Protein AF-A0A7C3S956-F1 (afdb_monomer)

Solvent-accessible surface area (backbone atoms only — not comparable to full-atom values): 26863 Å² total; per-residue (Å²): 130,86,83,71,54,34,35,36,40,33,33,48,24,66,72,68,80,73,60,88,68,78,32,61,52,69,52,68,60,13,32,37,42,29,52,35,43,76,71,66,38,47,67,49,81,43,53,26,40,78,68,68,37,52,43,69,55,43,34,55,60,56,66,75,54,87,47,56,34,39,37,36,51,36,44,76,66,18,46,71,37,38,53,52,24,48,53,46,35,50,75,73,67,56,79,44,47,28,35,35,22,34,60,40,38,41,52,42,43,67,59,50,53,76,74,35,85,76,51,59,33,35,35,34,39,85,44,52,64,46,51,42,53,45,51,50,20,63,75,71,73,47,87,54,87,84,42,48,15,34,29,36,69,59,87,95,42,76,48,73,45,58,57,40,82,76,73,66,68,74,77,52,57,74,51,47,61,86,60,47,66,61,22,47,74,61,72,23,53,50,63,42,74,53,31,46,46,41,76,71,71,39,24,48,44,43,58,57,36,35,27,60,69,18,61,35,73,52,58,46,70,45,56,55,64,66,46,49,54,49,52,49,46,37,36,74,76,66,69,46,46,48,41,34,43,70,16,74,34,60,45,58,61,79,79,60,9,60,54,52,45,47,49,42,30,49,52,35,51,74,72,61,57,83,42,39,33,32,40,25,41,52,33,88,71,60,46,66,70,59,54,57,49,34,41,75,37,21,47,47,38,33,39,32,59,54,38,53,68,43,58,68,56,27,56,72,35,40,63,85,65,52,47,65,38,41,51,54,25,51,53,44,32,51,75,67,70,31,31,30,31,61,40,55,42,67,40,56,52,79,53,48,66,68,55,44,52,55,37,48,55,50,50,53,54,45,71,68,41,92,29,56,44,71,62,71,79,84,39,53,62,65,44,37,74,64,9,66,38,38,59,53,30,46,80,67,73,32,50,41,76,59,87,96,42,53,50,66,52,64,71,37,69,68,44,49,49,50,52,51,61,55,52,74,51,44,64,68,54,41,65,56,53,63,57,43,80,83,45,54,75,69,53,39,52,52,49,40,46,52,51,42,55,49,51,50,53,51,50,54,52,52,52,54,49,62,72,65,75,58,94,47,67,66,60,57,51,51,50,52,52,54,50,52,56,49,50,55,48,51,52,50,52,54,54,64,71,75,108

Radius of gyration: 23.77 Å; Cα contacts (8 Å, |Δi|>4): 857; chains: 1; bounding box: 62×56×62 Å

pLDDT: mean 90.07, std 11.37, range [36.84, 98.88]

Nearest PDB structures (foldseek):
  5ul4-assembly1_A  TM=8.145E-01  e=1.987E-28  Priestia megaterium
  7kdx-assembly2_B  TM=6.623E-01  e=2.908E-17  Streptomyces tokunonensis
  7kdy-assembly1_A  TM=6.266E-01  e=7.928E-18  Streptomyces tokunonensis
  7kdy-assembly2_B  TM=6.305E-01  e=1.562E-17  Streptomyces tokunonensis
  8pty-assembly1_C  TM=5.996E-01  e=1.957E-05  Homo sapiens

Secondary structure (DSSP, 8-state):
---PPEEEEEEPPP--TT--------HHHHHHHHHHHTTT-EEEEEETTTTT--HHHHHHHHTTS--SEEEEE--GGGHHHHHHHHHHHHHTT--SEEEEEHHHHHHSHHHHHHH-TT--EEE-S--HHHHHHHHHHHHHT---TT-TTEEEEETTEEEEPPPPPP--GGGSPPPP-TTHHHHHHTT--EEE-SEES-S---TT-SHHHHHHHTT--S-EEPPHHHHHHHHHHHHHHH---EEEE--S-SS-STTHHHHHHHHHHHHHHHHT---EEEEEE-GGG--HHHHHHHHHHTEEEEEEEEE-S-HHHHHHTT----HHHHHHHHHHHHHTT-EEEEEE--B-TT--HHHHHHHHHHHHHHHHSSSB----TT-BPP--TT-HHHHHHHTTT-EEEETTEEEE--S-HHHHHHHHHHHTTHHHHHHHHGGGGGS-HHHHHHHHHHHHHHHHHHHHHHHHHHHTT---HHHHHHHHHHHHHHHHHHHHHHHHH--

Mean predicted aligned error: 5.83 Å

Sequence (499 aa):
MFRIMRILLVVPPFLEEGLEMEAKESIGIGYLASVLRGRGFEVDLLDADLLQLKAEEAVQRICTKKYELIGFSLLEGTIESAVEILKGLRRRGVTSHIVLGGYFSTLVTEELLAELPEVDSVIRGEGEYTLLELAQCLLEGKDWKDLEGIAYREGDRVTINPNRSPFDLDEIPLPSRDLLPEVLKRGGVAGLVGSRGCFANCSFCCINSFHKASGTPGWRGRSVEAIVDEIETLLDGWAVKTISFYDSNFIGPGKEGPLRAYAIGEEILRRKLQIDFALSTRPDQVEEELFRFLKKAGLKEVFLGIESMSQKSLDFYRKGITVEQNRKAVETLERLEIYYRPGFILYEPYVTLDQIRENLGFIKELVSGRYCNKFHFFKGLRVYRGSPLEKRLEGRGLLRRNGWHNTYMWQDPAVARFIYLTGLLAPKMLSVKEKEAALNVRERRNLDRLLGQWSIHLYEEVLALMETDSDQPDRWMNLSLKADERLARIERTVHLMNL

Fo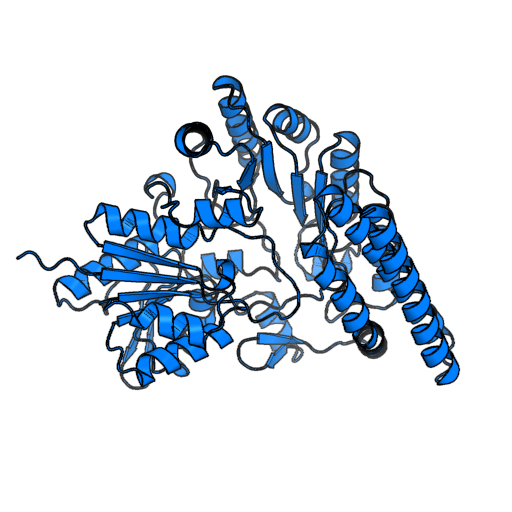ldseek 3Di:
DQDAAEEEEEEAAFPPPQDPDQQDDPQLVQLLVQLQVVVPHHYHYYYCNLVVHQLLRVLVVVVVDAHQEYEYADDLRRVVSVLSNLVSCVVVVRPHAYEYEHLLCQQCVQVCQQPRVSHFKYAAARCNVLVNLVVVCSSVVHDSPAGARMWGDDPNDIDGHHADDDDAPLVGDRGHCPCVVSSVVSVHAAEDEQKAAAPAQFQQDSRVLRCVSRVHDHIDGDALVSRVVVLVCCCPVVVGQEYEHPYPAQQGDDPVSLVRLLSNLVVLVVVVPRHAYEYEHELLPQDLVSVLSVVVSHYAEYAYALAALDVVVCVVRSRVDHSVSSVVSLVSCLVSVHAYEYDYALADQADDPVRNVVRLVVLVVLLVGPRYFFDDNLHHRFRRRSGSVQVVQVVVVFWDDDPSGIDGHHPDVLVVVLNVLLVVCVVLLSVVSSVLSVDDPVLNRVLSSLSSVLSSVLSVLSSVVVVVVDPPVVSSVVSSVVSVVSSVVSVVVSVVVVD

Structure (mmCIF, N/CA/C/O backbone):
data_AF-A0A7C3S956-F1
#
_entry.id   AF-A0A7C3S956-F1
#
loop_
_atom_site.group_PDB
_atom_site.id
_atom_site.type_symbol
_atom_site.label_atom_id
_atom_site.label_alt_id
_atom_site.label_comp_id
_atom_site.label_asym_id
_atom_site.label_entity_id
_atom_site.label_seq_id
_atom_site.pdbx_PDB_ins_code
_atom_site.Cartn_x
_atom_site.Cartn_y
_atom_site.Cartn_z
_atom_site.occupancy
_atom_site.B_iso_or_equiv
_atom_site.auth_seq_id
_atom_site.auth_comp_id
_atom_site.auth_asym_id
_atom_site.auth_atom_id
_atom_site.pdbx_PDB_model_num
ATOM 1 N N . MET A 1 1 ? -20.470 9.403 35.697 1.00 50.25 1 MET A N 1
ATOM 2 C CA . MET A 1 1 ? -19.260 9.621 34.877 1.00 50.25 1 MET A CA 1
ATOM 3 C C . MET A 1 1 ? -19.476 8.840 33.593 1.00 50.25 1 MET A C 1
ATOM 5 O O . MET A 1 1 ? -19.611 7.626 33.685 1.00 50.25 1 MET A O 1
ATOM 9 N N . PHE A 1 2 ? -19.659 9.501 32.447 1.00 58.28 2 PHE A N 1
ATOM 10 C CA . PHE A 1 2 ? -19.788 8.783 31.175 1.00 58.28 2 PHE A CA 1
ATOM 11 C C . PHE A 1 2 ? -18.472 8.041 30.925 1.00 58.28 2 PHE A C 1
ATOM 13 O O . PHE A 1 2 ? -17.405 8.652 30.963 1.00 58.28 2 PHE A O 1
ATOM 20 N N . ARG A 1 3 ? -18.531 6.715 30.780 1.00 72.69 3 ARG A N 1
ATOM 21 C CA . ARG A 1 3 ? -17.355 5.903 30.469 1.00 72.69 3 ARG A CA 1
ATOM 22 C C . ARG A 1 3 ? -16.999 6.161 29.007 1.00 72.69 3 ARG A C 1
ATOM 24 O O . ARG A 1 3 ? -17.725 5.725 28.124 1.00 72.69 3 ARG A O 1
ATOM 31 N N . ILE A 1 4 ? -15.914 6.889 28.772 1.00 84.69 4 ILE A N 1
ATOM 32 C CA . ILE A 1 4 ? -15.354 7.079 27.432 1.00 84.69 4 ILE A CA 1
ATOM 33 C C . ILE A 1 4 ? -14.457 5.874 27.151 1.00 84.69 4 ILE A C 1
ATOM 35 O O . ILE A 1 4 ? -13.530 5.605 27.917 1.00 84.69 4 ILE A O 1
ATOM 39 N N . MET A 1 5 ? -14.778 5.125 26.099 1.00 93.75 5 MET A N 1
ATOM 40 C CA . MET A 1 5 ? -13.997 3.971 25.656 1.00 93.75 5 MET A CA 1
ATOM 41 C C . MET A 1 5 ? -12.769 4.438 24.875 1.00 93.75 5 MET A C 1
ATOM 43 O O . MET A 1 5 ? -12.899 5.263 23.966 1.00 93.75 5 MET A O 1
ATOM 47 N N . ARG A 1 6 ? -11.598 3.886 25.218 1.00 97.31 6 ARG A N 1
ATOM 48 C CA . ARG A 1 6 ? -10.341 4.159 24.518 1.00 97.31 6 ARG A CA 1
ATOM 49 C C . ARG A 1 6 ? -10.022 3.055 23.529 1.00 97.31 6 ARG A C 1
ATOM 51 O O . ARG A 1 6 ? -10.026 1.868 23.867 1.00 97.31 6 ARG A O 1
ATOM 58 N N . ILE A 1 7 ? -9.694 3.472 22.318 1.00 98.69 7 ILE A N 1
ATOM 59 C CA . ILE A 1 7 ? -9.376 2.604 21.193 1.00 98.69 7 ILE A CA 1
ATOM 60 C C . ILE A 1 7 ? -7.958 2.924 20.734 1.00 98.69 7 ILE A C 1
ATOM 62 O O . ILE A 1 7 ? -7.595 4.090 20.607 1.00 98.69 7 ILE A O 1
ATOM 66 N N . LEU A 1 8 ? -7.160 1.897 20.466 1.00 98.81 8 LEU A N 1
ATOM 67 C CA . LEU A 1 8 ? -5.859 2.053 19.825 1.00 98.81 8 LEU A CA 1
ATOM 68 C C . LEU A 1 8 ? -5.900 1.449 18.425 1.00 98.81 8 LEU A C 1
ATOM 70 O O . LEU A 1 8 ? -6.305 0.299 18.278 1.00 98.81 8 LEU A O 1
ATOM 74 N N . LEU A 1 9 ? -5.432 2.184 17.417 1.00 98.88 9 LEU A N 1
ATOM 75 C CA . LEU A 1 9 ? -5.197 1.647 16.075 1.00 98.88 9 LEU A CA 1
ATOM 76 C C . LEU A 1 9 ? -3.696 1.553 15.806 1.00 98.88 9 LEU A C 1
ATOM 78 O O . LEU A 1 9 ? -2.970 2.532 15.972 1.00 98.88 9 LEU A O 1
ATOM 82 N N . VAL A 1 10 ? -3.241 0.370 15.401 1.00 98.62 10 VAL A N 1
ATOM 83 C CA . VAL A 1 10 ? -1.826 0.015 15.286 1.00 98.62 10 VAL A CA 1
ATOM 84 C C . VAL A 1 10 ? -1.483 -0.379 13.854 1.00 98.62 10 VAL A C 1
ATOM 86 O O . VAL A 1 10 ? -2.154 -1.224 13.256 1.00 98.62 10 VAL A O 1
ATOM 89 N N . VAL A 1 11 ? -0.396 0.182 13.330 1.00 97.56 11 VAL A N 1
ATOM 90 C CA . VAL A 1 11 ? 0.327 -0.351 12.168 1.00 97.56 11 VAL A CA 1
ATOM 91 C C . VAL A 1 11 ? 1.594 -1.029 12.698 1.00 97.56 11 VAL A C 1
ATOM 93 O O . VAL A 1 11 ? 2.430 -0.339 13.286 1.00 97.56 11 VAL A O 1
ATOM 96 N N . PRO A 1 12 ? 1.724 -2.365 12.586 1.00 96.31 12 PRO A N 1
ATOM 97 C CA . PRO A 1 12 ? 2.931 -3.070 13.014 1.00 96.31 12 PRO A CA 1
ATOM 98 C C . PRO A 1 12 ? 4.132 -2.738 12.111 1.00 96.31 12 PRO A C 1
ATOM 100 O O . PRO A 1 12 ? 3.923 -2.398 10.945 1.00 96.31 12 PRO A O 1
ATOM 103 N N . PRO A 1 13 ? 5.375 -2.880 12.608 1.00 92.19 13 PRO A N 1
ATOM 104 C CA . PRO A 1 13 ? 6.572 -2.604 11.815 1.00 92.19 13 PRO A CA 1
ATOM 105 C C . PRO A 1 13 ? 6.765 -3.644 10.703 1.00 92.19 13 PRO A C 1
ATOM 107 O O . PRO A 1 13 ? 6.474 -4.828 10.901 1.00 92.19 13 PRO A O 1
ATOM 110 N N . PHE A 1 14 ? 7.276 -3.235 9.543 1.00 85.62 14 PHE A N 1
ATOM 111 C CA . PHE A 1 14 ? 7.693 -4.169 8.497 1.00 85.62 14 PHE A CA 1
ATOM 112 C C . PHE A 1 14 ? 8.952 -4.940 8.909 1.00 85.62 14 PHE A C 1
ATOM 114 O O . PHE A 1 14 ? 9.866 -4.389 9.516 1.00 85.62 14 PHE A O 1
ATOM 121 N N . LEU A 1 15 ? 9.016 -6.221 8.539 1.00 68.44 15 LEU A N 1
ATOM 122 C CA . LEU A 1 15 ? 10.159 -7.097 8.837 1.00 68.44 15 LEU A CA 1
ATOM 123 C C . LEU A 1 15 ? 11.192 -7.211 7.703 1.00 68.44 15 LEU A C 1
ATOM 125 O O . LEU A 1 15 ? 12.104 -8.030 7.782 1.00 68.44 15 LEU A O 1
ATOM 129 N N . GLU A 1 16 ? 11.096 -6.388 6.655 1.00 58.81 16 GLU A N 1
ATOM 130 C CA . GLU A 1 16 ? 12.146 -6.317 5.629 1.00 58.81 16 GLU A CA 1
ATOM 131 C C . GLU A 1 16 ? 13.333 -5.483 6.152 1.00 58.81 16 GLU A C 1
ATOM 133 O O . GLU A 1 16 ? 13.365 -4.261 6.020 1.00 58.81 16 GLU A O 1
ATOM 138 N N . GLU A 1 17 ? 14.312 -6.155 6.769 1.00 38.47 17 GLU A N 1
ATOM 139 C CA . GLU A 1 17 ? 15.581 -5.555 7.205 1.00 38.47 17 GLU A CA 1
ATOM 140 C C . GLU A 1 17 ? 16.324 -4.876 6.031 1.00 38.47 17 GLU A C 1
ATOM 142 O O . GLU A 1 17 ? 16.456 -5.440 4.943 1.00 38.47 17 GLU A O 1
ATOM 147 N N . GLY A 1 18 ? 16.850 -3.665 6.258 1.00 36.84 18 GLY A N 1
ATOM 148 C CA . GLY A 1 18 ? 17.842 -3.023 5.376 1.00 36.84 18 GLY A CA 1
ATOM 149 C C . GLY A 1 18 ? 17.304 -2.161 4.225 1.00 36.84 18 GLY A C 1
ATOM 150 O O . GLY A 1 18 ? 18.092 -1.612 3.455 1.00 36.84 18 GLY A O 1
ATOM 151 N N . LEU A 1 19 ? 15.985 -1.990 4.093 1.00 41.53 19 LEU A N 1
ATOM 152 C CA . LEU A 1 19 ? 15.398 -1.000 3.186 1.00 41.53 19 LEU A CA 1
ATOM 153 C C . LEU A 1 19 ? 14.597 0.008 4.004 1.00 41.53 19 LEU A C 1
ATOM 155 O O . LEU A 1 19 ? 13.437 -0.239 4.324 1.00 41.53 19 LEU A O 1
ATOM 159 N N . GLU A 1 20 ? 15.198 1.159 4.320 1.00 44.41 20 GLU A N 1
ATOM 160 C CA . GLU A 1 20 ? 14.421 2.305 4.794 1.00 44.41 20 GLU A CA 1
ATOM 161 C C . GLU A 1 20 ? 13.382 2.652 3.722 1.00 44.41 20 GLU A C 1
ATOM 163 O O . GLU A 1 20 ? 13.688 3.186 2.651 1.00 44.41 20 GLU A O 1
ATOM 168 N N . MET A 1 21 ? 12.128 2.285 3.980 1.00 53.75 21 MET A N 1
ATOM 169 C CA . MET A 1 21 ? 11.019 2.750 3.170 1.00 53.75 21 MET A CA 1
ATOM 170 C C . MET A 1 21 ? 10.840 4.241 3.442 1.00 53.75 21 MET A C 1
ATOM 172 O O . MET A 1 21 ? 10.945 4.693 4.580 1.00 53.75 21 MET A O 1
ATOM 176 N N . GLU A 1 22 ? 10.567 5.020 2.393 1.00 66.31 22 GLU A N 1
ATOM 177 C CA . GLU A 1 22 ? 10.146 6.409 2.583 1.00 66.31 22 GLU A CA 1
ATOM 178 C C . GLU A 1 22 ? 9.012 6.457 3.601 1.00 66.31 22 GLU A C 1
ATOM 180 O O . GLU A 1 22 ? 8.066 5.672 3.486 1.00 66.31 22 GLU A O 1
ATOM 185 N N . ALA A 1 23 ? 9.104 7.383 4.556 1.00 80.81 23 ALA A N 1
ATOM 186 C CA . ALA A 1 23 ? 8.040 7.614 5.516 1.00 80.81 23 ALA A CA 1
ATOM 187 C C . ALA A 1 23 ? 6.734 7.873 4.754 1.00 80.81 23 ALA A C 1
ATOM 189 O O . ALA A 1 23 ? 6.601 8.852 4.015 1.00 80.81 23 ALA A O 1
ATOM 190 N N . LYS A 1 24 ? 5.785 6.952 4.900 1.00 86.06 24 LYS A N 1
ATOM 191 C CA . LYS A 1 24 ? 4.459 7.036 4.295 1.00 86.06 24 LYS A CA 1
ATOM 192 C C . LYS A 1 24 ? 3.438 7.225 5.386 1.00 86.06 24 LYS A C 1
ATOM 194 O O . LYS A 1 24 ? 3.564 6.696 6.483 1.00 86.06 24 LYS A O 1
ATOM 199 N N . GLU A 1 25 ? 2.412 7.983 5.059 1.00 92.38 25 GLU A N 1
ATOM 200 C CA . GLU A 1 25 ? 1.327 8.215 5.984 1.00 92.38 25 GLU A CA 1
ATOM 201 C C . GLU A 1 25 ? 0.367 7.030 5.974 1.00 92.38 25 GLU A C 1
ATOM 203 O O . GLU A 1 25 ? -0.211 6.692 4.943 1.00 92.38 25 GLU A O 1
ATOM 208 N N . SER A 1 26 ? 0.126 6.419 7.129 1.00 93.69 26 SER A N 1
ATOM 209 C CA . SER A 1 26 ? -0.882 5.367 7.271 1.00 93.69 26 SER A CA 1
ATOM 210 C C . SER A 1 26 ? -2.308 5.938 7.282 1.00 93.69 26 SER A C 1
ATOM 212 O O . SER A 1 26 ? -3.039 5.848 8.266 1.00 93.69 26 SER A O 1
ATOM 214 N N . ILE A 1 27 ? -2.737 6.521 6.158 1.00 94.75 27 ILE A N 1
ATOM 215 C CA . ILE A 1 27 ? -4.012 7.250 6.032 1.00 94.75 27 ILE A CA 1
ATOM 216 C C . ILE A 1 27 ? -5.245 6.378 6.322 1.00 94.75 27 ILE A C 1
ATOM 218 O O . ILE A 1 27 ? -6.265 6.881 6.785 1.00 94.75 27 ILE A O 1
ATOM 222 N N . GLY A 1 28 ? -5.149 5.060 6.106 1.00 96.12 28 GLY A N 1
ATOM 223 C CA . GLY A 1 28 ? -6.229 4.112 6.386 1.00 96.12 28 GLY A CA 1
ATOM 224 C C . GLY A 1 28 ? -6.665 4.131 7.853 1.00 96.12 28 GLY A C 1
ATOM 225 O O . GLY A 1 28 ? -7.851 4.282 8.132 1.00 96.12 28 GLY A O 1
ATOM 226 N N . ILE A 1 29 ? -5.718 4.072 8.798 1.00 97.81 29 ILE A N 1
ATOM 227 C CA . ILE A 1 29 ? -6.049 4.193 10.229 1.00 97.81 29 ILE A CA 1
ATOM 228 C C . ILE A 1 29 ? -6.496 5.613 10.595 1.00 97.81 29 ILE A C 1
ATOM 230 O O . ILE A 1 29 ? -7.271 5.770 11.532 1.00 97.81 29 ILE A O 1
ATOM 234 N N . GLY A 1 30 ? -6.091 6.630 9.825 1.00 98.25 30 GLY A N 1
ATOM 235 C CA . GLY A 1 30 ? -6.591 8.000 9.949 1.00 98.25 30 GLY A CA 1
ATOM 236 C C . GLY A 1 30 ? -8.090 8.113 9.653 1.00 98.25 30 GLY A C 1
ATOM 237 O O . GLY A 1 30 ? -8.818 8.727 10.434 1.00 98.25 30 GLY A O 1
ATOM 238 N N . TYR A 1 31 ? -8.574 7.472 8.582 1.00 98.31 31 TYR A N 1
ATOM 239 C CA . TYR A 1 31 ? -10.009 7.391 8.269 1.00 98.31 31 TYR A CA 1
ATOM 240 C C . TYR A 1 31 ? -10.795 6.676 9.374 1.00 98.31 31 TYR A C 1
ATOM 242 O O . TYR A 1 31 ? -11.809 7.194 9.848 1.00 98.31 31 TYR A O 1
ATOM 250 N N . LEU A 1 32 ? -10.293 5.527 9.844 1.00 98.62 32 LEU A N 1
ATOM 251 C CA . LEU A 1 32 ? -10.894 4.792 10.962 1.00 98.62 32 LEU A CA 1
ATOM 252 C C . LEU A 1 32 ? -10.987 5.667 12.225 1.00 98.62 32 LEU A C 1
ATOM 254 O O . LEU A 1 32 ? -12.026 5.697 12.886 1.00 98.62 32 LEU A O 1
ATOM 258 N N . ALA A 1 33 ? -9.925 6.419 12.540 1.00 98.75 33 ALA A N 1
ATOM 259 C CA . ALA A 1 33 ? -9.904 7.317 13.691 1.00 98.75 33 ALA A CA 1
ATOM 260 C C . ALA A 1 33 ? -10.962 8.418 13.579 1.00 98.75 33 ALA A C 1
ATOM 262 O O . ALA A 1 33 ? -11.658 8.681 14.556 1.00 98.75 33 ALA A O 1
ATOM 263 N N . SER A 1 34 ? -11.100 9.051 12.411 1.00 98.38 34 SER A N 1
ATOM 264 C CA . SER A 1 34 ? -12.087 10.115 12.199 1.00 98.38 34 SER A CA 1
ATOM 265 C C . SER A 1 34 ? -13.521 9.621 12.365 1.00 98.38 34 SER A C 1
ATOM 267 O O . SER A 1 34 ? -14.319 10.283 13.027 1.00 98.38 34 SER A O 1
ATOM 269 N N . VAL A 1 35 ? -13.842 8.437 11.835 1.00 98.50 35 VAL A N 1
ATOM 270 C CA . VAL A 1 35 ? -15.175 7.827 11.979 1.00 98.50 35 VAL A CA 1
ATOM 271 C C . VAL A 1 35 ? -15.497 7.545 13.448 1.00 98.50 35 VAL A C 1
ATOM 273 O O . VAL A 1 35 ? -16.572 7.904 13.930 1.00 98.50 35 VAL A O 1
ATOM 276 N N . LEU A 1 36 ? -14.551 6.959 14.186 1.00 98.56 36 LEU A N 1
ATOM 277 C CA . LEU A 1 36 ? -14.705 6.668 15.612 1.00 98.56 36 LEU A CA 1
ATOM 278 C C . LEU A 1 36 ? -14.803 7.952 16.459 1.00 98.56 36 LEU A C 1
ATOM 280 O O . LEU A 1 36 ? -15.714 8.096 17.277 1.00 98.56 36 LEU A O 1
ATOM 284 N N . ARG A 1 37 ? -13.915 8.928 16.243 1.00 98.19 37 ARG A N 1
ATOM 285 C CA . ARG A 1 37 ? -13.918 10.210 16.972 1.00 98.19 37 ARG A CA 1
ATOM 286 C C . ARG A 1 37 ? -15.186 11.017 16.714 1.00 98.19 37 ARG A C 1
ATOM 288 O O . ARG A 1 37 ? -15.727 11.602 17.648 1.00 98.19 37 ARG A O 1
ATOM 295 N N . GLY A 1 38 ? -15.718 10.972 15.490 1.00 96.94 38 GLY A N 1
ATOM 296 C CA . GLY A 1 38 ? -17.009 11.573 15.142 1.00 96.94 38 GLY A CA 1
ATOM 297 C C . GLY A 1 38 ? -18.193 11.015 15.944 1.00 96.94 38 GLY A C 1
ATOM 298 O O . GLY A 1 38 ? -19.254 11.632 15.984 1.00 96.94 38 GLY A O 1
ATOM 299 N N . ARG A 1 39 ? -18.020 9.871 16.620 1.00 96.69 39 ARG A N 1
ATOM 300 C CA . ARG A 1 39 ? -19.009 9.252 17.516 1.00 96.69 39 ARG A CA 1
ATOM 301 C C . ARG A 1 39 ? -18.608 9.288 18.995 1.00 96.69 39 ARG A C 1
ATOM 303 O O . ARG A 1 39 ? -19.235 8.615 19.806 1.00 96.69 39 ARG A O 1
ATOM 310 N N . GLY A 1 40 ? -17.611 10.098 19.356 1.00 95.75 40 GLY A N 1
ATOM 311 C CA . GLY A 1 40 ? -17.241 10.371 20.747 1.00 95.75 40 GLY A CA 1
ATOM 312 C C . GLY A 1 40 ? -16.271 9.371 21.384 1.00 95.75 40 GLY A C 1
ATOM 313 O O . GLY A 1 40 ? -16.069 9.430 22.597 1.00 95.75 40 GLY A O 1
ATOM 314 N N . PHE A 1 41 ? -15.662 8.471 20.606 1.00 97.69 41 PHE A N 1
ATOM 315 C CA . PHE A 1 41 ? -14.602 7.588 21.102 1.00 97.69 41 PHE A CA 1
ATOM 316 C C . PHE A 1 41 ? -13.263 8.330 21.235 1.00 97.69 41 PHE A C 1
ATOM 318 O O . PHE A 1 41 ? -12.916 9.164 20.395 1.00 97.69 41 PHE A O 1
ATOM 325 N N . GLU A 1 42 ? -12.477 7.987 22.260 1.00 98.00 42 GLU A N 1
ATOM 326 C CA . GLU A 1 42 ? -11.077 8.416 22.369 1.00 98.00 42 GLU A CA 1
ATOM 327 C C . GLU A 1 42 ? -10.218 7.427 21.576 1.00 98.00 42 GLU A C 1
ATOM 329 O O . GLU A 1 42 ? -10.200 6.233 21.876 1.00 98.00 42 GLU A O 1
ATOM 334 N N . VAL A 1 43 ? -9.530 7.909 20.542 1.00 98.62 43 VAL A N 1
ATOM 335 C CA . VAL A 1 43 ? -8.744 7.056 19.642 1.00 98.62 43 VAL A CA 1
ATOM 336 C C . VAL A 1 43 ? -7.298 7.513 19.646 1.00 98.62 43 VAL A C 1
ATOM 338 O O . VAL A 1 43 ? -7.039 8.671 19.330 1.00 98.62 43 VAL A O 1
ATOM 341 N N . ASP A 1 44 ? -6.376 6.606 19.949 1.00 98.56 44 ASP A N 1
ATOM 342 C CA . ASP A 1 44 ? -4.937 6.792 19.774 1.00 98.56 44 ASP A CA 1
ATOM 343 C C . ASP A 1 44 ? -4.471 6.064 18.501 1.00 98.56 44 ASP A C 1
ATOM 345 O O . ASP A 1 44 ? -4.997 5.006 18.143 1.00 98.56 44 ASP A O 1
ATOM 349 N N . LEU A 1 45 ? -3.463 6.619 17.823 1.00 98.62 45 LEU A N 1
ATOM 350 C CA . LEU A 1 45 ? -2.809 6.006 16.664 1.00 98.62 45 LEU A CA 1
ATOM 351 C C . LEU A 1 45 ? -1.363 5.641 17.014 1.00 98.62 45 LEU A C 1
ATOM 353 O O . LEU A 1 45 ? -0.629 6.458 17.572 1.00 98.62 45 LEU A O 1
ATOM 357 N N . LEU A 1 46 ? -0.948 4.425 16.663 1.00 98.06 46 LEU A N 1
ATOM 358 C CA . LEU A 1 46 ? 0.432 3.962 16.773 1.00 98.06 46 LEU A CA 1
ATOM 359 C C . LEU A 1 46 ? 0.884 3.375 15.439 1.00 98.06 46 LEU A C 1
ATOM 361 O O . LEU A 1 46 ? 0.561 2.238 15.108 1.00 98.06 46 LEU A O 1
ATOM 365 N N . ASP A 1 47 ? 1.677 4.136 14.699 1.00 97.06 47 ASP A N 1
ATOM 366 C CA . ASP A 1 47 ? 2.388 3.616 13.539 1.00 97.06 47 ASP A CA 1
ATOM 367 C C . ASP A 1 47 ? 3.798 3.200 13.963 1.00 97.06 47 ASP A C 1
ATOM 369 O O . ASP A 1 47 ? 4.706 4.025 14.075 1.00 97.06 47 ASP A O 1
ATOM 373 N N . ALA A 1 48 ? 3.948 1.922 14.318 1.00 95.56 48 ALA A N 1
ATOM 374 C CA . ALA A 1 48 ? 5.211 1.383 14.805 1.00 95.56 48 ALA A CA 1
ATOM 375 C C . ALA A 1 48 ? 6.264 1.308 13.691 1.00 95.56 48 ALA A C 1
ATOM 377 O O . ALA A 1 48 ? 7.449 1.423 13.990 1.00 95.56 48 ALA A O 1
ATOM 378 N N . ASP A 1 49 ? 5.838 1.182 12.431 1.00 91.94 49 ASP A N 1
ATOM 379 C CA . ASP A 1 49 ? 6.723 1.212 11.266 1.00 91.94 49 ASP A CA 1
ATOM 380 C C . ASP A 1 49 ? 7.301 2.614 11.045 1.00 91.94 49 ASP A C 1
ATOM 382 O O . ASP A 1 49 ? 8.519 2.796 11.033 1.00 91.94 49 ASP A O 1
ATOM 386 N N . LEU A 1 50 ? 6.434 3.634 10.997 1.00 91.94 50 LEU A N 1
ATOM 387 C CA . LEU A 1 50 ? 6.837 5.037 10.864 1.00 91.94 50 LEU A CA 1
ATOM 388 C C . LEU A 1 50 ? 7.793 5.468 11.984 1.00 91.94 50 LEU A C 1
ATOM 390 O O . LEU A 1 50 ? 8.740 6.223 11.757 1.00 91.94 50 LEU A O 1
ATOM 394 N N . LEU A 1 51 ? 7.536 4.993 13.203 1.00 92.38 51 LEU A N 1
ATOM 395 C CA . LEU A 1 51 ? 8.363 5.272 14.372 1.00 92.38 51 LEU A CA 1
ATOM 396 C C . LEU A 1 51 ? 9.616 4.388 14.460 1.00 92.38 51 LEU A C 1
ATOM 398 O O . LEU A 1 51 ? 10.420 4.609 15.366 1.00 92.38 51 LEU A O 1
ATOM 402 N N . GLN A 1 52 ? 9.801 3.445 13.529 1.00 89.56 52 GLN A N 1
ATOM 403 C CA . GLN A 1 52 ? 10.912 2.488 13.486 1.00 89.56 52 GLN A CA 1
ATOM 404 C C . GLN A 1 52 ? 11.057 1.688 14.791 1.00 89.56 52 GLN A C 1
ATOM 406 O O . GLN A 1 52 ? 12.164 1.416 15.255 1.00 89.56 52 GLN A O 1
ATOM 411 N N . LEU A 1 53 ? 9.928 1.334 15.406 1.00 93.00 53 LEU A N 1
ATOM 412 C CA . LEU A 1 53 ? 9.894 0.536 16.624 1.00 93.00 53 LEU A CA 1
ATOM 413 C C . LEU A 1 53 ? 10.047 -0.943 16.289 1.00 93.00 53 LEU A C 1
ATOM 415 O O . LEU A 1 53 ? 9.410 -1.466 15.376 1.00 93.00 53 LEU A O 1
ATOM 419 N N . LYS A 1 54 ? 10.802 -1.657 17.116 1.00 93.88 54 LYS A N 1
ATOM 420 C CA . LYS A 1 54 ? 10.766 -3.119 17.152 1.00 93.88 54 LYS A CA 1
ATOM 421 C C . LYS A 1 54 ? 9.464 -3.596 17.792 1.00 93.88 54 LYS A C 1
ATOM 423 O O . LYS A 1 54 ? 8.839 -2.882 18.580 1.00 93.88 54 LYS A O 1
ATOM 428 N N . ALA A 1 55 ? 9.085 -4.845 17.521 1.00 95.56 55 ALA A N 1
ATOM 429 C CA . ALA A 1 55 ? 7.872 -5.449 18.073 1.00 95.56 55 ALA A CA 1
ATOM 430 C C . ALA A 1 55 ? 7.785 -5.304 19.605 1.00 95.56 55 ALA A C 1
ATOM 432 O O . ALA A 1 55 ? 6.773 -4.847 20.130 1.00 95.56 55 ALA A O 1
ATOM 433 N N . GLU A 1 56 ? 8.864 -5.599 20.335 1.00 96.06 56 GLU A N 1
ATOM 434 C CA . GLU A 1 56 ? 8.889 -5.480 21.800 1.00 96.06 56 GLU A CA 1
ATOM 435 C C . GLU A 1 56 ? 8.699 -4.031 22.293 1.00 96.06 56 GLU A C 1
ATOM 437 O O . GLU A 1 56 ? 7.987 -3.798 23.273 1.00 96.06 56 GLU A O 1
ATOM 442 N N . GLU A 1 57 ? 9.274 -3.046 21.598 1.00 97.44 57 GLU A N 1
ATOM 443 C CA . GLU A 1 57 ? 9.110 -1.619 21.912 1.00 97.44 57 GLU A CA 1
ATOM 444 C C . GLU A 1 57 ? 7.668 -1.165 21.657 1.00 97.44 57 GLU A C 1
ATOM 446 O O . GLU A 1 57 ? 7.094 -0.424 22.461 1.00 97.44 57 GLU A O 1
ATOM 451 N N . ALA A 1 58 ? 7.041 -1.671 20.591 1.00 97.75 58 ALA A N 1
ATOM 452 C CA . ALA A 1 58 ? 5.625 -1.451 20.331 1.00 97.75 58 ALA A CA 1
ATOM 453 C C . ALA A 1 58 ? 4.757 -2.029 21.462 1.00 97.75 58 ALA A C 1
ATOM 455 O O . ALA A 1 58 ? 3.880 -1.327 21.963 1.00 97.75 58 ALA A O 1
ATOM 456 N N . VAL A 1 59 ? 5.029 -3.247 21.952 1.00 98.44 59 VAL A N 1
ATOM 457 C CA . VAL A 1 59 ? 4.293 -3.811 23.103 1.00 98.44 59 VAL A CA 1
ATOM 458 C C . VAL A 1 59 ? 4.444 -2.914 24.336 1.00 98.44 59 VAL A C 1
ATOM 460 O O . VAL A 1 59 ? 3.447 -2.601 24.988 1.00 98.44 59 VAL A O 1
ATOM 463 N N . GLN A 1 60 ? 5.663 -2.466 24.656 1.00 97.94 60 GLN A N 1
ATOM 464 C CA . GLN A 1 60 ? 5.897 -1.559 25.788 1.00 97.94 60 GLN A CA 1
ATOM 465 C C . GLN A 1 60 ? 5.095 -0.266 25.640 1.00 97.94 60 GLN A C 1
ATOM 467 O O . GLN A 1 60 ? 4.428 0.155 26.587 1.00 97.94 60 GLN A O 1
ATOM 472 N N . ARG A 1 61 ? 5.102 0.328 24.441 1.00 97.50 61 ARG A N 1
ATOM 473 C CA . ARG A 1 61 ? 4.354 1.548 24.131 1.00 97.50 61 ARG A CA 1
ATOM 474 C C . ARG A 1 61 ? 2.851 1.357 24.308 1.00 97.50 61 ARG A C 1
ATOM 476 O O . ARG A 1 61 ? 2.209 2.215 24.916 1.00 97.50 61 ARG A O 1
ATOM 483 N N . ILE A 1 62 ? 2.300 0.243 23.829 1.00 98.12 62 ILE A N 1
ATOM 484 C CA . ILE A 1 62 ? 0.873 -0.083 23.958 1.00 98.12 62 ILE A CA 1
ATOM 485 C C . ILE A 1 62 ? 0.493 -0.226 25.435 1.00 98.12 62 ILE A C 1
ATOM 487 O O . ILE A 1 62 ? -0.503 0.346 25.869 1.00 98.12 62 ILE A O 1
ATOM 491 N N . CYS A 1 63 ? 1.319 -0.904 26.234 1.00 97.50 63 CYS A N 1
ATOM 492 C CA . CYS A 1 63 ? 1.052 -1.136 27.655 1.00 97.50 63 CYS A CA 1
ATOM 493 C C . CYS A 1 63 ? 1.145 0.121 28.544 1.00 97.50 63 CYS A C 1
ATOM 495 O O . CYS A 1 63 ? 0.809 0.044 29.724 1.00 97.50 63 CYS A O 1
ATOM 497 N N . THR A 1 64 ? 1.565 1.280 28.017 1.00 96.62 64 THR A N 1
ATOM 498 C CA . THR A 1 64 ? 1.596 2.541 28.789 1.00 96.62 64 THR A CA 1
ATOM 499 C C . THR A 1 64 ? 0.211 3.096 29.125 1.00 96.62 64 THR A C 1
ATOM 501 O O . THR A 1 64 ? 0.078 3.908 30.042 1.00 96.62 64 THR A O 1
ATOM 504 N N . LYS A 1 65 ? -0.827 2.672 28.398 1.00 95.25 65 LYS A N 1
ATOM 505 C CA . LYS A 1 65 ? -2.221 3.050 28.633 1.00 95.25 65 LYS A CA 1
ATOM 506 C C . LYS A 1 65 ? -3.102 1.805 28.600 1.00 95.25 65 LYS A C 1
ATOM 508 O O . LYS A 1 65 ? -2.737 0.773 28.045 1.00 95.25 65 LYS A O 1
ATOM 513 N N . LYS A 1 66 ? -4.292 1.915 29.187 1.00 95.62 66 LYS A N 1
ATOM 514 C CA . LYS A 1 66 ? -5.331 0.892 29.060 1.00 95.62 66 LYS A CA 1
ATOM 515 C C . LYS A 1 66 ? -6.249 1.254 27.894 1.00 95.62 66 LYS A C 1
ATOM 517 O O . LYS A 1 66 ? -6.792 2.356 27.883 1.00 95.62 66 LYS A O 1
ATOM 522 N N . TYR A 1 67 ? -6.442 0.306 26.985 1.00 97.94 67 TYR A N 1
ATOM 523 C CA . TYR A 1 67 ? -7.410 0.380 25.893 1.00 97.94 67 TYR A CA 1
ATOM 524 C C . TYR A 1 67 ? -8.451 -0.722 26.061 1.00 97.94 67 TYR A C 1
ATOM 526 O O . TYR A 1 67 ? -8.140 -1.798 26.577 1.00 97.94 67 TYR A O 1
ATOM 534 N N . GLU A 1 68 ? -9.679 -0.486 25.628 1.00 97.81 68 GLU A N 1
ATOM 535 C CA . GLU A 1 68 ? -10.722 -1.512 25.602 1.00 97.81 68 GLU A CA 1
ATOM 536 C C . GLU A 1 68 ? -10.764 -2.260 24.268 1.00 97.81 68 GLU A C 1
ATOM 538 O O . GLU A 1 68 ? -11.109 -3.440 24.246 1.00 97.81 68 GLU A O 1
ATOM 543 N N . LEU A 1 69 ? -10.347 -1.600 23.186 1.00 98.75 69 LEU A N 1
ATOM 544 C CA . LEU A 1 69 ? -10.239 -2.162 21.843 1.00 98.75 69 LEU A CA 1
ATOM 545 C C . LEU A 1 69 ? -8.890 -1.785 21.228 1.00 98.75 69 LEU A C 1
ATOM 547 O O . LEU A 1 69 ? -8.485 -0.623 21.274 1.00 98.75 69 LEU A O 1
ATOM 551 N N . ILE A 1 70 ? -8.206 -2.763 20.641 1.00 98.88 70 ILE A N 1
ATOM 552 C CA . ILE A 1 70 ? -6.958 -2.566 19.901 1.00 98.88 70 ILE A CA 1
ATOM 553 C C . ILE A 1 70 ? -7.146 -3.135 18.494 1.00 98.88 70 ILE A C 1
ATOM 555 O O . ILE A 1 70 ? -7.330 -4.339 18.322 1.00 98.88 70 ILE A O 1
ATOM 559 N N . GLY A 1 71 ? -7.121 -2.261 17.492 1.00 98.81 71 GLY A N 1
ATOM 560 C CA . GLY A 1 71 ? -7.213 -2.621 16.082 1.00 98.81 71 GLY A CA 1
ATOM 561 C C . GLY A 1 71 ? -5.842 -2.657 15.421 1.00 98.81 71 GLY A C 1
ATOM 562 O O . GLY A 1 71 ? -5.101 -1.685 15.507 1.00 98.81 71 GLY A O 1
ATOM 563 N N . PHE A 1 72 ? -5.512 -3.740 14.723 1.00 98.75 72 PHE A N 1
ATOM 564 C CA . PHE A 1 72 ? -4.282 -3.855 13.938 1.00 98.75 72 PHE A CA 1
ATOM 565 C C . PHE A 1 72 ? -4.590 -3.800 12.443 1.00 98.75 72 PHE A C 1
ATOM 567 O O . PHE A 1 72 ? -5.340 -4.628 11.929 1.00 98.75 72 PHE A O 1
ATOM 574 N N . SER A 1 73 ? -3.986 -2.853 11.729 1.00 97.75 73 SER A N 1
ATOM 575 C CA . SER A 1 73 ? -4.064 -2.768 10.269 1.00 97.75 73 SER A CA 1
ATOM 576 C C . SER A 1 73 ? -2.914 -3.559 9.648 1.00 97.75 73 SER A C 1
ATOM 578 O O . SER A 1 73 ? -1.773 -3.097 9.649 1.00 97.75 73 SER A O 1
ATOM 580 N N . LEU A 1 74 ? -3.200 -4.756 9.129 1.00 95.56 74 LEU A N 1
ATOM 581 C CA . LEU A 1 74 ? -2.172 -5.678 8.646 1.00 95.56 74 LEU A CA 1
ATOM 582 C C . LEU A 1 74 ? -1.943 -5.601 7.136 1.00 95.56 74 LEU A C 1
ATOM 584 O O . LEU A 1 74 ? -2.873 -5.545 6.322 1.00 95.56 74 LEU A O 1
ATOM 588 N N . LEU A 1 75 ? -0.665 -5.698 6.785 1.00 92.06 75 LEU A N 1
ATOM 589 C CA . LEU A 1 75 ? -0.151 -5.937 5.445 1.00 92.06 75 LEU A CA 1
ATOM 590 C C . LEU A 1 75 ? 0.619 -7.267 5.492 1.00 92.06 75 LEU A C 1
ATOM 592 O O . LEU A 1 75 ? 1.087 -7.667 6.552 1.00 92.06 75 LEU A O 1
ATOM 596 N N . GLU A 1 76 ? 0.785 -7.949 4.356 1.00 89.69 76 GLU A N 1
ATOM 597 C CA . GLU A 1 76 ? 1.512 -9.233 4.320 1.00 89.69 76 GLU A CA 1
ATOM 598 C C . GLU A 1 76 ? 2.913 -9.128 4.947 1.00 89.69 76 GLU A C 1
ATOM 600 O O . GLU A 1 76 ? 3.298 -9.994 5.713 1.00 89.69 76 GLU A O 1
ATOM 605 N N . GLY A 1 77 ? 3.646 -8.032 4.717 1.00 89.12 77 GLY A N 1
ATOM 606 C CA . GLY A 1 77 ? 4.992 -7.832 5.279 1.00 89.12 77 GLY A CA 1
ATOM 607 C C . GLY A 1 77 ? 5.056 -7.430 6.761 1.00 89.12 77 GLY A C 1
ATOM 608 O O . GLY A 1 77 ? 6.155 -7.196 7.259 1.00 89.12 77 GLY A O 1
ATOM 609 N N . THR A 1 78 ? 3.916 -7.306 7.449 1.00 92.81 78 THR A N 1
ATOM 610 C CA . THR A 1 78 ? 3.845 -6.927 8.874 1.00 92.81 78 THR A CA 1
ATOM 611 C C . THR A 1 78 ? 3.291 -8.044 9.761 1.00 92.81 78 THR A C 1
ATOM 613 O O . THR A 1 78 ? 3.123 -7.849 10.964 1.00 92.81 78 THR A O 1
ATOM 616 N N . ILE A 1 79 ? 2.986 -9.222 9.200 1.00 94.44 79 ILE A N 1
ATOM 617 C CA . ILE A 1 79 ? 2.325 -10.297 9.948 1.00 94.44 79 ILE A CA 1
ATOM 618 C C . ILE A 1 79 ? 3.211 -10.873 11.051 1.00 94.44 79 ILE A C 1
ATOM 620 O O . ILE A 1 79 ? 2.745 -11.015 12.177 1.00 94.44 79 ILE A O 1
ATOM 624 N N . GLU A 1 80 ? 4.486 -11.155 10.792 1.00 94.44 80 GLU A N 1
ATOM 625 C CA . GLU A 1 80 ? 5.373 -11.724 11.812 1.00 94.44 80 GLU A CA 1
ATOM 626 C C . GLU A 1 80 ? 5.530 -10.791 13.025 1.00 94.44 80 GLU A C 1
ATOM 628 O O . GLU A 1 80 ? 5.399 -11.233 14.168 1.00 94.44 80 GLU A O 1
ATOM 633 N N . SER A 1 81 ? 5.718 -9.488 12.794 1.00 95.75 81 SER A N 1
ATOM 634 C CA . SER A 1 81 ? 5.843 -8.502 13.872 1.00 95.75 81 SER A CA 1
ATOM 635 C C . SER A 1 81 ? 4.518 -8.305 14.606 1.00 95.75 81 SER A C 1
ATOM 637 O O . SER A 1 81 ? 4.504 -8.174 15.831 1.00 95.75 81 SER A O 1
ATOM 639 N N . ALA A 1 82 ? 3.386 -8.359 13.895 1.00 97.38 82 ALA A N 1
ATOM 640 C CA . ALA A 1 82 ? 2.069 -8.371 14.515 1.00 97.38 82 ALA A CA 1
ATOM 641 C C . ALA A 1 82 ? 1.904 -9.581 15.443 1.00 97.38 82 ALA A C 1
ATOM 643 O O . ALA A 1 82 ? 1.485 -9.407 16.584 1.00 97.38 82 ALA A O 1
ATOM 644 N N . VAL A 1 83 ? 2.287 -10.788 15.012 1.00 97.88 83 VAL A N 1
ATOM 645 C CA . VAL A 1 83 ? 2.226 -12.004 15.843 1.00 97.88 83 VAL A CA 1
ATOM 646 C C . VAL A 1 83 ? 3.066 -11.857 17.114 1.00 97.88 83 VAL A C 1
ATOM 648 O O . VAL A 1 83 ? 2.599 -12.208 18.202 1.00 97.88 83 VAL A O 1
ATOM 651 N N . GLU A 1 84 ? 4.276 -11.305 17.012 1.00 97.81 84 GLU A N 1
ATOM 652 C CA . GLU A 1 84 ? 5.117 -11.021 18.181 1.00 97.81 84 GLU A CA 1
ATOM 653 C C . GLU A 1 84 ? 4.456 -10.030 19.146 1.00 97.81 84 GLU A C 1
ATOM 655 O O . GLU A 1 84 ? 4.430 -10.272 20.360 1.00 97.81 84 GLU A O 1
ATOM 660 N N . ILE A 1 85 ? 3.869 -8.950 18.617 1.00 98.56 85 ILE A N 1
ATOM 661 C CA . ILE A 1 85 ? 3.169 -7.941 19.416 1.00 98.56 85 ILE A CA 1
ATOM 662 C C . ILE A 1 85 ? 1.955 -8.559 20.116 1.00 98.56 85 ILE A C 1
ATOM 664 O O . ILE A 1 85 ? 1.817 -8.421 21.330 1.00 98.56 85 ILE A O 1
ATOM 668 N N . LEU A 1 86 ? 1.104 -9.285 19.388 1.00 98.69 86 LEU A N 1
ATOM 669 C CA . LEU A 1 86 ? -0.101 -9.938 19.912 1.00 98.69 86 LEU A CA 1
ATOM 670 C C . LEU A 1 86 ? 0.228 -10.869 21.089 1.00 98.69 86 LEU A C 1
ATOM 672 O O . LEU A 1 86 ? -0.347 -10.743 22.176 1.00 98.69 86 LEU A O 1
ATOM 676 N N . LYS A 1 87 ? 1.232 -11.737 20.912 1.00 98.56 87 LYS A N 1
ATOM 677 C CA . LYS A 1 87 ? 1.741 -12.626 21.968 1.00 98.56 87 LYS A CA 1
ATOM 678 C C . LYS A 1 87 ? 2.334 -11.848 23.139 1.00 98.56 87 LYS A C 1
ATOM 680 O O . LYS A 1 87 ? 2.143 -12.217 24.298 1.00 98.56 87 LYS A O 1
ATOM 685 N N . GLY A 1 88 ? 3.075 -10.775 22.867 1.00 98.50 88 GLY A N 1
ATOM 686 C CA . GLY A 1 88 ? 3.628 -9.883 23.888 1.00 98.50 88 GLY A CA 1
ATOM 687 C C . GLY A 1 88 ? 2.548 -9.217 24.745 1.00 98.50 88 GLY A C 1
ATOM 688 O O . GLY A 1 88 ? 2.664 -9.201 25.972 1.00 98.50 88 GLY A O 1
ATOM 689 N N . LEU A 1 89 ? 1.469 -8.737 24.122 1.00 98.62 89 LEU A N 1
ATOM 690 C CA . LEU A 1 89 ? 0.342 -8.102 24.807 1.00 98.62 89 LEU A CA 1
ATOM 691 C C . LEU A 1 89 ? -0.378 -9.081 25.737 1.00 98.62 89 LEU A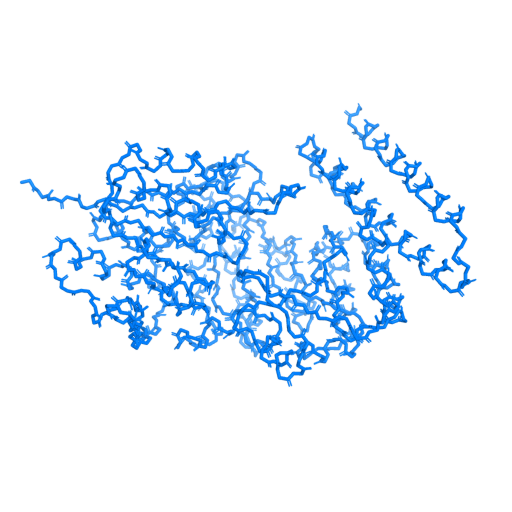 C 1
ATOM 693 O O . LEU A 1 89 ? -0.571 -8.772 26.916 1.00 98.62 89 LEU A O 1
ATOM 697 N N . ARG A 1 90 ? -0.718 -10.285 25.255 1.00 98.25 90 ARG A N 1
ATOM 698 C CA . ARG A 1 90 ? -1.371 -11.299 26.100 1.00 98.25 90 ARG A CA 1
ATOM 699 C C . ARG A 1 90 ? -0.468 -11.759 27.248 1.00 98.25 90 ARG A C 1
ATOM 701 O O . ARG A 1 90 ? -0.944 -11.844 28.378 1.00 98.25 90 ARG A O 1
ATOM 708 N N . ARG A 1 91 ? 0.843 -11.939 27.022 1.00 98.06 91 ARG A N 1
ATOM 709 C CA . ARG A 1 91 ? 1.819 -12.234 28.099 1.00 98.06 91 ARG A CA 1
ATOM 710 C C . ARG A 1 91 ? 1.885 -11.142 29.173 1.00 98.06 91 ARG A C 1
ATOM 712 O O . ARG A 1 91 ? 2.131 -11.457 30.333 1.00 98.06 91 ARG A O 1
ATOM 719 N N . ARG A 1 92 ? 1.647 -9.877 28.811 1.00 97.69 92 ARG A N 1
ATOM 720 C CA . ARG A 1 92 ? 1.560 -8.742 29.750 1.00 97.69 92 ARG A CA 1
ATOM 721 C C . ARG A 1 92 ? 0.181 -8.578 30.405 1.00 97.69 92 ARG A C 1
ATOM 723 O O . ARG A 1 92 ? -0.032 -7.605 31.123 1.00 97.69 92 ARG A O 1
ATOM 730 N N . GLY A 1 93 ? -0.747 -9.510 30.187 1.00 97.25 93 GLY A N 1
ATOM 731 C CA . GLY A 1 93 ? -2.077 -9.484 30.795 1.00 97.25 93 GLY A CA 1
ATOM 732 C C . GLY A 1 93 ? -3.039 -8.483 30.152 1.00 97.25 93 GLY A C 1
ATOM 733 O O . GLY A 1 93 ? -4.007 -8.076 30.791 1.00 97.25 93 GLY A O 1
ATOM 734 N N . VAL A 1 94 ? -2.796 -8.065 28.904 1.00 97.94 94 VAL A N 1
ATOM 735 C CA . VAL A 1 94 ? -3.737 -7.214 28.163 1.00 97.94 94 VAL A CA 1
ATOM 736 C C . VAL A 1 94 ? -4.987 -8.022 27.815 1.00 97.94 94 VAL A C 1
ATOM 738 O O . VAL A 1 94 ? -4.918 -9.004 27.076 1.00 97.94 94 VAL A O 1
ATOM 741 N N . THR A 1 95 ? -6.139 -7.585 28.323 1.00 97.19 95 THR A N 1
ATOM 742 C CA . THR A 1 95 ? -7.454 -8.224 28.122 1.00 97.19 95 THR A CA 1
ATOM 743 C C . THR A 1 95 ? -8.371 -7.457 27.170 1.00 97.19 95 THR A C 1
ATOM 745 O O . THR A 1 95 ? -9.544 -7.794 27.051 1.00 97.19 95 THR A O 1
ATOM 748 N N . SER A 1 96 ? -7.858 -6.418 26.505 1.00 98.00 96 SER A N 1
ATOM 749 C CA . SER A 1 96 ? -8.583 -5.670 25.473 1.00 98.00 96 SER A CA 1
ATOM 750 C C . SER A 1 96 ? -9.111 -6.602 24.384 1.00 98.00 96 SER A C 1
ATOM 752 O O . SER A 1 96 ? -8.472 -7.618 24.092 1.00 98.00 96 SER A O 1
ATOM 754 N N . HIS A 1 97 ? -10.218 -6.216 23.749 1.00 98.62 97 HIS A N 1
ATOM 755 C CA . HIS A 1 97 ? -10.646 -6.842 22.502 1.00 98.62 97 HIS A CA 1
ATOM 756 C C . HIS A 1 97 ? -9.626 -6.500 21.415 1.00 98.62 97 HIS A C 1
ATOM 758 O O . HIS A 1 97 ? -9.322 -5.327 21.196 1.00 98.62 97 HIS A O 1
ATOM 764 N N . ILE A 1 98 ? -9.072 -7.505 20.753 1.00 98.88 98 ILE A N 1
ATOM 765 C CA . ILE A 1 98 ? -8.094 -7.359 19.683 1.00 98.88 98 ILE A CA 1
ATOM 766 C C . ILE A 1 98 ? -8.759 -7.719 18.360 1.00 98.88 98 ILE A C 1
ATOM 768 O O . ILE A 1 98 ? -9.224 -8.843 18.159 1.00 98.88 98 ILE A O 1
ATOM 772 N N . VAL A 1 99 ? -8.766 -6.758 17.438 1.00 98.88 99 VAL A N 1
ATOM 773 C CA . VAL A 1 99 ? -9.322 -6.920 16.094 1.00 98.88 99 VAL A CA 1
ATOM 774 C C . VAL A 1 99 ? -8.248 -6.722 15.033 1.00 98.88 99 VAL A C 1
ATOM 776 O O . VAL A 1 99 ? -7.458 -5.781 15.108 1.00 98.88 99 VAL A O 1
ATOM 779 N N . LEU A 1 100 ? -8.211 -7.597 14.031 1.00 98.81 100 LEU A N 1
ATOM 780 C CA . LEU A 1 100 ? -7.356 -7.417 12.856 1.00 98.81 100 LEU A CA 1
ATOM 781 C C . LEU A 1 100 ? -8.167 -6.851 11.690 1.00 98.81 100 LEU A C 1
ATOM 783 O O . LEU A 1 100 ? -9.313 -7.233 11.475 1.00 98.81 100 LEU A O 1
ATOM 787 N N . GLY A 1 101 ? -7.559 -5.970 10.907 1.00 98.12 101 GLY A N 1
ATOM 788 C CA . GLY A 1 101 ? -8.111 -5.414 9.677 1.00 98.12 101 GLY A CA 1
ATOM 789 C C . GLY A 1 101 ? -7.033 -5.264 8.608 1.00 98.12 101 GLY A C 1
ATOM 790 O O . GLY A 1 101 ? -5.902 -5.726 8.776 1.00 98.12 101 GLY A O 1
ATOM 791 N N . GLY A 1 102 ? -7.379 -4.626 7.495 1.00 95.62 102 GLY A N 1
ATOM 792 C CA . GLY A 1 102 ? -6.483 -4.460 6.350 1.00 95.62 102 GLY A CA 1
ATOM 793 C C . GLY A 1 102 ? -6.613 -5.575 5.310 1.00 95.62 102 GLY A C 1
ATOM 794 O O . GLY A 1 102 ? -7.332 -6.567 5.490 1.00 95.62 102 GLY A O 1
ATOM 795 N N . TYR A 1 103 ? -5.934 -5.391 4.173 1.00 94.69 103 TYR A N 1
ATOM 796 C CA . TYR A 1 103 ? -6.123 -6.278 3.024 1.00 94.69 103 TYR A CA 1
ATOM 797 C C . TYR A 1 103 ? -5.660 -7.704 3.322 1.00 94.69 103 TYR A C 1
ATOM 799 O O . TYR A 1 103 ? -6.322 -8.652 2.907 1.00 94.69 103 TYR A O 1
ATOM 807 N N . PHE A 1 104 ? -4.555 -7.858 4.060 1.00 95.94 104 PHE A N 1
ATOM 808 C CA . PHE A 1 104 ? -4.015 -9.172 4.382 1.00 95.94 104 PHE A CA 1
ATOM 809 C C . PHE A 1 104 ? -5.006 -9.944 5.252 1.00 95.94 104 PHE A C 1
ATOM 811 O O . PHE A 1 104 ? -5.438 -11.031 4.873 1.00 95.94 104 PHE A O 1
ATOM 818 N N . SER A 1 105 ? -5.500 -9.309 6.321 1.00 97.38 105 SER A N 1
ATOM 819 C CA . SER A 1 105 ? -6.506 -9.890 7.217 1.00 97.38 105 SER A CA 1
ATOM 820 C C . SER A 1 105 ? -7.781 -10.327 6.505 1.00 97.38 105 SER A C 1
ATOM 822 O O . SER A 1 105 ? -8.361 -11.356 6.840 1.00 97.38 105 SER A O 1
ATOM 824 N N . THR A 1 106 ? -8.195 -9.581 5.480 1.00 97.19 106 THR A N 1
ATOM 825 C CA . THR A 1 106 ? -9.371 -9.908 4.661 1.00 97.19 106 THR A CA 1
ATOM 826 C C . THR A 1 106 ? -9.160 -11.147 3.784 1.00 97.19 106 THR A C 1
ATOM 828 O O . THR A 1 106 ? -10.112 -11.882 3.524 1.00 97.19 106 THR A O 1
ATOM 831 N N . LEU A 1 107 ? -7.936 -11.371 3.294 1.00 96.25 107 LEU A N 1
ATOM 832 C CA . LEU A 1 107 ? -7.623 -12.448 2.346 1.00 96.25 107 LEU A CA 1
ATOM 833 C C . LEU A 1 107 ? -7.241 -13.765 3.026 1.00 96.25 107 LEU A C 1
ATOM 835 O O . LEU A 1 107 ? -7.451 -14.817 2.430 1.00 96.25 107 LEU A O 1
ATOM 839 N N . VAL A 1 108 ? -6.722 -13.713 4.256 1.00 95.94 108 VAL A N 1
ATOM 840 C CA . VAL A 1 108 ? -6.319 -14.894 5.042 1.00 95.94 108 VAL A CA 1
ATOM 841 C C . VAL A 1 108 ? -7.076 -15.000 6.372 1.00 95.94 108 VAL A C 1
ATOM 843 O O . VAL A 1 108 ? -6.542 -15.469 7.371 1.00 95.94 108 VAL A O 1
ATOM 846 N N . THR A 1 109 ? -8.334 -14.548 6.404 1.00 97.06 109 THR A N 1
ATOM 847 C CA . THR A 1 109 ? -9.142 -14.460 7.634 1.00 97.06 109 THR A CA 1
ATOM 848 C C . THR A 1 109 ? -9.221 -15.776 8.412 1.00 97.06 109 THR A C 1
ATOM 850 O O . THR A 1 109 ? -9.028 -15.778 9.626 1.00 97.06 109 THR A O 1
ATOM 853 N N . GLU A 1 110 ? -9.503 -16.886 7.726 1.00 96.25 110 GLU A N 1
ATOM 854 C CA . GLU A 1 110 ? -9.643 -18.201 8.364 1.00 96.25 110 GLU A CA 1
ATOM 855 C C . GLU A 1 110 ? -8.330 -18.676 8.983 1.00 96.25 110 GLU A C 1
ATOM 857 O O . GLU A 1 110 ? -8.341 -19.159 10.110 1.00 96.25 110 GLU A O 1
ATOM 862 N N . GLU A 1 111 ? -7.210 -18.495 8.279 1.00 95.44 111 GLU A N 1
ATOM 863 C CA . GLU A 1 111 ? -5.873 -18.891 8.738 1.00 95.44 111 GLU A CA 1
ATOM 864 C C . GLU A 1 111 ? -5.436 -18.045 9.941 1.00 95.44 111 GLU A C 1
ATOM 866 O O . GLU A 1 111 ? -4.995 -18.587 10.951 1.00 95.44 111 GLU A O 1
ATOM 871 N N . LEU A 1 112 ? -5.642 -16.724 9.886 1.00 97.06 112 LEU A N 1
ATOM 872 C CA . LEU A 1 112 ? -5.329 -15.826 11.000 1.00 97.06 112 LEU A CA 1
ATOM 873 C C . LEU A 1 112 ? -6.112 -16.179 12.252 1.00 97.06 112 LEU A C 1
ATOM 875 O O . LEU A 1 112 ? -5.532 -16.255 13.331 1.00 97.06 112 LEU A O 1
ATOM 879 N N . LEU A 1 113 ? -7.422 -16.396 12.116 1.00 97.81 113 LEU A N 1
ATOM 880 C CA . LEU A 1 113 ? -8.209 -16.848 13.246 1.00 97.81 113 LEU A CA 1
ATOM 881 C C . LEU A 1 113 ? -7.684 -18.217 13.672 1.00 97.81 113 LEU A C 1
ATOM 883 O O . LEU A 1 113 ? -7.244 -18.331 14.801 1.00 97.81 113 LEU A O 1
ATOM 887 N N . ALA A 1 114 ? -7.594 -19.233 12.821 1.00 95.19 114 ALA A N 1
ATOM 888 C CA . ALA A 1 114 ? -7.121 -20.565 13.217 1.00 95.19 114 ALA A CA 1
ATOM 889 C C . ALA A 1 114 ? -5.790 -20.565 14.005 1.00 95.19 114 ALA A C 1
ATOM 891 O O . ALA A 1 114 ? -5.710 -21.238 15.032 1.00 95.19 114 ALA A O 1
ATOM 892 N N . GLU A 1 115 ? -4.791 -19.787 13.585 1.00 95.00 115 GLU A N 1
ATOM 893 C CA . GLU A 1 115 ? -3.438 -19.836 14.157 1.00 95.00 115 GLU A CA 1
ATOM 894 C C . GLU A 1 115 ? -3.166 -18.819 15.278 1.00 95.00 115 GLU A C 1
ATOM 896 O O . GLU A 1 115 ? -2.218 -19.011 16.044 1.00 95.00 115 GLU A O 1
ATOM 901 N N . LEU A 1 116 ? -3.968 -17.753 15.405 1.00 96.81 116 LEU A N 1
ATOM 902 C CA . LEU A 1 116 ? -3.755 -16.682 16.389 1.00 96.81 116 LEU A CA 1
ATOM 903 C C . LEU A 1 116 ? -4.864 -16.673 17.454 1.00 96.81 116 LEU A C 1
ATOM 905 O O . LEU A 1 116 ? -5.858 -15.951 17.316 1.00 96.81 116 LEU A O 1
ATOM 909 N N . PRO A 1 117 ? -4.728 -17.455 18.543 1.00 96.19 117 PRO A N 1
ATOM 910 C CA . PRO A 1 117 ? -5.692 -17.451 19.643 1.00 96.19 117 PRO A CA 1
ATOM 911 C C . PRO A 1 117 ? -5.736 -16.118 20.404 1.00 96.19 117 PRO A C 1
ATOM 913 O O . PRO A 1 117 ? -6.686 -15.867 21.138 1.00 96.19 117 PRO A O 1
ATOM 916 N N . GLU A 1 118 ? -4.731 -15.254 20.243 1.00 97.94 118 GLU A N 1
ATOM 917 C CA . GLU A 1 118 ? -4.688 -13.930 20.861 1.00 97.94 118 GLU A CA 1
ATOM 918 C C . GLU A 1 118 ? -5.690 -12.939 20.246 1.00 97.94 118 GLU A C 1
ATOM 920 O O . GLU A 1 118 ? -5.940 -11.896 20.854 1.00 97.94 118 GLU A O 1
ATOM 925 N N . VAL A 1 119 ? -6.236 -13.242 19.065 1.00 98.38 119 VAL A N 1
ATOM 926 C CA . VAL A 1 119 ? -7.130 -12.377 18.285 1.00 98.38 119 VAL A CA 1
ATOM 927 C C . VAL A 1 119 ? -8.590 -12.735 18.551 1.00 98.38 119 VAL A C 1
ATOM 929 O O . VAL A 1 119 ? -8.982 -13.896 18.432 1.00 98.38 119 VAL A O 1
ATOM 932 N N . ASP A 1 120 ? -9.406 -11.721 18.841 1.00 98.50 120 ASP A N 1
ATOM 933 C CA . ASP A 1 120 ? -10.828 -11.900 19.147 1.00 98.50 120 ASP A CA 1
ATOM 934 C C . ASP A 1 120 ? -11.701 -11.856 17.881 1.00 98.50 120 ASP A C 1
ATOM 936 O O . ASP A 1 120 ? -12.706 -12.560 17.780 1.00 98.50 120 ASP A O 1
ATOM 940 N N . SER A 1 121 ? -11.321 -11.043 16.888 1.00 98.75 121 SER A N 1
ATOM 941 C CA . SER A 1 121 ? -12.085 -10.886 15.640 1.00 98.75 121 SER A CA 1
ATOM 942 C C . SER A 1 121 ? -11.236 -10.371 14.474 1.00 98.75 121 SER A C 1
ATOM 944 O O . SER A 1 121 ? -10.160 -9.802 14.661 1.00 98.75 121 SER A O 1
ATOM 946 N N . VAL A 1 122 ? -11.753 -10.525 13.258 1.00 98.75 122 VAL A N 1
ATOM 947 C CA . VAL A 1 122 ? -11.215 -9.933 12.029 1.00 98.75 122 VAL A CA 1
ATOM 948 C C . VAL A 1 122 ? -12.307 -9.110 11.353 1.00 98.75 122 VAL A C 1
ATOM 950 O O . VAL A 1 122 ? -13.400 -9.618 11.111 1.00 98.75 122 VAL A O 1
ATOM 953 N N . ILE A 1 123 ? -12.005 -7.860 11.005 1.00 98.56 123 ILE A N 1
ATOM 954 C CA . ILE A 1 123 ? -12.834 -7.029 10.127 1.00 98.56 123 ILE A CA 1
ATOM 955 C C . ILE A 1 123 ? -12.349 -7.212 8.690 1.00 98.56 123 ILE A C 1
ATOM 957 O O . ILE A 1 123 ? -11.182 -6.978 8.366 1.00 98.56 123 ILE A O 1
ATOM 961 N N . ARG A 1 124 ? -13.267 -7.639 7.826 1.00 97.31 124 ARG A N 1
ATOM 962 C CA . ARG A 1 124 ? -13.039 -7.930 6.412 1.00 97.31 124 ARG A CA 1
ATOM 963 C C . ARG A 1 124 ? -13.506 -6.749 5.566 1.00 97.31 124 ARG A C 1
ATOM 965 O O . ARG A 1 124 ? -14.619 -6.262 5.737 1.00 97.31 124 ARG A O 1
ATOM 972 N N . GLY A 1 125 ? -12.683 -6.340 4.604 1.00 95.69 125 GLY A N 1
ATOM 973 C CA . GLY A 1 125 ? -13.005 -5.235 3.704 1.00 95.69 125 GLY A CA 1
ATOM 974 C C . GLY A 1 125 ? -12.710 -3.854 4.276 1.00 95.69 125 GLY A C 1
ATOM 975 O O . GLY A 1 125 ? -11.750 -3.661 5.021 1.00 95.69 125 GLY A O 1
ATOM 976 N N . GLU A 1 126 ? -13.509 -2.882 3.849 1.00 96.19 126 GLU A N 1
ATOM 977 C CA . GLU A 1 126 ? -13.423 -1.489 4.290 1.00 96.19 126 GLU A CA 1
ATOM 978 C C . GLU A 1 126 ? -14.057 -1.364 5.680 1.00 96.19 126 GLU A C 1
ATOM 980 O O . GLU A 1 126 ? -15.248 -1.616 5.864 1.00 96.19 126 GLU A O 1
ATOM 985 N N . GLY A 1 127 ? -13.217 -1.092 6.681 1.00 96.69 127 GLY A N 1
ATOM 986 C CA . GLY A 1 127 ? -13.538 -1.338 8.085 1.00 96.69 127 GLY A CA 1
ATOM 987 C C . GLY A 1 127 ? -14.175 -0.174 8.836 1.00 96.69 127 GLY A C 1
ATOM 988 O O . GLY A 1 127 ? -14.488 -0.348 10.006 1.00 96.69 127 GLY A O 1
ATOM 989 N N . GLU A 1 128 ? -14.360 0.990 8.211 1.00 98.06 128 GLU A N 1
ATOM 990 C CA . GLU A 1 128 ? -14.797 2.239 8.848 1.00 98.06 128 GLU A CA 1
ATOM 991 C C . GLU A 1 128 ? -16.032 2.056 9.734 1.00 98.06 128 GLU A C 1
ATOM 993 O O . GLU A 1 128 ? -15.980 2.295 10.943 1.00 98.06 128 GLU A O 1
ATOM 998 N N . TYR A 1 129 ? -17.135 1.594 9.145 1.00 98.00 129 TYR A N 1
ATOM 999 C CA . TYR A 1 129 ? -18.403 1.470 9.860 1.00 98.00 129 TYR A CA 1
ATOM 1000 C C . TYR A 1 129 ? -18.534 0.148 10.625 1.00 98.00 129 TYR A C 1
ATOM 1002 O O . TYR A 1 129 ? -19.123 0.142 11.702 1.00 98.00 129 TYR A O 1
ATOM 1010 N N . THR A 1 130 ? -17.916 -0.949 10.162 1.00 98.38 130 THR A N 1
ATOM 1011 C CA . THR A 1 130 ? -17.876 -2.199 10.948 1.00 98.38 130 THR A CA 1
ATOM 1012 C C . THR A 1 130 ? -17.105 -2.007 12.255 1.00 98.38 130 THR A C 1
ATOM 1014 O O . THR A 1 130 ? -17.544 -2.476 13.302 1.00 98.38 130 THR A O 1
ATOM 1017 N N . LEU A 1 131 ? -15.974 -1.295 12.228 1.00 98.69 131 LEU A N 1
ATOM 1018 C CA . LEU A 1 131 ? -15.192 -1.006 13.430 1.00 98.69 131 LEU A CA 1
ATOM 1019 C C . LEU A 1 131 ? -15.960 -0.097 14.392 1.00 98.69 131 LEU A C 1
ATOM 1021 O O . LEU A 1 131 ? -15.893 -0.298 15.604 1.00 98.69 131 LEU A O 1
ATOM 1025 N N . LEU A 1 132 ? -16.701 0.876 13.857 1.00 98.50 132 LEU A N 1
ATOM 1026 C CA . LEU A 1 132 ? -17.573 1.730 14.654 1.00 98.50 132 LEU A CA 1
ATOM 1027 C C . LEU A 1 132 ? -18.660 0.920 15.372 1.00 98.50 132 LEU A C 1
ATOM 1029 O O . LEU A 1 132 ? -18.826 1.072 16.581 1.00 98.50 132 LEU A O 1
ATOM 1033 N N . GLU A 1 133 ? -19.370 0.051 14.655 1.00 98.50 133 GLU A N 1
ATOM 1034 C CA . GLU A 1 133 ? -20.419 -0.794 15.238 1.00 98.50 133 GLU A CA 1
ATOM 1035 C C . GLU A 1 133 ? -19.852 -1.784 16.264 1.00 98.50 133 GLU A C 1
ATOM 1037 O O . GLU A 1 133 ? -20.440 -1.967 17.332 1.00 98.50 133 GLU A O 1
ATOM 1042 N N . LEU A 1 134 ? -18.670 -2.357 16.001 1.00 98.75 134 LEU A N 1
ATOM 1043 C CA . LEU A 1 134 ? -17.956 -3.196 16.965 1.00 98.75 134 LEU A CA 1
ATOM 1044 C C . LEU A 1 134 ? -17.641 -2.416 18.246 1.00 98.75 134 LEU A C 1
ATOM 1046 O O . LEU A 1 134 ? -17.943 -2.882 19.344 1.00 98.75 134 LEU A O 1
ATOM 1050 N N . ALA A 1 135 ? -17.075 -1.213 18.124 1.00 98.50 135 ALA A N 1
ATOM 1051 C CA . ALA A 1 135 ? -16.766 -0.365 19.272 1.00 98.50 135 ALA A CA 1
ATOM 1052 C C . ALA A 1 135 ? -18.024 0.002 20.080 1.00 98.50 135 ALA A C 1
ATOM 1054 O O . ALA A 1 135 ? -17.990 -0.015 21.310 1.00 98.50 135 ALA A O 1
ATOM 1055 N N . GLN A 1 136 ? -19.146 0.279 19.410 1.00 97.81 136 GLN A N 1
ATOM 1056 C CA . GLN A 1 136 ? -20.431 0.555 20.062 1.00 97.81 136 GLN A CA 1
ATOM 1057 C C . GLN A 1 136 ? -20.968 -0.663 20.818 1.00 97.81 136 GLN A C 1
ATOM 1059 O O . GLN A 1 136 ? -21.354 -0.534 21.980 1.00 97.81 136 GLN A O 1
ATOM 1064 N N . CYS A 1 137 ? -20.925 -1.853 20.214 1.00 98.00 137 CYS A N 1
ATOM 1065 C CA . CYS A 1 137 ? -21.351 -3.082 20.884 1.00 98.00 137 CYS A CA 1
ATOM 1066 C C . CYS A 1 137 ? -20.505 -3.361 22.133 1.00 98.00 137 CYS A C 1
ATOM 1068 O O . CYS A 1 137 ? -21.055 -3.632 23.201 1.00 98.00 137 CYS A O 1
ATOM 1070 N N . LEU A 1 138 ? -19.180 -3.209 22.035 1.00 97.38 138 LEU A N 1
ATOM 1071 C CA . LEU A 1 138 ? -18.260 -3.390 23.163 1.00 97.38 138 LEU A CA 1
ATOM 1072 C C . LEU A 1 138 ? -18.479 -2.357 24.280 1.00 97.38 138 LEU A C 1
ATOM 1074 O O . LEU A 1 138 ? -18.405 -2.706 25.461 1.00 97.38 138 LEU A O 1
ATOM 1078 N N . LEU A 1 139 ? -18.766 -1.099 23.930 1.00 96.25 139 LEU A N 1
ATOM 1079 C CA . LEU A 1 139 ? -19.085 -0.047 24.898 1.00 96.25 139 LEU A CA 1
ATOM 1080 C C . LEU A 1 139 ? -20.391 -0.344 25.652 1.00 96.25 139 LEU A C 1
ATOM 1082 O O . LEU A 1 139 ? -20.463 -0.136 26.864 1.00 96.25 139 LEU A O 1
ATOM 1086 N N . GLU A 1 140 ? -21.407 -0.831 24.940 1.00 95.25 140 GLU A N 1
ATOM 1087 C CA . GLU A 1 140 ? -22.748 -1.102 25.470 1.00 95.25 140 GLU A CA 1
ATOM 1088 C C . GLU A 1 140 ? -22.890 -2.499 26.099 1.00 95.25 140 GLU A C 1
ATOM 1090 O O . GLU A 1 140 ? -23.925 -2.801 26.693 1.00 95.25 140 GLU A O 1
ATOM 1095 N N . GLY A 1 141 ? -21.867 -3.353 25.987 1.00 95.19 141 GLY A N 1
ATOM 1096 C CA . GLY A 1 141 ? -21.918 -4.746 26.441 1.00 95.19 141 GLY A CA 1
ATOM 1097 C C . GLY A 1 141 ? -22.886 -5.614 25.631 1.00 95.19 141 GLY A C 1
ATOM 1098 O O . GLY A 1 141 ? -23.419 -6.589 26.159 1.00 95.19 141 GLY A O 1
ATOM 1099 N N . LYS A 1 142 ? -23.146 -5.241 24.373 1.00 96.44 142 LYS A N 1
ATOM 1100 C CA . LYS A 1 142 ? -23.976 -5.999 23.431 1.00 96.44 142 LYS A CA 1
ATOM 1101 C C . LYS A 1 142 ? -23.142 -7.033 22.686 1.00 96.44 142 LYS A C 1
ATOM 1103 O O . LYS A 1 142 ? -21.925 -6.893 22.553 1.00 96.44 142 LYS A O 1
ATOM 1108 N N . ASP A 1 143 ? -23.820 -8.055 22.178 1.00 96.56 143 ASP A N 1
ATOM 1109 C CA . ASP A 1 143 ? -23.189 -9.012 21.280 1.00 96.56 143 ASP A CA 1
ATOM 1110 C C . ASP A 1 143 ? -22.837 -8.337 19.945 1.00 96.56 143 ASP A C 1
ATOM 1112 O O . ASP A 1 143 ? -23.626 -7.576 19.388 1.00 96.56 143 ASP A O 1
ATOM 1116 N N . TRP A 1 144 ? -21.630 -8.603 19.461 1.00 97.75 144 TRP A N 1
ATOM 1117 C CA . TRP A 1 144 ? -21.066 -8.081 18.216 1.00 97.75 144 TRP A CA 1
ATOM 1118 C C . TRP A 1 144 ? -20.929 -9.177 17.150 1.00 97.75 144 TRP A C 1
ATOM 1120 O O . TRP A 1 144 ? -20.544 -8.902 16.013 1.00 97.75 144 TRP A O 1
ATOM 1130 N N . LYS A 1 145 ? -21.228 -10.430 17.507 1.00 97.19 145 LYS A N 1
ATOM 1131 C CA . LYS A 1 145 ? -21.022 -11.603 16.659 1.00 97.19 145 LYS A CA 1
ATOM 1132 C C . LYS A 1 145 ? -21.895 -11.653 15.409 1.00 97.19 145 LYS A C 1
ATOM 1134 O O . LYS A 1 145 ? -21.554 -12.410 14.512 1.00 97.19 145 LYS A O 1
ATOM 1139 N N . ASP A 1 146 ? -22.947 -10.844 15.306 1.00 96.31 146 ASP A N 1
ATOM 1140 C CA . ASP A 1 146 ? -23.822 -10.775 14.123 1.00 96.31 146 ASP A CA 1
ATOM 1141 C C . ASP A 1 146 ? -23.508 -9.586 13.194 1.00 96.31 146 ASP A C 1
ATOM 1143 O O . ASP A 1 146 ? -24.186 -9.381 12.187 1.00 96.31 146 ASP A O 1
ATOM 1147 N N . LEU A 1 147 ? -22.480 -8.784 13.502 1.00 98.12 147 LEU A N 1
ATOM 1148 C CA . LEU A 1 147 ? -22.139 -7.603 12.704 1.00 98.12 147 LEU A CA 1
ATOM 1149 C C . LEU A 1 147 ? -21.636 -7.974 11.300 1.00 98.12 147 LEU A C 1
ATOM 1151 O O . LEU A 1 147 ? -20.818 -8.883 11.125 1.00 98.12 147 LEU A O 1
ATOM 1155 N N . GLU A 1 148 ? -22.065 -7.212 10.293 1.00 97.81 148 GLU A N 1
ATOM 1156 C CA . GLU A 1 148 ? -21.599 -7.383 8.916 1.00 97.81 148 GLU A CA 1
ATOM 1157 C C . GLU A 1 148 ? -20.095 -7.097 8.779 1.00 97.81 148 GLU A C 1
ATOM 1159 O O . GLU A 1 148 ? -19.553 -6.125 9.322 1.00 97.81 148 GLU A O 1
ATOM 1164 N N . GLY A 1 149 ? -19.415 -7.925 7.989 1.00 97.00 149 GLY A N 1
ATOM 1165 C CA . GLY A 1 149 ? -17.985 -7.817 7.712 1.00 97.00 149 GLY A CA 1
ATOM 1166 C C . GLY A 1 149 ? -17.083 -8.351 8.827 1.00 97.00 149 GLY A C 1
ATOM 1167 O O . GLY A 1 149 ? -15.865 -8.257 8.690 1.00 97.00 149 GLY A O 1
ATOM 1168 N N . ILE A 1 150 ? -17.633 -8.924 9.902 1.00 98.12 150 ILE A N 1
ATOM 1169 C CA . ILE A 1 150 ? -16.847 -9.547 10.974 1.00 98.12 150 ILE A CA 1
ATOM 1170 C C . ILE A 1 150 ? -16.655 -11.047 10.733 1.00 98.12 150 ILE A C 1
ATOM 1172 O O . ILE A 1 150 ? -17.535 -11.755 10.249 1.00 98.12 150 ILE A O 1
ATOM 1176 N N . ALA A 1 151 ? -15.484 -11.543 11.110 1.00 98.44 151 ALA A N 1
ATOM 1177 C CA . ALA A 1 151 ? -15.238 -12.953 11.353 1.00 98.44 151 ALA A CA 1
ATOM 1178 C C . ALA A 1 151 ? -14.655 -13.152 12.754 1.00 98.44 151 ALA A C 1
ATOM 1180 O O . ALA A 1 151 ? -13.950 -12.284 13.274 1.00 98.44 151 ALA A O 1
ATOM 1181 N N . TYR A 1 152 ? -14.939 -14.295 13.365 1.00 98.50 152 TYR A N 1
ATOM 1182 C CA . TYR A 1 152 ? -14.489 -14.624 14.714 1.00 98.50 152 TYR A CA 1
ATOM 1183 C C . TYR A 1 152 ? -14.427 -16.131 14.928 1.00 98.50 152 TYR A C 1
ATOM 1185 O O . TYR A 1 152 ? -14.835 -16.922 14.076 1.00 98.50 152 TYR A O 1
ATOM 1193 N N . ARG A 1 153 ? -13.898 -16.530 16.083 1.00 97.12 153 ARG A N 1
ATOM 1194 C CA . ARG A 1 153 ? -13.835 -17.930 16.492 1.00 97.12 153 ARG A CA 1
ATOM 1195 C C . ARG A 1 153 ? -14.965 -18.280 17.454 1.00 97.12 153 ARG A C 1
ATOM 1197 O O . ARG A 1 153 ? -15.185 -17.585 18.444 1.00 97.12 153 ARG A O 1
ATOM 1204 N N . GLU A 1 154 ? -15.618 -19.405 17.207 1.00 92.81 154 GLU A N 1
ATOM 1205 C CA . GLU A 1 154 ? -16.567 -20.037 18.113 1.00 92.81 154 GLU A CA 1
ATOM 1206 C C . GLU A 1 154 ? -16.101 -21.460 18.445 1.00 92.81 154 GLU A C 1
ATOM 1208 O O . GLU A 1 154 ? -16.266 -22.400 17.663 1.00 92.81 154 GLU A O 1
ATOM 1213 N N . GLY A 1 155 ? -15.451 -21.611 19.603 1.00 88.75 155 GLY A N 1
ATOM 1214 C CA . GLY A 1 155 ? -14.747 -22.848 19.948 1.00 88.75 155 GLY A CA 1
ATOM 1215 C C . GLY A 1 155 ? -13.614 -23.115 18.957 1.00 88.75 155 GLY A C 1
ATOM 1216 O O . GLY A 1 155 ? -12.731 -22.279 18.805 1.00 88.75 155 GLY A O 1
ATOM 1217 N N . ASP A 1 156 ? -13.666 -24.243 18.253 1.00 88.19 156 ASP A N 1
ATOM 1218 C CA . ASP A 1 156 ? -12.672 -24.610 17.231 1.00 88.19 156 ASP A CA 1
ATOM 1219 C C . ASP A 1 156 ? -13.066 -24.169 15.811 1.00 88.19 156 ASP A C 1
ATOM 1221 O O . ASP A 1 156 ? -12.340 -24.424 14.850 1.00 88.19 156 ASP A O 1
ATOM 1225 N N . ARG A 1 157 ? -14.236 -23.540 15.642 1.00 94.31 157 ARG A N 1
ATOM 1226 C CA . ARG A 1 157 ? -14.755 -23.142 14.328 1.00 94.31 157 ARG A CA 1
ATOM 1227 C C . ARG A 1 157 ? -14.549 -21.657 14.084 1.00 94.31 157 ARG A C 1
ATOM 1229 O O . ARG A 1 157 ? -14.677 -20.845 14.995 1.00 94.31 157 ARG A O 1
ATOM 1236 N N . VAL A 1 158 ? -14.264 -21.308 12.835 1.00 97.12 158 VAL A N 1
ATOM 1237 C CA . VAL A 1 158 ? -14.274 -19.921 12.370 1.00 97.12 158 VAL A CA 1
ATOM 1238 C C . VAL A 1 158 ? -15.647 -19.619 11.781 1.00 97.12 158 VAL A C 1
ATOM 1240 O O . VAL A 1 158 ? -16.113 -20.332 10.892 1.00 97.12 158 VAL A O 1
ATOM 1243 N N . THR A 1 159 ? -16.280 -18.561 12.276 1.00 97.56 159 THR A N 1
ATOM 1244 C CA . THR A 1 159 ? -17.527 -18.011 11.744 1.00 97.56 159 THR A CA 1
ATOM 1245 C C . THR A 1 159 ? -17.199 -16.757 10.946 1.00 97.56 159 THR A C 1
ATOM 1247 O O . THR A 1 159 ? -16.506 -15.866 11.438 1.00 97.56 159 THR A O 1
ATOM 1250 N N . ILE A 1 160 ? -17.687 -16.689 9.708 1.00 97.50 160 ILE A N 1
ATOM 1251 C CA . ILE A 1 160 ? -17.531 -15.534 8.819 1.00 97.50 160 ILE A CA 1
ATOM 1252 C C . ILE A 1 160 ? -18.918 -14.993 8.503 1.00 97.50 160 ILE A C 1
ATOM 1254 O O . ILE A 1 160 ? -19.710 -15.665 7.841 1.00 97.50 160 ILE A O 1
ATOM 1258 N N . ASN A 1 161 ? -19.191 -13.769 8.941 1.00 97.50 161 ASN A N 1
ATOM 1259 C CA . ASN A 1 161 ? -20.459 -13.112 8.661 1.00 97.50 161 ASN A CA 1
ATOM 1260 C C . ASN A 1 161 ? -20.511 -12.605 7.213 1.00 97.50 161 ASN A C 1
ATOM 1262 O O . ASN A 1 161 ? -19.466 -12.447 6.562 1.00 97.50 161 ASN A O 1
ATOM 1266 N N . PRO A 1 162 ? -21.720 -12.308 6.698 1.00 97.25 162 PRO A N 1
ATOM 1267 C CA . PRO A 1 162 ? -21.881 -11.632 5.419 1.00 97.25 162 PRO A CA 1
ATOM 1268 C C . PRO A 1 162 ? -21.034 -10.361 5.326 1.00 97.25 162 PRO A C 1
ATOM 1270 O O . PRO A 1 162 ? -20.794 -9.673 6.318 1.00 97.25 162 PRO A O 1
ATOM 1273 N N . ASN A 1 163 ? -20.575 -10.049 4.117 1.00 96.62 163 ASN A N 1
ATOM 1274 C CA . ASN A 1 163 ? -19.849 -8.812 3.853 1.00 96.62 163 ASN A CA 1
ATOM 1275 C C . ASN A 1 163 ? -20.741 -7.590 4.110 1.00 96.62 163 ASN A C 1
ATOM 1277 O O . ASN A 1 163 ? -21.928 -7.628 3.792 1.00 96.62 163 ASN A O 1
ATOM 1281 N N . ARG A 1 164 ? -20.146 -6.499 4.606 1.00 94.50 164 ARG A N 1
ATOM 1282 C CA . ARG A 1 164 ? -20.835 -5.210 4.714 1.00 94.50 164 ARG A CA 1
ATOM 1283 C C . ARG A 1 164 ? -21.173 -4.657 3.333 1.00 94.50 164 ARG A C 1
ATOM 1285 O O . ARG A 1 164 ? -20.361 -4.729 2.408 1.00 94.50 164 ARG A O 1
ATOM 1292 N N . SER A 1 165 ? -22.351 -4.050 3.226 1.00 93.38 165 SER A N 1
ATOM 1293 C CA . SER A 1 165 ? -22.745 -3.311 2.025 1.00 93.38 165 SER A CA 1
ATOM 1294 C C . SER A 1 165 ? -21.802 -2.124 1.747 1.00 93.38 165 SER A C 1
ATOM 1296 O O . SER A 1 165 ? -21.459 -1.385 2.670 1.00 93.38 165 SER A O 1
ATOM 1298 N N . PRO A 1 166 ? -21.386 -1.894 0.489 1.00 91.81 166 PRO A N 1
ATOM 1299 C CA . PRO A 1 166 ? -20.567 -0.737 0.134 1.00 91.81 166 PRO A CA 1
ATOM 1300 C C . PRO A 1 166 ? -21.277 0.582 0.462 1.00 91.81 166 PRO A C 1
ATOM 1302 O O . PRO A 1 166 ? -22.480 0.705 0.245 1.00 91.81 166 PRO A O 1
ATOM 1305 N N . PHE A 1 167 ? -20.515 1.573 0.914 1.00 92.75 167 PHE A N 1
ATOM 1306 C CA . PHE A 1 167 ? -20.970 2.935 1.218 1.00 92.75 167 PHE A CA 1
ATOM 1307 C C . PHE A 1 167 ? -20.286 3.951 0.298 1.00 92.75 167 PHE A C 1
ATOM 1309 O O . PHE A 1 167 ? -19.303 3.614 -0.369 1.00 92.75 167 PHE A O 1
ATOM 1316 N N . ASP A 1 168 ? -20.797 5.177 0.225 1.00 94.62 168 ASP A N 1
ATOM 1317 C CA . ASP A 1 168 ? -20.151 6.231 -0.559 1.00 94.62 168 ASP A CA 1
ATOM 1318 C C . ASP A 1 168 ? -18.823 6.642 0.103 1.00 94.62 168 ASP A C 1
ATOM 1320 O O . ASP A 1 168 ? -18.716 6.737 1.324 1.00 94.62 168 ASP A O 1
ATOM 1324 N N . LEU A 1 169 ? -17.782 6.863 -0.701 1.00 96.06 169 LEU A N 1
ATOM 1325 C CA . LEU A 1 169 ? -16.492 7.318 -0.184 1.00 96.06 169 LEU A CA 1
ATOM 1326 C C . LEU A 1 169 ? -16.560 8.750 0.350 1.00 96.06 169 LEU A C 1
ATOM 1328 O O . LEU A 1 169 ? -15.772 9.091 1.229 1.00 96.06 169 LEU A O 1
ATOM 1332 N N . ASP A 1 170 ? -17.492 9.559 -0.154 1.00 96.75 170 ASP A N 1
ATOM 1333 C CA . ASP A 1 170 ? -17.669 10.946 0.280 1.00 96.75 170 ASP A CA 1
ATOM 1334 C C . ASP A 1 170 ? -18.434 11.059 1.614 1.00 96.75 170 ASP A C 1
ATOM 1336 O O . ASP A 1 170 ? -18.398 12.105 2.259 1.00 96.75 170 ASP A O 1
ATOM 1340 N N . GLU A 1 171 ? -19.073 9.978 2.083 1.00 95.06 171 GLU A N 1
ATOM 1341 C CA . GLU A 1 171 ? -19.678 9.900 3.426 1.00 95.06 171 GLU A CA 1
ATOM 1342 C C . GLU A 1 171 ? -18.631 9.714 4.538 1.00 95.06 171 GLU A C 1
ATOM 1344 O O . GLU A 1 171 ? -18.919 9.922 5.724 1.00 95.06 171 GLU A O 1
ATOM 1349 N N . ILE A 1 172 ? -17.410 9.312 4.171 1.00 96.06 172 ILE A N 1
ATOM 1350 C CA . ILE A 1 172 ? -16.323 9.100 5.120 1.00 96.06 172 ILE A CA 1
ATOM 1351 C C . ILE A 1 172 ? -15.726 10.468 5.486 1.00 96.06 172 ILE A C 1
ATOM 1353 O O . ILE A 1 172 ? -15.299 11.209 4.598 1.00 96.06 172 ILE A O 1
ATOM 1357 N N . PRO A 1 173 ? -15.631 10.820 6.781 1.00 96.31 173 PRO A N 1
ATOM 1358 C CA . PRO A 1 173 ? -14.986 12.060 7.191 1.00 96.31 173 PRO A CA 1
ATOM 1359 C C . PRO A 1 173 ? -13.514 12.085 6.767 1.00 96.31 173 PRO A C 1
ATOM 1361 O O . PRO A 1 173 ? -12.859 11.041 6.696 1.00 96.31 173 PRO A O 1
ATOM 1364 N N . LEU A 1 174 ? -12.974 13.293 6.563 1.00 96.56 174 LEU A N 1
ATOM 1365 C CA . LEU A 1 174 ? -11.552 13.481 6.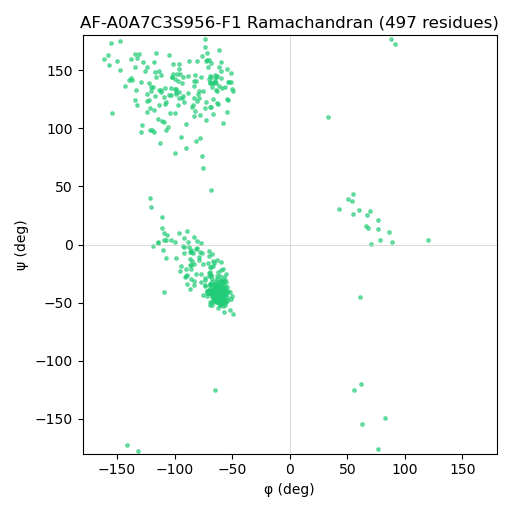272 1.00 96.56 174 LEU A CA 1
ATOM 1366 C C . LEU A 1 174 ? -10.681 12.756 7.310 1.00 96.56 174 LEU A C 1
ATOM 1368 O O . LEU A 1 174 ? -11.009 12.762 8.505 1.00 96.56 174 LEU A O 1
ATOM 1372 N N . PRO A 1 175 ? -9.577 12.122 6.884 1.00 97.12 175 PRO A N 1
ATOM 1373 C CA . PRO A 1 175 ? -8.793 11.269 7.759 1.00 97.12 175 PRO A CA 1
ATOM 1374 C C . PRO A 1 175 ? -8.091 12.092 8.836 1.00 97.12 175 PRO A C 1
ATOM 1376 O O . PRO A 1 175 ? -7.617 13.202 8.590 1.00 97.12 175 PRO A O 1
ATOM 1379 N N . SER A 1 176 ? -7.982 11.515 10.030 1.00 97.31 176 SER A N 1
ATOM 1380 C CA . SER A 1 176 ? -7.140 12.059 11.085 1.00 97.31 176 SER A CA 1
ATOM 1381 C C . SER A 1 176 ? -5.698 12.136 10.593 1.00 97.31 176 SER A C 1
ATOM 1383 O O . SER A 1 176 ? -5.179 11.182 10.013 1.00 97.31 176 SER A O 1
ATOM 1385 N N . ARG A 1 177 ? -5.051 13.269 10.862 1.00 96.38 177 ARG A N 1
ATOM 1386 C CA . ARG A 1 177 ? -3.684 13.577 10.428 1.00 96.38 177 ARG A CA 1
ATOM 1387 C C . ARG A 1 177 ? -2.697 13.611 11.598 1.00 96.38 177 ARG A C 1
ATOM 1389 O O . ARG A 1 177 ? -1.641 14.222 11.492 1.00 96.38 177 ARG A O 1
ATOM 1396 N N . ASP A 1 178 ? -3.002 12.938 12.710 1.00 96.69 178 ASP A N 1
ATOM 1397 C CA . ASP A 1 178 ? -2.141 12.935 13.909 1.00 96.69 178 ASP A CA 1
ATOM 1398 C C . ASP A 1 178 ? -0.707 12.455 13.626 1.00 96.69 178 ASP A C 1
ATOM 1400 O O . ASP A 1 178 ? 0.236 12.876 14.292 1.00 96.69 178 ASP A O 1
ATOM 1404 N N . LEU A 1 179 ? -0.544 11.566 12.640 1.00 96.19 179 LEU A N 1
ATOM 1405 C CA . LEU A 1 179 ? 0.747 11.000 12.242 1.00 96.19 179 LEU A CA 1
ATOM 1406 C C . LEU A 1 179 ? 1.488 11.863 11.210 1.00 96.19 179 LEU A C 1
ATOM 1408 O O . LEU A 1 179 ? 2.700 11.713 11.052 1.00 96.19 179 LEU A O 1
ATOM 1412 N N . LEU A 1 180 ? 0.793 12.781 10.527 1.00 96.00 180 LEU A N 1
ATOM 1413 C CA . LEU A 1 180 ? 1.355 13.584 9.441 1.00 96.00 180 LEU A CA 1
ATOM 1414 C C . LEU A 1 180 ? 2.585 14.409 9.872 1.00 96.00 180 LEU A C 1
ATOM 1416 O O . LEU A 1 180 ? 3.563 14.406 9.126 1.00 96.00 180 LEU A O 1
ATOM 1420 N N . PRO A 1 181 ? 2.633 15.053 11.059 1.00 95.31 181 PRO A N 1
ATOM 1421 C CA . PRO A 1 181 ? 3.836 15.761 11.498 1.00 95.31 181 PRO A CA 1
ATOM 1422 C C . PRO A 1 181 ? 5.094 14.884 11.537 1.00 95.31 181 PRO A C 1
ATOM 1424 O O . PRO A 1 181 ? 6.164 15.328 11.123 1.00 95.31 181 PRO A O 1
ATOM 1427 N N . GLU A 1 182 ? 4.980 13.636 11.999 1.00 94.38 182 GLU A N 1
ATOM 1428 C CA . GLU A 1 182 ? 6.122 12.715 12.053 1.00 94.38 182 GLU A CA 1
ATOM 1429 C C . GLU A 1 182 ? 6.492 12.202 10.653 1.00 94.38 182 GLU A C 1
ATOM 1431 O O . GLU A 1 182 ? 7.678 12.103 10.341 1.00 94.38 182 GLU A O 1
ATOM 1436 N N . VAL A 1 183 ? 5.503 11.972 9.777 1.00 93.25 183 VAL A N 1
ATOM 1437 C CA . VAL A 1 183 ? 5.733 11.662 8.353 1.00 93.25 183 VAL A CA 1
ATOM 1438 C C . VAL A 1 183 ? 6.554 12.768 7.689 1.00 93.25 183 VAL A C 1
ATOM 1440 O O . VAL A 1 183 ? 7.599 12.489 7.102 1.00 93.25 183 VAL A O 1
ATOM 1443 N N . LEU A 1 184 ? 6.129 14.028 7.825 1.00 91.69 184 LEU A N 1
ATOM 1444 C CA . LEU A 1 184 ? 6.810 15.183 7.229 1.00 91.69 184 LEU A CA 1
ATOM 1445 C C . LEU A 1 184 ? 8.217 15.375 7.806 1.00 91.69 184 LEU A C 1
ATOM 1447 O O . LEU A 1 184 ? 9.169 15.609 7.063 1.00 91.69 184 LEU A O 1
ATOM 1451 N N . LYS A 1 185 ? 8.377 15.218 9.126 1.00 90.38 185 LYS A N 1
ATOM 1452 C CA . LYS A 1 185 ? 9.680 15.285 9.804 1.00 90.38 185 LYS A CA 1
ATOM 1453 C C . LYS A 1 185 ? 10.667 14.237 9.281 1.00 90.38 185 LYS A C 1
ATOM 1455 O O . LYS A 1 185 ? 11.866 14.504 9.240 1.00 90.38 185 LYS A O 1
ATOM 1460 N N . ARG A 1 186 ? 10.176 13.072 8.853 1.00 86.75 186 ARG A N 1
ATOM 1461 C CA . ARG A 1 186 ? 10.973 11.989 8.254 1.00 86.75 186 ARG A CA 1
ATOM 1462 C C . ARG A 1 186 ? 11.116 12.099 6.731 1.00 86.75 186 ARG A C 1
ATOM 1464 O O . ARG A 1 186 ? 11.584 11.165 6.089 1.00 86.75 186 ARG A O 1
ATOM 1471 N N . GLY A 1 187 ? 10.739 13.237 6.145 1.00 85.00 187 GLY A N 1
ATOM 1472 C CA . GLY A 1 187 ? 10.859 13.489 4.707 1.00 85.00 187 GLY A CA 1
ATOM 1473 C C . GLY A 1 187 ? 9.792 12.803 3.854 1.00 85.00 187 GLY A C 1
ATOM 1474 O O . GLY A 1 187 ? 9.942 12.740 2.635 1.00 85.00 187 GLY A O 1
ATOM 1475 N N . GLY A 1 188 ? 8.733 12.287 4.480 1.00 88.56 188 GLY A N 1
ATOM 1476 C CA . GLY A 1 188 ? 7.538 11.815 3.796 1.00 88.56 188 GLY A CA 1
ATOM 1477 C C . GLY A 1 188 ? 6.678 12.960 3.261 1.00 88.56 188 GLY A C 1
ATOM 1478 O O . GLY A 1 188 ? 6.950 14.141 3.483 1.00 88.56 188 GLY A O 1
ATOM 1479 N N . VAL A 1 189 ? 5.605 12.600 2.563 1.00 91.75 189 VAL A N 1
ATOM 1480 C CA . VAL A 1 189 ? 4.618 13.537 2.002 1.00 91.75 189 VAL A CA 1
ATOM 1481 C C . VAL A 1 189 ? 3.215 13.140 2.443 1.00 91.75 189 VAL A C 1
ATOM 1483 O O . VAL A 1 189 ? 2.980 11.970 2.754 1.00 91.75 189 VAL A O 1
ATOM 1486 N N . ALA A 1 190 ? 2.278 14.091 2.445 1.00 96.31 190 ALA A N 1
ATOM 1487 C CA . ALA A 1 190 ? 0.896 13.786 2.796 1.00 96.31 190 ALA A CA 1
ATOM 1488 C C . ALA A 1 190 ? 0.277 12.820 1.778 1.00 96.31 190 ALA A C 1
ATOM 1490 O O . ALA A 1 190 ? 0.391 13.013 0.562 1.00 96.31 190 ALA A O 1
ATOM 1491 N N . GLY A 1 191 ? -0.389 11.788 2.283 1.00 96.50 191 GLY A N 1
ATOM 1492 C CA . GLY A 1 191 ? -1.192 10.881 1.475 1.00 96.50 191 GLY A CA 1
ATOM 1493 C C . GLY A 1 191 ? -2.581 11.460 1.215 1.00 96.50 191 GLY A C 1
ATOM 1494 O O . GLY A 1 191 ? -3.169 12.104 2.087 1.00 96.50 191 GLY A O 1
ATOM 1495 N N . LEU A 1 192 ? -3.143 11.185 0.042 1.00 97.81 192 LEU A N 1
ATOM 1496 C CA . LEU A 1 192 ? -4.551 11.437 -0.265 1.00 97.81 192 LEU A CA 1
ATOM 1497 C C . LEU A 1 192 ? -5.125 10.243 -1.028 1.00 97.81 192 LEU A C 1
ATOM 1499 O O . LEU A 1 192 ? -4.448 9.648 -1.859 1.00 97.81 192 LEU A O 1
ATOM 1503 N N . VAL A 1 193 ? -6.371 9.871 -0.745 1.00 97.88 193 VAL A N 1
ATOM 1504 C CA . VAL A 1 193 ? -7.071 8.803 -1.474 1.00 97.88 193 VAL A CA 1
ATOM 1505 C C . VAL A 1 193 ? -8.180 9.448 -2.288 1.00 97.88 193 VAL A C 1
ATOM 1507 O O . VAL A 1 193 ? -9.183 9.873 -1.724 1.00 97.88 193 VAL A O 1
ATOM 1510 N N . GLY A 1 194 ? -7.998 9.536 -3.603 1.00 97.75 194 GLY A N 1
ATOM 1511 C CA . GLY A 1 194 ? -9.010 10.022 -4.537 1.00 97.75 194 GLY A CA 1
ATOM 1512 C C . GLY A 1 194 ? -9.968 8.923 -4.998 1.00 97.75 194 GLY A C 1
ATOM 1513 O O . GLY A 1 194 ? -11.074 9.215 -5.448 1.00 97.75 194 GLY A O 1
ATOM 1514 N N . SER A 1 195 ? -9.571 7.657 -4.891 1.00 97.25 195 SER A N 1
ATOM 1515 C CA . SER A 1 195 ? -10.371 6.499 -5.285 1.00 97.25 195 SER A CA 1
ATOM 1516 C C . SER A 1 195 ? -9.928 5.228 -4.560 1.00 97.25 195 SER A C 1
ATOM 1518 O O . SER A 1 195 ? -8.773 5.099 -4.146 1.00 97.25 195 SER A O 1
ATOM 1520 N N . ARG A 1 196 ? -10.847 4.267 -4.421 1.00 96.19 196 ARG A N 1
ATOM 1521 C CA . ARG A 1 196 ? -10.574 2.909 -3.925 1.00 96.19 196 ARG A CA 1
ATOM 1522 C C . ARG A 1 196 ? -10.801 1.884 -5.029 1.00 96.19 196 ARG A C 1
ATOM 1524 O O . ARG A 1 196 ? -11.647 2.066 -5.901 1.00 96.19 196 ARG A O 1
ATOM 1531 N N . GLY A 1 197 ? -10.047 0.791 -4.975 1.00 94.88 197 GLY A N 1
ATOM 1532 C CA . GLY A 1 197 ? -10.129 -0.294 -5.946 1.00 94.88 197 GLY A CA 1
ATOM 1533 C C . GLY A 1 197 ? -9.468 -0.012 -7.289 1.00 94.88 197 GLY A C 1
ATOM 1534 O O . GLY A 1 197 ? -8.793 0.993 -7.505 1.00 94.88 197 GLY A O 1
ATOM 1535 N N . CYS A 1 198 ? -9.613 -0.969 -8.201 1.00 95.00 198 CYS A N 1
ATOM 1536 C CA . CYS A 1 198 ? -9.068 -0.902 -9.549 1.00 95.00 198 CYS A CA 1
ATOM 1537 C C . CYS A 1 198 ? -10.000 -1.639 -10.517 1.00 95.00 198 CYS A C 1
ATOM 1539 O O . CYS A 1 198 ? -10.689 -2.585 -10.143 1.00 95.00 198 CYS A O 1
ATOM 1541 N N . PHE A 1 199 ? -10.037 -1.198 -11.772 1.00 93.31 199 PHE A N 1
ATOM 1542 C CA . PHE A 1 199 ? -10.840 -1.836 -12.819 1.00 93.31 199 PHE A CA 1
ATOM 1543 C C . PHE A 1 199 ? -10.070 -2.928 -13.576 1.00 93.31 199 PHE A C 1
ATOM 1545 O O . PHE A 1 199 ? -10.670 -3.799 -14.204 1.00 93.31 199 PHE A O 1
ATOM 1552 N N . ALA A 1 200 ? -8.735 -2.883 -13.538 1.00 93.69 200 ALA A N 1
ATOM 1553 C CA . ALA A 1 200 ? -7.875 -3.861 -14.195 1.00 93.69 200 ALA A CA 1
ATOM 1554 C C . ALA A 1 200 ? -7.895 -5.201 -13.452 1.00 93.69 200 ALA A C 1
ATOM 1556 O O . ALA A 1 200 ? -8.169 -5.228 -12.265 1.00 93.69 200 ALA A O 1
ATOM 1557 N N . ASN A 1 201 ? -7.549 -6.311 -14.111 1.00 92.75 201 ASN A N 1
ATOM 1558 C CA . ASN A 1 201 ? -7.639 -7.665 -13.539 1.00 92.75 201 ASN A CA 1
ATOM 1559 C C . ASN A 1 201 ? -6.286 -8.405 -13.521 1.00 92.75 201 ASN A C 1
ATOM 1561 O O . ASN A 1 201 ? -6.220 -9.602 -13.816 1.00 92.75 201 ASN A O 1
ATOM 1565 N N . CYS A 1 202 ? -5.207 -7.680 -13.198 1.00 95.38 202 CYS A N 1
ATOM 1566 C CA . CYS A 1 202 ? -3.850 -8.224 -13.105 1.00 95.38 202 CYS A CA 1
ATOM 1567 C C . CYS A 1 202 ? -3.825 -9.424 -12.149 1.00 95.38 202 CYS A C 1
ATOM 1569 O O . CYS A 1 202 ? -4.232 -9.307 -10.993 1.00 95.38 202 CYS A O 1
ATOM 1571 N N . SER A 1 203 ? -3.331 -10.579 -12.595 1.00 94.69 203 SER A N 1
ATOM 1572 C CA . SER A 1 203 ? -3.449 -11.820 -11.825 1.00 94.69 203 SER A CA 1
ATOM 1573 C C . SER A 1 203 ? -2.611 -11.853 -10.556 1.00 94.69 203 SER A C 1
ATOM 1575 O O . SER A 1 203 ? -2.936 -12.618 -9.657 1.00 94.69 203 SER A O 1
ATOM 1577 N N . PHE A 1 204 ? -1.545 -11.059 -10.489 1.00 92.56 204 PHE A N 1
ATOM 1578 C CA . PHE A 1 204 ? -0.663 -10.980 -9.328 1.00 92.56 204 PHE A CA 1
ATOM 1579 C C . PHE A 1 204 ? -1.140 -9.979 -8.271 1.00 92.56 204 PHE A C 1
ATOM 1581 O O . PHE A 1 204 ? -0.604 -9.963 -7.176 1.00 92.56 204 PHE A O 1
ATOM 1588 N N . CYS A 1 205 ? -2.109 -9.116 -8.581 1.00 92.12 205 CYS A N 1
ATOM 1589 C CA . CYS A 1 205 ? -2.495 -8.014 -7.704 1.00 92.12 205 CYS A CA 1
ATOM 1590 C C . CYS A 1 205 ? -3.485 -8.470 -6.619 1.00 92.12 205 CYS A C 1
ATOM 1592 O O . CYS A 1 205 ? -4.410 -9.231 -6.904 1.00 92.12 205 CYS A O 1
ATOM 1594 N N . CYS A 1 206 ? -3.334 -7.959 -5.393 1.00 91.88 206 CYS A N 1
ATOM 1595 C CA . CYS A 1 206 ? -4.247 -8.234 -4.281 1.00 91.88 206 CYS A CA 1
ATOM 1596 C C . CYS A 1 206 ? -5.470 -7.303 -4.227 1.00 91.88 206 CYS A C 1
ATOM 1598 O O . CYS A 1 206 ? -6.461 -7.666 -3.602 1.00 91.88 206 CYS A O 1
ATOM 1600 N N . ILE A 1 207 ? -5.452 -6.145 -4.901 1.00 93.56 207 ILE A N 1
ATOM 1601 C CA . ILE A 1 207 ? -6.518 -5.126 -4.815 1.00 93.56 207 ILE A CA 1
ATOM 1602 C C . ILE A 1 207 ? -7.879 -5.703 -5.214 1.00 93.56 207 ILE A C 1
ATOM 1604 O O . ILE A 1 207 ? -8.834 -5.663 -4.443 1.00 93.56 207 ILE A O 1
ATOM 1608 N N . ASN A 1 208 ? -7.974 -6.329 -6.388 1.00 91.06 208 ASN A N 1
ATOM 1609 C CA . ASN A 1 208 ? -9.233 -6.939 -6.816 1.00 91.06 208 ASN A CA 1
ATOM 1610 C C . ASN A 1 208 ? -9.630 -8.145 -5.970 1.00 91.06 208 ASN A C 1
ATOM 1612 O O . ASN A 1 208 ? -10.822 -8.405 -5.827 1.00 91.06 208 ASN A O 1
ATOM 1616 N N . SER A 1 209 ? -8.663 -8.904 -5.450 1.00 92.81 209 SER A N 1
ATOM 1617 C CA . SER A 1 209 ? -8.967 -9.997 -4.527 1.00 92.81 209 SER A CA 1
ATOM 1618 C C . SER A 1 209 ? -9.594 -9.460 -3.250 1.00 92.81 209 SER A C 1
ATOM 1620 O O . SER A 1 209 ? -10.595 -10.008 -2.807 1.00 92.81 209 SER A O 1
ATOM 1622 N N . PHE A 1 210 ? -9.056 -8.367 -2.705 1.00 94.94 210 PHE A N 1
ATOM 1623 C CA . PHE A 1 210 ? -9.584 -7.694 -1.526 1.00 94.94 210 PHE A CA 1
ATOM 1624 C C . PHE A 1 210 ? -11.021 -7.212 -1.754 1.00 94.94 210 PHE A C 1
ATOM 1626 O O . PHE A 1 210 ? -11.906 -7.553 -0.970 1.00 94.94 210 PHE A O 1
ATOM 1633 N N . HIS A 1 211 ? -11.285 -6.504 -2.857 1.00 92.44 211 HIS A N 1
ATOM 1634 C CA . HIS A 1 211 ? -12.634 -6.010 -3.158 1.00 92.44 211 HIS A CA 1
ATOM 1635 C C . HIS A 1 211 ? -13.635 -7.151 -3.395 1.00 92.44 211 HIS A C 1
ATOM 1637 O O . HIS A 1 211 ? -14.723 -7.157 -2.825 1.00 92.44 211 HIS A O 1
ATOM 1643 N N . LYS A 1 212 ? -13.236 -8.201 -4.129 1.00 91.31 212 LYS A N 1
ATOM 1644 C CA . LYS A 1 212 ? -14.074 -9.398 -4.322 1.00 91.31 212 LYS A CA 1
ATOM 1645 C C . LYS A 1 212 ? -14.353 -10.134 -3.012 1.00 91.31 212 LYS A C 1
ATOM 1647 O O . LYS A 1 212 ? -15.492 -10.520 -2.773 1.00 91.31 212 LYS A O 1
ATOM 1652 N N . ALA A 1 213 ? -13.338 -10.327 -2.169 1.00 91.69 213 ALA A N 1
ATOM 1653 C CA . ALA A 1 213 ? -13.489 -11.003 -0.882 1.00 91.69 213 ALA A CA 1
ATOM 1654 C C . ALA A 1 213 ? -14.405 -10.218 0.068 1.00 91.69 213 ALA A C 1
ATOM 1656 O O . ALA A 1 213 ? -15.186 -10.824 0.798 1.00 91.69 213 ALA A O 1
ATOM 1657 N N . SER A 1 214 ? -14.347 -8.886 0.012 1.00 89.50 214 SER A N 1
ATOM 1658 C CA . SER A 1 214 ? -15.160 -7.976 0.825 1.00 89.50 214 SER A CA 1
ATOM 1659 C C . SER A 1 214 ? -16.512 -7.603 0.215 1.00 89.50 214 SER A C 1
ATOM 1661 O O . SER A 1 214 ? -17.237 -6.823 0.816 1.00 89.50 214 SER A O 1
ATOM 1663 N N . GLY A 1 215 ? -16.882 -8.142 -0.953 1.00 88.50 215 GLY A N 1
ATOM 1664 C CA . GLY A 1 215 ? -18.172 -7.839 -1.585 1.00 88.50 215 GLY A CA 1
ATOM 1665 C C . GLY A 1 215 ? -18.313 -6.385 -2.039 1.00 88.50 215 GLY A C 1
ATOM 1666 O O . GLY A 1 215 ? -19.422 -5.935 -2.316 1.00 88.50 215 GLY A O 1
ATOM 1667 N N . THR A 1 216 ? -17.203 -5.652 -2.131 1.00 88.19 216 THR A N 1
ATOM 1668 C CA . THR A 1 216 ? -17.198 -4.276 -2.618 1.00 88.19 216 THR A CA 1
ATOM 1669 C C . THR A 1 216 ? -17.044 -4.251 -4.141 1.00 88.19 216 THR A C 1
ATOM 1671 O O . THR A 1 216 ? -16.381 -5.122 -4.719 1.00 88.19 216 THR A O 1
ATOM 1674 N N . PRO A 1 217 ? -17.682 -3.287 -4.836 1.00 81.44 217 PRO A N 1
ATOM 1675 C CA . PRO A 1 217 ? -17.481 -3.103 -6.267 1.00 81.44 217 PRO A CA 1
ATOM 1676 C C . PRO A 1 217 ? -16.012 -2.756 -6.536 1.00 81.44 217 PRO A C 1
ATOM 1678 O O . PRO A 1 217 ? -15.258 -2.471 -5.609 1.00 81.44 217 PRO A O 1
ATOM 1681 N N . GLY A 1 218 ? -15.604 -2.807 -7.806 1.00 86.56 218 GLY A N 1
ATOM 1682 C CA . GLY A 1 218 ? -14.232 -2.502 -8.219 1.00 86.56 218 GLY A CA 1
ATOM 1683 C C . GLY A 1 218 ? -13.837 -1.042 -7.963 1.00 86.56 218 GLY A C 1
ATOM 1684 O O . GLY A 1 218 ? -13.894 -0.531 -6.853 1.00 86.56 218 GLY A O 1
ATOM 1685 N N . TRP A 1 219 ? -13.378 -0.347 -8.997 1.00 95.06 219 TRP A N 1
ATOM 1686 C CA . TRP A 1 219 ? -12.968 1.046 -8.835 1.00 95.06 219 TRP A CA 1
ATOM 1687 C C . TRP A 1 219 ? -14.149 1.951 -8.426 1.00 95.06 219 TRP A C 1
ATOM 1689 O O . TRP A 1 219 ? -15.204 1.908 -9.062 1.00 95.06 219 TRP A O 1
ATOM 1699 N N . ARG A 1 220 ? -13.951 2.784 -7.398 1.00 95.62 220 ARG A N 1
ATOM 1700 C CA . ARG A 1 220 ? -14.866 3.839 -6.938 1.00 95.62 220 ARG A CA 1
ATOM 1701 C C . ARG A 1 220 ? -14.083 5.119 -6.674 1.00 95.62 220 ARG A C 1
ATOM 1703 O O . ARG A 1 220 ? -13.135 5.101 -5.892 1.00 95.62 220 ARG A O 1
ATOM 1710 N N . GLY A 1 221 ? -14.473 6.216 -7.311 1.00 96.50 221 GLY A N 1
ATOM 1711 C CA . GLY A 1 221 ? -13.872 7.532 -7.097 1.00 96.50 221 GLY A CA 1
ATOM 1712 C C . GLY A 1 221 ? -14.686 8.377 -6.128 1.00 96.50 221 GLY A C 1
ATOM 1713 O O . GLY A 1 221 ? -15.909 8.296 -6.137 1.00 96.50 221 GLY A O 1
ATOM 1714 N N . ARG A 1 222 ? -14.000 9.211 -5.347 1.00 97.88 222 ARG A N 1
ATOM 1715 C CA . ARG A 1 222 ? -14.605 10.355 -4.652 1.00 97.88 222 ARG A CA 1
ATOM 1716 C C . ARG A 1 222 ? -14.993 11.447 -5.645 1.00 97.88 222 ARG A C 1
ATOM 1718 O O . ARG A 1 222 ? -14.414 11.488 -6.748 1.00 97.88 222 ARG A O 1
ATOM 1725 N N . SER A 1 223 ? -15.912 12.326 -5.250 1.00 97.94 223 SER A N 1
ATOM 1726 C CA . SER A 1 223 ? -16.218 13.542 -6.010 1.00 97.94 223 SER A CA 1
ATOM 1727 C C . SER A 1 223 ? -14.986 14.435 -6.167 1.00 97.94 223 SER A C 1
ATOM 1729 O O . SER A 1 223 ? -14.008 14.354 -5.416 1.00 97.94 223 SER A O 1
ATOM 1731 N N . VAL A 1 224 ? -15.019 15.275 -7.201 1.00 98.44 224 VAL A N 1
ATOM 1732 C CA . VAL A 1 224 ? -13.945 16.233 -7.486 1.00 98.44 224 VAL A CA 1
ATOM 1733 C C . VAL A 1 224 ? -13.848 17.244 -6.347 1.00 98.44 224 VAL A C 1
ATOM 1735 O O . VAL A 1 224 ? -12.754 17.535 -5.870 1.00 98.44 224 VAL A O 1
ATOM 1738 N N . GLU A 1 225 ? -14.997 17.712 -5.871 1.00 97.88 225 GLU A N 1
ATOM 1739 C CA . GLU A 1 225 ? -15.140 18.676 -4.790 1.00 97.88 225 GLU A CA 1
ATOM 1740 C C . GLU A 1 225 ? -14.529 18.132 -3.499 1.00 97.88 225 GLU A C 1
ATOM 1742 O O . GLU A 1 225 ? -13.628 18.764 -2.956 1.00 97.88 225 GLU A O 1
ATOM 1747 N N . ALA A 1 226 ? -14.902 16.919 -3.070 1.00 98.00 226 ALA A N 1
ATOM 1748 C CA . ALA A 1 226 ? -14.366 16.328 -1.843 1.00 98.00 226 ALA A CA 1
ATOM 1749 C C . ALA A 1 226 ? -12.840 16.138 -1.887 1.00 98.00 226 ALA A C 1
ATOM 1751 O O . ALA A 1 226 ? -12.166 16.278 -0.864 1.00 98.00 226 ALA A O 1
ATOM 1752 N N . ILE A 1 227 ? -12.279 15.816 -3.059 1.00 98.56 227 ILE A N 1
ATOM 1753 C CA . ILE A 1 227 ? -10.826 15.701 -3.236 1.00 98.56 227 ILE A CA 1
ATOM 1754 C C . ILE A 1 227 ? -10.161 17.065 -3.108 1.00 98.56 227 ILE A C 1
ATOM 1756 O O . ILE A 1 227 ? -9.171 17.193 -2.390 1.00 98.56 227 ILE A O 1
ATOM 1760 N N . VAL A 1 228 ? -10.670 18.075 -3.813 1.00 98.44 228 VAL A N 1
ATOM 1761 C CA . VAL A 1 228 ? -10.025 19.389 -3.835 1.00 98.44 228 VAL A CA 1
ATOM 1762 C C . VAL A 1 228 ? -10.221 20.143 -2.516 1.00 98.44 228 VAL A C 1
ATOM 1764 O O . VAL A 1 228 ? -9.297 20.829 -2.087 1.00 98.44 228 VAL A O 1
ATOM 1767 N N . ASP A 1 229 ? -11.333 19.932 -1.812 1.00 97.69 229 ASP A N 1
ATOM 1768 C CA . ASP A 1 229 ? -11.548 20.429 -0.447 1.00 97.69 229 ASP A CA 1
ATOM 1769 C C . ASP A 1 229 ? -10.505 19.855 0.533 1.00 97.69 229 ASP A C 1
ATOM 1771 O O . ASP A 1 229 ? -9.971 20.564 1.393 1.00 97.69 229 ASP A O 1
ATOM 1775 N N . GLU A 1 230 ? -10.151 18.573 0.392 1.00 98.00 230 GLU A N 1
ATOM 1776 C CA . GLU A 1 230 ? -9.086 17.965 1.195 1.00 98.00 230 GLU A CA 1
ATOM 1777 C C . GLU A 1 230 ? -7.698 18.498 0.815 1.00 98.00 230 GLU A C 1
ATOM 1779 O O . GLU A 1 230 ? -6.877 18.743 1.701 1.00 98.00 230 GLU A O 1
ATOM 1784 N N . ILE A 1 231 ? -7.434 18.721 -0.478 1.00 98.38 231 ILE A N 1
ATOM 1785 C CA . ILE A 1 231 ? -6.192 19.361 -0.942 1.00 98.38 231 ILE A CA 1
ATOM 1786 C C . ILE A 1 231 ? -6.045 20.755 -0.321 1.00 98.38 231 ILE A C 1
ATOM 1788 O O . ILE A 1 231 ? -4.977 21.082 0.194 1.00 98.38 231 ILE A O 1
ATOM 1792 N N . GLU A 1 232 ? -7.102 21.564 -0.349 1.00 97.25 232 GLU A N 1
ATOM 1793 C CA . GLU A 1 232 ? -7.124 22.908 0.235 1.00 97.25 232 GLU A CA 1
ATOM 1794 C C . GLU A 1 232 ? -6.905 22.853 1.755 1.00 97.25 232 GLU A C 1
ATOM 1796 O O . GLU A 1 232 ? -6.067 23.577 2.288 1.00 97.25 232 GLU A O 1
ATOM 1801 N N . THR A 1 233 ? -7.534 21.895 2.444 1.00 96.12 233 THR A N 1
ATOM 1802 C CA . THR A 1 233 ? -7.311 21.654 3.880 1.00 96.12 233 THR A CA 1
ATOM 1803 C C . THR A 1 233 ? -5.853 21.298 4.195 1.00 96.12 233 THR A C 1
ATOM 1805 O O . THR A 1 233 ? -5.301 21.765 5.194 1.00 96.12 233 THR A O 1
ATOM 1808 N N . LEU A 1 234 ? -5.202 20.477 3.365 1.00 96.69 234 LEU A N 1
ATOM 1809 C CA . LEU A 1 234 ? -3.784 20.131 3.522 1.00 96.69 234 LEU A CA 1
ATOM 1810 C C . LEU A 1 234 ? -2.870 21.335 3.258 1.00 96.69 234 LEU A C 1
ATOM 1812 O O . LEU A 1 234 ? -1.888 21.535 3.979 1.00 96.69 234 LEU A O 1
ATOM 1816 N N . LEU A 1 235 ? -3.198 22.147 2.254 1.00 95.50 235 LEU A N 1
ATOM 1817 C CA . LEU A 1 235 ? -2.422 23.329 1.901 1.00 95.50 235 LEU A CA 1
ATOM 1818 C C . LEU A 1 235 ? -2.509 24.405 2.989 1.00 95.50 235 LEU A C 1
ATOM 1820 O O . LEU A 1 235 ? -1.475 24.858 3.479 1.00 95.50 235 LEU A O 1
ATOM 1824 N N . ASP A 1 236 ? -3.720 24.771 3.401 1.00 92.38 236 ASP A N 1
ATOM 1825 C CA . ASP A 1 236 ? -3.955 25.904 4.298 1.00 92.38 236 ASP A CA 1
ATOM 1826 C C . ASP A 1 236 ? -3.843 25.513 5.776 1.00 92.38 236 ASP A C 1
ATOM 1828 O O . ASP A 1 236 ? -3.303 26.267 6.587 1.00 92.38 236 ASP A O 1
ATOM 1832 N N . GLY A 1 237 ? -4.322 24.318 6.139 1.00 89.25 237 GLY A N 1
ATOM 1833 C CA . GLY A 1 237 ? -4.334 23.834 7.521 1.00 89.25 237 GLY A CA 1
ATOM 1834 C C . GLY A 1 237 ? -3.017 23.204 7.975 1.00 89.25 237 GLY A C 1
ATOM 1835 O O . GLY A 1 237 ? -2.668 23.300 9.151 1.00 89.25 237 GLY A O 1
ATOM 1836 N N . TRP A 1 238 ? -2.273 22.577 7.056 1.00 91.56 238 TRP A N 1
ATOM 1837 C CA . TRP A 1 238 ? -1.045 21.831 7.370 1.00 91.56 238 TRP A CA 1
ATOM 1838 C C . TRP A 1 238 ? 0.210 22.384 6.690 1.00 91.56 238 TRP A C 1
ATOM 1840 O O . TRP A 1 238 ? 1.301 21.856 6.911 1.00 91.56 238 TRP A O 1
ATOM 1850 N N . ALA A 1 239 ? 0.080 23.439 5.875 1.00 91.38 239 ALA A N 1
ATOM 1851 C CA . ALA A 1 239 ? 1.166 24.003 5.069 1.00 91.38 239 ALA A CA 1
ATOM 1852 C C . ALA A 1 239 ? 1.847 22.972 4.143 1.00 91.38 239 ALA A C 1
ATOM 1854 O O . ALA A 1 239 ? 3.021 23.119 3.782 1.00 91.38 239 ALA A O 1
ATOM 1855 N N . VAL A 1 240 ? 1.120 21.922 3.744 1.00 93.38 240 VAL A N 1
ATOM 1856 C CA . VAL A 1 240 ? 1.627 20.872 2.859 1.00 93.38 240 VAL A CA 1
ATOM 1857 C C . VAL A 1 240 ? 1.515 21.322 1.410 1.00 93.38 240 VAL A C 1
ATOM 1859 O O . VAL A 1 240 ? 0.441 21.653 0.925 1.00 93.38 240 VAL A O 1
ATOM 1862 N N . LYS A 1 241 ? 2.636 21.270 0.687 1.00 92.88 241 LYS A N 1
ATOM 1863 C CA . LYS A 1 241 ? 2.691 21.609 -0.746 1.00 92.88 241 LYS A CA 1
ATOM 1864 C C . LYS A 1 241 ? 2.867 20.403 -1.657 1.00 92.88 241 LYS A C 1
ATOM 1866 O O . LYS A 1 241 ? 2.734 20.546 -2.865 1.00 92.88 241 LYS A O 1
ATOM 1871 N N . THR A 1 242 ? 3.182 19.236 -1.101 1.00 95.25 242 THR A N 1
ATOM 1872 C CA . THR A 1 242 ? 3.406 18.012 -1.871 1.00 95.25 242 THR A CA 1
ATOM 1873 C C . THR A 1 242 ? 2.484 16.909 -1.382 1.00 95.25 242 THR A C 1
ATOM 1875 O O . THR A 1 242 ? 2.505 16.561 -0.201 1.00 95.25 242 THR A O 1
ATOM 1878 N N . ILE A 1 243 ? 1.692 16.361 -2.301 1.00 97.25 243 ILE A N 1
ATOM 1879 C CA . ILE A 1 243 ? 0.678 15.341 -2.023 1.00 97.25 243 ILE A CA 1
ATOM 1880 C C . ILE A 1 243 ? 0.955 14.095 -2.867 1.00 97.25 243 ILE A C 1
ATOM 1882 O O . ILE A 1 243 ? 1.285 14.176 -4.048 1.00 97.25 243 ILE A O 1
ATOM 1886 N N . SER A 1 244 ? 0.790 12.913 -2.284 1.00 97.06 244 SER A N 1
ATOM 1887 C CA . SER A 1 244 ? 0.828 11.652 -3.023 1.00 97.06 244 SER A CA 1
ATOM 1888 C C . SER A 1 244 ? -0.545 10.992 -3.007 1.00 97.06 244 SER A C 1
ATOM 1890 O O . SER A 1 244 ? -1.069 10.652 -1.947 1.00 97.06 244 SER A O 1
ATOM 1892 N N . PHE A 1 245 ? -1.122 10.788 -4.193 1.00 98.31 245 PHE A N 1
ATOM 1893 C CA . PHE A 1 245 ? -2.344 10.009 -4.347 1.00 98.31 245 PHE A CA 1
ATOM 1894 C C . PHE A 1 245 ? -2.044 8.519 -4.160 1.00 98.31 245 PHE A C 1
ATOM 1896 O O . PHE A 1 245 ? -1.212 7.944 -4.867 1.00 98.31 245 PHE A O 1
ATOM 1903 N N . TYR A 1 246 ? -2.730 7.894 -3.206 1.00 96.62 246 TYR A N 1
ATOM 1904 C CA . TYR A 1 246 ? -2.581 6.480 -2.840 1.00 96.62 246 TYR A CA 1
ATOM 1905 C C . TYR A 1 246 ? -3.547 5.561 -3.600 1.00 96.62 246 TYR A C 1
ATOM 1907 O O . TYR A 1 246 ? -3.607 4.356 -3.353 1.00 96.62 246 TYR A O 1
ATOM 1915 N N . ASP A 1 247 ? -4.286 6.126 -4.550 1.00 97.19 247 ASP A N 1
ATOM 1916 C CA . ASP A 1 247 ? -5.136 5.433 -5.504 1.00 97.19 247 ASP A CA 1
ATOM 1917 C C . ASP A 1 247 ? -4.378 4.277 -6.174 1.00 97.19 247 ASP A C 1
ATOM 1919 O O . ASP A 1 247 ? -3.286 4.454 -6.721 1.00 97.19 247 ASP A O 1
ATOM 1923 N N . SER A 1 248 ? -4.992 3.091 -6.224 1.00 94.44 248 SER A N 1
ATOM 1924 C CA . SER A 1 248 ? -4.454 1.979 -7.030 1.00 94.44 248 SER A CA 1
ATOM 1925 C C . SER A 1 248 ? -4.444 2.314 -8.527 1.00 94.44 248 SER A C 1
ATOM 1927 O O . SER A 1 248 ? -3.644 1.773 -9.292 1.00 94.44 248 SER A O 1
ATOM 1929 N N . ASN A 1 249 ? -5.350 3.198 -8.949 1.00 96.44 249 ASN A N 1
ATOM 1930 C CA . ASN A 1 249 ? -5.369 3.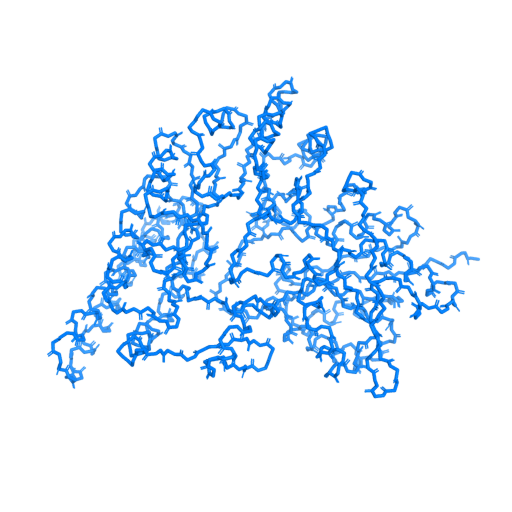818 -10.261 1.00 96.44 249 ASN A CA 1
ATOM 1931 C C . ASN A 1 249 ? -6.102 5.164 -10.176 1.00 96.44 249 ASN A C 1
ATOM 1933 O O . ASN A 1 249 ? -7.308 5.186 -9.944 1.00 96.44 249 ASN A O 1
ATOM 1937 N N . PHE A 1 250 ? -5.379 6.265 -10.378 1.00 98.19 250 PHE A N 1
ATOM 1938 C CA . PHE A 1 250 ? -5.929 7.617 -10.240 1.00 98.19 250 PHE A CA 1
ATOM 1939 C C . PHE A 1 250 ? -6.923 7.982 -11.355 1.00 98.19 250 PHE A C 1
ATOM 1941 O O . PHE A 1 250 ? -7.934 8.633 -11.100 1.00 98.19 250 PHE A O 1
ATOM 1948 N N . ILE A 1 251 ? -6.634 7.561 -12.593 1.00 97.88 251 ILE A N 1
ATOM 1949 C CA . ILE A 1 251 ? -7.420 7.947 -13.774 1.00 97.88 251 ILE A CA 1
ATOM 1950 C C . ILE A 1 251 ? -8.826 7.344 -13.708 1.00 97.88 251 ILE A C 1
ATOM 1952 O O . ILE A 1 251 ? -9.800 8.039 -13.950 1.00 97.88 251 ILE A O 1
ATOM 1956 N N . GLY A 1 252 ? -8.952 6.073 -13.337 1.00 95.81 252 GLY A N 1
ATOM 1957 C CA . GLY A 1 252 ? -10.228 5.363 -13.314 1.00 95.81 252 GLY A CA 1
ATOM 1958 C C . GLY A 1 252 ? -10.591 4.704 -14.655 1.00 95.81 252 GLY A C 1
ATOM 1959 O O . GLY A 1 252 ? -9.833 4.782 -15.624 1.00 95.81 252 GLY A O 1
ATOM 1960 N N . PRO A 1 253 ? -11.713 3.968 -14.704 1.00 95.00 253 PRO A N 1
ATOM 1961 C CA . PRO A 1 253 ? -12.097 3.141 -15.845 1.00 95.00 253 PRO A CA 1
ATOM 1962 C C . PRO A 1 253 ? -12.755 3.913 -16.993 1.00 95.00 253 PRO A C 1
ATOM 1964 O O . PRO A 1 253 ? -13.423 4.927 -16.799 1.00 95.00 253 PRO A O 1
ATOM 1967 N N . GLY A 1 254 ? -12.689 3.319 -18.188 1.00 94.12 254 GLY A N 1
ATOM 1968 C CA . GLY A 1 254 ? -13.510 3.713 -19.334 1.00 94.12 254 GLY A CA 1
ATOM 1969 C C . GLY A 1 254 ? -13.255 5.143 -19.815 1.00 94.12 254 GLY A C 1
ATOM 1970 O O . GLY A 1 254 ? -12.171 5.688 -19.633 1.00 94.12 254 GLY A O 1
ATOM 1971 N N . LYS A 1 255 ? -14.266 5.737 -20.459 1.00 93.62 255 LYS A N 1
ATOM 1972 C CA . LYS A 1 255 ? -14.195 7.112 -20.984 1.00 93.62 255 LYS A CA 1
ATOM 1973 C C . LYS A 1 255 ? -14.348 8.175 -19.892 1.00 93.62 255 LYS A C 1
ATOM 1975 O O . LYS A 1 255 ? -13.824 9.270 -20.046 1.00 93.62 255 LYS A O 1
ATOM 1980 N N . GLU A 1 256 ? -15.017 7.834 -18.793 1.00 95.19 256 GLU A N 1
ATOM 1981 C CA . GLU A 1 256 ? -15.261 8.749 -17.672 1.00 95.19 256 GLU A CA 1
ATOM 1982 C C . GLU A 1 256 ? -14.000 9.009 -16.838 1.00 95.19 256 GLU A C 1
ATOM 1984 O O . GLU A 1 256 ? -13.845 10.089 -16.274 1.00 95.19 256 GLU A O 1
ATOM 1989 N N . GLY A 1 257 ? -13.069 8.049 -16.780 1.00 96.44 257 GLY A N 1
ATOM 1990 C CA . GLY A 1 257 ? -11.834 8.184 -16.007 1.00 96.44 257 GLY A CA 1
ATOM 1991 C C . GLY A 1 257 ? -10.993 9.413 -16.396 1.00 96.44 257 GLY A C 1
ATOM 1992 O O . GLY A 1 257 ? -10.764 10.291 -15.560 1.00 96.44 257 GLY A O 1
ATOM 1993 N N . PRO A 1 258 ? -10.575 9.546 -17.670 1.00 97.81 258 PRO A N 1
ATOM 1994 C CA . PRO A 1 258 ? -9.874 10.738 -18.146 1.00 97.81 258 PRO A CA 1
ATOM 1995 C C . PRO A 1 258 ? -10.629 12.049 -17.880 1.00 97.81 258 PRO A C 1
ATOM 1997 O O . PRO A 1 258 ? -10.007 13.024 -17.463 1.00 97.81 258 PRO A O 1
ATOM 2000 N N . LEU A 1 259 ? -11.958 12.075 -18.057 1.00 98.19 259 LEU A N 1
ATOM 2001 C CA . LEU A 1 259 ? -12.785 13.262 -17.791 1.00 98.19 259 LEU A CA 1
ATOM 2002 C C . LEU A 1 259 ? -12.734 13.668 -16.317 1.00 98.19 259 LEU A C 1
ATOM 2004 O O . LEU A 1 259 ? -12.571 14.844 -15.999 1.00 98.19 259 LEU A O 1
ATOM 2008 N N . ARG A 1 260 ? -12.794 12.691 -15.411 1.00 97.94 260 ARG A N 1
ATOM 2009 C CA . ARG A 1 260 ? -12.644 12.929 -13.977 1.00 97.94 260 ARG A CA 1
ATOM 2010 C C . ARG A 1 260 ? -11.259 13.469 -13.628 1.00 97.94 260 ARG A C 1
ATOM 2012 O O . ARG A 1 260 ? -11.152 14.407 -12.844 1.00 97.94 260 ARG A O 1
ATOM 2019 N N . ALA A 1 261 ? -10.198 12.901 -14.202 1.00 98.50 261 ALA A N 1
ATOM 2020 C CA . ALA A 1 261 ? -8.840 13.397 -13.988 1.00 98.50 261 ALA A CA 1
ATOM 2021 C C . ALA A 1 261 ? -8.685 14.852 -14.476 1.00 98.50 261 ALA A C 1
ATOM 2023 O O . ALA A 1 261 ? -8.087 15.670 -13.774 1.00 98.50 261 ALA A O 1
ATOM 2024 N N . TYR A 1 262 ? -9.274 15.190 -15.629 1.00 98.56 262 TYR A N 1
ATOM 2025 C CA . TYR A 1 262 ? -9.369 16.571 -16.109 1.00 98.56 262 TYR A CA 1
ATOM 2026 C C . TYR A 1 262 ? -10.104 17.474 -15.118 1.00 98.56 262 TYR A C 1
ATOM 2028 O O . TYR A 1 262 ? -9.568 18.521 -14.769 1.00 98.56 262 TYR A O 1
ATOM 2036 N N . ALA A 1 263 ? -11.274 17.063 -14.627 1.00 98.75 263 ALA A N 1
ATOM 2037 C CA . ALA A 1 263 ? -12.070 17.856 -13.692 1.00 98.75 263 ALA A CA 1
ATOM 2038 C C . ALA A 1 263 ? -11.321 18.140 -12.376 1.00 98.75 263 ALA A C 1
ATOM 2040 O O . ALA A 1 263 ? -11.350 19.265 -11.886 1.00 98.75 263 ALA A O 1
ATOM 2041 N N . ILE A 1 264 ? -10.563 17.169 -11.849 1.00 98.81 264 ILE A N 1
ATOM 2042 C CA . ILE A 1 264 ? -9.686 17.390 -10.683 1.00 98.81 264 ILE A CA 1
ATOM 2043 C C . ILE A 1 264 ? -8.634 18.464 -10.988 1.00 98.81 264 ILE A C 1
ATOM 2045 O O . ILE A 1 264 ? -8.457 19.398 -10.208 1.00 98.81 264 ILE A O 1
ATOM 2049 N N . GLY A 1 265 ? -7.941 18.358 -12.126 1.00 98.69 265 GLY A N 1
ATOM 2050 C CA . GLY A 1 265 ? -6.931 19.345 -12.517 1.00 98.69 265 GLY A CA 1
ATOM 2051 C C . GLY A 1 265 ? -7.517 20.735 -12.787 1.00 98.69 265 GLY A C 1
ATOM 2052 O O . GLY A 1 265 ? -6.905 21.741 -12.431 1.00 98.69 265 GLY A O 1
ATOM 2053 N N . GLU A 1 266 ? -8.708 20.801 -13.383 1.00 98.81 266 GLU A N 1
ATOM 2054 C CA . GLU A 1 266 ? -9.441 22.045 -13.616 1.00 98.81 266 GLU A CA 1
ATOM 2055 C C . GLU A 1 266 ? -9.808 22.718 -12.297 1.00 98.81 266 GLU A C 1
ATOM 2057 O O . GLU A 1 266 ? -9.545 23.907 -12.128 1.00 98.81 266 GLU A O 1
ATOM 2062 N N . GLU A 1 267 ? -10.335 21.958 -11.342 1.00 98.81 267 GLU A N 1
ATOM 2063 C CA . GLU A 1 267 ? -10.755 22.481 -10.049 1.00 98.81 267 GLU A CA 1
ATOM 2064 C C . GLU A 1 267 ? -9.559 22.983 -9.215 1.00 98.81 267 GLU A C 1
ATOM 2066 O O . GLU A 1 267 ? -9.624 24.073 -8.639 1.00 98.81 267 GLU A O 1
ATOM 2071 N N . ILE A 1 268 ? -8.420 22.276 -9.247 1.00 98.69 268 ILE A N 1
ATOM 2072 C CA . ILE A 1 268 ? -7.149 22.735 -8.652 1.00 98.69 268 ILE A CA 1
ATOM 2073 C C . ILE A 1 268 ? -6.720 24.087 -9.245 1.00 98.69 268 ILE A C 1
ATOM 2075 O O . ILE A 1 268 ? -6.403 25.029 -8.510 1.00 98.69 268 ILE A O 1
ATOM 2079 N N . LEU A 1 269 ? -6.734 24.209 -10.577 1.00 98.56 269 LEU A N 1
ATOM 2080 C CA . LEU A 1 269 ? -6.349 25.438 -11.277 1.00 98.56 269 LEU A CA 1
ATOM 2081 C C . LEU A 1 269 ? -7.337 26.581 -11.023 1.00 98.56 269 LEU A C 1
ATOM 2083 O O . LEU A 1 269 ? -6.916 27.723 -10.820 1.00 98.56 269 LEU A O 1
ATOM 2087 N N . ARG A 1 270 ? -8.639 26.283 -10.994 1.00 98.56 270 ARG A N 1
ATOM 2088 C CA . ARG A 1 270 ? -9.714 27.247 -10.734 1.00 98.56 270 ARG A CA 1
ATOM 2089 C C . ARG A 1 270 ? -9.577 27.865 -9.345 1.00 98.56 270 ARG A C 1
ATOM 2091 O O . ARG A 1 270 ? -9.683 29.085 -9.216 1.00 98.56 270 ARG A O 1
ATOM 2098 N N . ARG A 1 271 ? -9.290 27.043 -8.328 1.00 98.25 271 ARG A N 1
ATOM 2099 C CA . ARG A 1 271 ? -9.010 27.488 -6.951 1.00 98.25 271 ARG A CA 1
ATOM 2100 C C . ARG A 1 271 ? -7.594 28.042 -6.761 1.00 98.25 271 ARG A C 1
ATOM 2102 O O . ARG A 1 271 ? -7.299 28.621 -5.722 1.00 98.25 271 ARG A O 1
ATOM 2109 N N . LYS A 1 272 ? -6.734 27.941 -7.783 1.00 97.69 272 LYS A N 1
ATOM 2110 C CA . LYS A 1 272 ? -5.335 28.405 -7.787 1.00 97.69 272 LYS A CA 1
ATOM 2111 C C . LYS A 1 272 ? -4.466 27.729 -6.720 1.00 97.69 272 LYS A C 1
ATOM 2113 O O . LYS A 1 272 ? -3.483 28.324 -6.271 1.00 97.69 272 LYS A O 1
ATOM 2118 N N . LEU A 1 273 ? -4.786 26.490 -6.350 1.00 97.50 273 LEU A N 1
ATOM 2119 C CA . LEU A 1 273 ? -4.053 25.751 -5.322 1.00 97.50 273 LEU A CA 1
ATOM 2120 C C . LEU A 1 273 ? -2.646 25.421 -5.832 1.00 97.50 273 LEU A C 1
ATOM 2122 O O . LEU A 1 273 ? -2.476 24.755 -6.852 1.00 97.50 273 LEU A O 1
ATOM 2126 N N . GLN A 1 274 ? -1.627 25.933 -5.142 1.00 96.12 274 GLN A N 1
ATOM 2127 C CA . GLN A 1 274 ? -0.225 25.758 -5.526 1.00 96.12 274 GLN A CA 1
ATOM 2128 C C . GLN A 1 274 ? 0.337 24.495 -4.877 1.00 96.12 274 GLN A C 1
ATOM 2130 O O . GLN A 1 274 ? 0.967 24.559 -3.819 1.00 96.12 274 GLN A O 1
ATOM 2135 N N . ILE A 1 275 ? 0.089 23.355 -5.518 1.00 97.44 275 ILE A N 1
ATOM 2136 C CA . ILE A 1 275 ? 0.536 22.045 -5.050 1.00 97.44 275 ILE A CA 1
ATOM 2137 C C . ILE A 1 275 ? 1.360 21.314 -6.106 1.00 97.44 275 ILE A C 1
ATOM 2139 O O . ILE A 1 275 ? 1.167 21.476 -7.308 1.00 97.44 275 ILE A O 1
ATOM 2143 N N . ASP A 1 276 ? 2.235 20.449 -5.618 1.00 98.06 276 ASP A N 1
ATOM 2144 C CA . ASP A 1 276 ? 2.854 19.381 -6.376 1.00 98.06 276 ASP A CA 1
ATOM 2145 C C . ASP A 1 276 ? 2.162 18.069 -6.004 1.00 98.06 276 ASP A C 1
ATOM 2147 O O . ASP A 1 276 ? 1.960 17.787 -4.819 1.00 98.06 276 ASP A O 1
ATOM 2151 N N . PHE A 1 277 ? 1.822 17.237 -6.987 1.00 98.44 277 PHE A N 1
ATOM 2152 C CA . PHE A 1 277 ? 1.256 15.924 -6.694 1.00 98.44 277 PHE A CA 1
ATOM 2153 C C . PHE A 1 277 ? 1.864 14.784 -7.500 1.00 98.44 277 PHE A C 1
ATOM 2155 O O . PHE A 1 277 ? 2.365 14.963 -8.613 1.00 98.44 277 PHE A O 1
ATOM 2162 N N . ALA A 1 278 ? 1.812 13.594 -6.905 1.00 97.75 278 ALA A N 1
ATOM 2163 C CA . ALA A 1 278 ? 2.181 12.335 -7.533 1.00 97.75 278 ALA A CA 1
ATOM 2164 C C . ALA A 1 278 ? 0.969 11.403 -7.632 1.00 97.75 278 ALA A C 1
ATOM 2166 O O . ALA A 1 278 ? 0.142 11.371 -6.720 1.00 97.75 278 ALA A O 1
ATOM 2167 N N . LEU A 1 279 ? 0.880 10.625 -8.714 1.00 98.19 279 LEU A N 1
ATOM 2168 C CA . LEU A 1 279 ? -0.218 9.680 -8.951 1.00 98.19 279 LEU A CA 1
ATOM 2169 C C . LEU A 1 279 ? 0.280 8.314 -9.426 1.00 98.19 279 LEU A C 1
ATOM 2171 O O . LEU A 1 279 ? 1.404 8.183 -9.905 1.00 98.19 279 LEU A O 1
ATOM 2175 N N . SER A 1 280 ? -0.587 7.304 -9.349 1.00 97.88 280 SER A N 1
ATOM 2176 C CA . SER A 1 280 ? -0.350 5.981 -9.936 1.00 97.88 280 SER A CA 1
ATOM 2177 C C . SER A 1 280 ? -1.298 5.733 -11.105 1.00 97.88 280 SER A C 1
ATOM 2179 O O . SER A 1 280 ? -2.508 5.946 -10.988 1.00 97.88 280 SER A O 1
ATOM 2181 N N . THR A 1 281 ? -0.771 5.252 -12.232 1.00 97.81 281 THR A N 1
ATOM 2182 C CA . THR A 1 281 ? -1.597 4.875 -13.387 1.00 97.81 281 THR A CA 1
ATOM 2183 C C . THR A 1 281 ? -1.011 3.705 -14.181 1.00 97.81 281 THR A C 1
ATOM 2185 O O . THR A 1 281 ? 0.079 3.196 -13.898 1.00 97.81 281 THR A O 1
ATOM 2188 N N . ARG A 1 282 ? -1.760 3.254 -15.187 1.00 97.19 282 ARG A N 1
ATOM 2189 C CA . ARG A 1 282 ? -1.324 2.247 -16.148 1.00 97.19 282 ARG A CA 1
ATOM 2190 C C . ARG A 1 282 ? -0.770 2.897 -17.428 1.00 97.19 282 ARG A C 1
ATOM 2192 O O . ARG A 1 282 ? -1.242 3.968 -17.808 1.00 97.19 282 ARG A O 1
ATOM 2199 N N . PRO A 1 283 ? 0.172 2.239 -18.127 1.00 97.44 283 PRO A N 1
ATOM 2200 C CA . PRO A 1 283 ? 0.736 2.739 -19.386 1.00 97.44 283 PRO A CA 1
ATOM 2201 C C . PRO A 1 283 ? -0.290 3.028 -20.485 1.00 97.44 283 PRO A C 1
ATOM 2203 O O . PRO A 1 283 ? -0.193 4.038 -21.173 1.00 97.44 283 PRO A O 1
ATOM 2206 N N . ASP A 1 284 ? -1.321 2.194 -20.608 1.00 96.75 284 ASP A N 1
ATOM 2207 C CA . ASP A 1 284 ? -2.400 2.350 -21.586 1.00 96.75 284 ASP A CA 1
ATOM 2208 C C . ASP A 1 284 ? -3.304 3.572 -21.339 1.00 96.75 284 ASP A C 1
ATOM 2210 O O . ASP A 1 284 ? -4.112 3.896 -22.202 1.00 96.75 284 ASP A O 1
ATOM 2214 N N . GLN A 1 285 ? -3.154 4.264 -20.204 1.00 97.56 285 GLN A N 1
ATOM 2215 C CA . GLN A 1 285 ? -3.913 5.471 -19.848 1.00 97.56 285 GLN A CA 1
ATOM 2216 C C . GLN A 1 285 ? -3.079 6.759 -19.926 1.00 97.56 285 GLN A C 1
ATOM 2218 O O . GLN A 1 285 ? -3.562 7.829 -19.553 1.00 97.56 285 GLN A O 1
ATOM 2223 N N . VAL A 1 286 ? -1.818 6.678 -20.366 1.00 98.38 286 VAL A N 1
ATOM 2224 C CA . VAL A 1 286 ? -0.952 7.854 -20.521 1.00 98.38 286 VAL A CA 1
ATOM 2225 C C . VAL A 1 286 ? -1.271 8.555 -21.840 1.00 98.38 286 VAL A C 1
ATOM 2227 O O . VAL A 1 286 ? -0.691 8.270 -22.887 1.00 98.38 286 VAL A O 1
ATOM 2230 N N . GLU A 1 287 ? -2.219 9.485 -21.778 1.00 97.62 287 GLU A N 1
ATOM 2231 C CA . GLU A 1 287 ? -2.612 10.340 -22.897 1.00 97.62 287 GLU A CA 1
ATOM 2232 C C . GLU A 1 287 ? -1.895 11.693 -22.824 1.00 97.62 287 GLU A C 1
ATOM 2234 O O . GLU A 1 287 ? -1.953 12.387 -21.810 1.00 97.62 287 GLU A O 1
ATOM 2239 N N . GLU A 1 288 ? -1.217 12.087 -23.904 1.00 98.38 288 GLU A N 1
ATOM 2240 C CA . GLU A 1 288 ? -0.347 13.268 -23.908 1.00 98.38 288 GLU A CA 1
ATOM 2241 C C . GLU A 1 288 ? -1.065 14.554 -23.479 1.00 98.38 288 GLU A C 1
ATOM 2243 O O . GLU A 1 288 ? -0.552 15.281 -22.629 1.00 98.38 288 GLU A O 1
ATOM 2248 N N . GLU A 1 289 ? -2.248 14.830 -24.031 1.00 98.38 289 GLU A N 1
ATOM 2249 C CA . GLU A 1 289 ? -2.991 16.058 -23.725 1.00 98.38 289 GLU A CA 1
ATOM 2250 C C . GLU A 1 289 ? -3.460 16.106 -22.268 1.00 98.38 289 GLU A C 1
ATOM 2252 O O . GLU A 1 289 ? -3.372 17.155 -21.623 1.00 98.38 289 GLU A O 1
ATOM 2257 N N . LEU A 1 290 ? -3.883 14.965 -21.715 1.00 98.62 290 LEU A N 1
ATOM 2258 C CA . LEU A 1 290 ? -4.280 14.868 -20.313 1.00 98.62 290 LEU A CA 1
ATOM 2259 C C . LEU A 1 290 ? -3.081 15.092 -19.397 1.00 98.62 290 LEU A C 1
ATOM 2261 O O . LEU A 1 290 ? -3.140 15.916 -18.491 1.00 98.62 290 LEU A O 1
ATOM 2265 N N . PHE A 1 291 ? -1.961 14.415 -19.645 1.00 98.75 291 PHE A N 1
ATOM 2266 C CA . PHE A 1 291 ? -0.778 14.540 -18.792 1.00 98.75 291 PHE A CA 1
ATOM 2267 C C . PHE A 1 291 ? -0.121 15.917 -18.916 1.00 98.75 291 PHE A C 1
ATOM 2269 O O . PHE A 1 291 ? 0.353 16.465 -17.921 1.00 98.75 291 PHE A O 1
ATOM 2276 N N . ARG A 1 292 ? -0.160 16.536 -20.102 1.00 98.75 292 ARG A N 1
ATOM 2277 C CA . ARG A 1 292 ? 0.241 17.934 -20.305 1.00 98.75 292 ARG A CA 1
ATOM 2278 C C . ARG A 1 292 ? -0.626 18.882 -19.480 1.00 98.75 292 ARG A C 1
ATOM 2280 O O . ARG A 1 292 ? -0.100 19.840 -18.914 1.00 98.75 292 ARG A O 1
ATOM 2287 N N . PHE A 1 293 ? -1.933 18.633 -19.410 1.00 98.75 293 PHE A N 1
ATOM 2288 C CA . PHE A 1 293 ? -2.854 19.416 -18.592 1.00 98.75 293 PHE A CA 1
ATOM 2289 C C . PHE A 1 293 ? -2.619 19.200 -17.092 1.00 98.75 293 PHE A C 1
ATOM 2291 O O . PHE A 1 293 ? -2.418 20.170 -16.366 1.00 98.75 293 PHE A O 1
ATOM 2298 N N . LEU A 1 294 ? -2.531 17.949 -16.635 1.00 98.81 294 LEU A N 1
ATOM 2299 C CA . LEU A 1 294 ? -2.252 17.623 -15.234 1.00 98.81 294 LEU A CA 1
ATOM 2300 C C . LEU A 1 294 ? -0.904 18.186 -14.769 1.00 98.81 294 LEU A C 1
ATOM 2302 O O . LEU A 1 294 ? -0.801 18.656 -13.639 1.00 98.81 294 LEU A O 1
ATOM 2306 N N . LYS A 1 295 ? 0.114 18.230 -15.642 1.00 98.69 295 LYS A N 1
ATOM 2307 C CA . LYS A 1 295 ? 1.391 18.903 -15.349 1.00 98.69 295 LYS A CA 1
ATOM 2308 C C . LYS A 1 295 ? 1.191 20.384 -15.021 1.00 98.69 295 LYS A C 1
ATOM 2310 O O . LYS A 1 295 ? 1.827 20.884 -14.099 1.00 98.69 295 LYS A O 1
ATOM 2315 N N . LYS A 1 296 ? 0.304 21.088 -15.738 1.00 98.44 296 LYS A N 1
ATOM 2316 C CA . LYS A 1 296 ? -0.038 22.489 -15.424 1.00 98.44 296 LYS A CA 1
ATOM 2317 C C . LYS A 1 296 ? -0.733 22.611 -14.068 1.00 98.44 296 LYS A C 1
ATOM 2319 O O . LYS A 1 296 ? -0.494 23.590 -13.375 1.00 98.44 296 LYS A O 1
ATOM 2324 N N . ALA A 1 297 ? -1.551 21.625 -13.703 1.00 98.50 297 ALA A N 1
ATOM 2325 C CA . ALA A 1 297 ? -2.243 21.569 -12.417 1.00 98.50 297 ALA A CA 1
ATOM 2326 C C . ALA A 1 297 ? -1.347 21.149 -11.235 1.00 98.50 297 ALA A C 1
ATOM 2328 O O . ALA A 1 297 ? -1.809 21.192 -10.102 1.00 98.50 297 ALA A O 1
ATOM 2329 N N . GLY A 1 298 ? -0.092 20.740 -11.470 1.00 98.38 298 GLY A N 1
ATOM 2330 C CA . GLY A 1 298 ? 0.853 20.380 -10.403 1.00 98.38 298 GLY A CA 1
ATOM 2331 C C . GLY A 1 298 ? 1.391 18.947 -10.440 1.00 98.38 298 GLY A C 1
ATOM 2332 O O . GLY A 1 298 ? 2.148 18.565 -9.551 1.00 98.38 298 GLY A O 1
ATOM 2333 N N . LEU A 1 299 ? 1.056 18.130 -11.447 1.00 98.69 299 LEU A N 1
ATOM 2334 C CA . LEU A 1 299 ? 1.589 16.766 -11.544 1.00 98.69 299 LEU A CA 1
ATOM 2335 C C . LEU A 1 299 ? 3.117 16.793 -11.703 1.00 98.69 299 LEU A C 1
ATOM 2337 O O . LEU A 1 299 ? 3.642 17.343 -12.676 1.00 98.69 299 LEU A O 1
ATOM 2341 N N . LYS A 1 300 ? 3.824 16.153 -10.767 1.00 97.00 300 LYS A N 1
ATOM 2342 C CA . LYS A 1 300 ? 5.290 16.032 -10.771 1.00 97.00 300 LYS A CA 1
ATOM 2343 C C . LYS A 1 300 ? 5.788 14.633 -11.063 1.00 97.00 300 LYS A C 1
ATOM 2345 O O . LYS A 1 300 ? 6.775 14.507 -11.786 1.00 97.00 300 LYS A O 1
ATOM 2350 N N . GLU A 1 301 ? 5.142 13.613 -10.502 1.00 96.19 301 GLU A N 1
ATOM 2351 C CA . GLU A 1 301 ? 5.610 12.230 -10.599 1.00 96.19 301 GLU A CA 1
ATOM 2352 C C . GLU A 1 301 ? 4.477 11.229 -10.863 1.00 96.19 301 GLU A C 1
ATOM 2354 O O . GLU A 1 301 ? 3.373 11.346 -10.331 1.00 96.19 301 GLU A O 1
ATOM 2359 N N . VAL A 1 302 ? 4.771 10.211 -11.673 1.00 97.75 302 VAL A N 1
ATOM 2360 C CA . VAL A 1 302 ? 3.857 9.119 -12.015 1.00 97.75 302 VAL A CA 1
ATOM 2361 C C . VAL A 1 302 ? 4.471 7.780 -11.619 1.00 97.75 302 VAL A C 1
ATOM 2363 O O . VAL A 1 302 ? 5.480 7.366 -12.184 1.00 97.75 302 VAL A O 1
ATOM 2366 N N . PHE A 1 303 ? 3.845 7.038 -10.707 1.00 95.88 303 PHE A N 1
ATOM 2367 C CA . PHE A 1 303 ? 4.119 5.607 -10.615 1.00 95.88 303 PHE A CA 1
ATOM 2368 C C . PHE A 1 303 ? 3.458 4.893 -11.799 1.00 95.88 303 PHE A C 1
ATOM 2370 O O . PHE A 1 303 ? 2.233 4.922 -11.956 1.00 95.88 303 PHE A O 1
ATOM 2377 N N . LEU A 1 304 ? 4.279 4.264 -12.640 1.00 95.62 304 LEU A N 1
ATOM 2378 C CA . LEU A 1 304 ? 3.856 3.668 -13.902 1.00 95.62 304 LEU A CA 1
ATOM 2379 C C . LEU A 1 304 ? 4.021 2.147 -13.852 1.00 95.62 304 LEU A C 1
ATOM 2381 O O . LEU A 1 304 ? 5.136 1.632 -13.891 1.00 95.62 304 LEU A O 1
ATOM 2385 N N . GLY A 1 305 ? 2.912 1.409 -13.779 1.00 94.50 305 GLY A N 1
ATOM 2386 C CA . GLY A 1 305 ? 2.944 -0.057 -13.696 1.00 94.50 305 GLY A CA 1
ATOM 2387 C C . GLY A 1 305 ? 3.254 -0.732 -15.037 1.00 94.50 305 GLY A C 1
ATOM 2388 O O . GLY A 1 305 ? 2.326 -1.247 -15.663 1.00 94.50 305 GLY A O 1
ATOM 2389 N N . ILE A 1 306 ? 4.524 -0.715 -15.461 1.00 94.12 306 ILE A N 1
ATOM 2390 C CA . ILE A 1 306 ? 5.048 -1.335 -16.697 1.00 94.12 306 ILE A CA 1
ATOM 2391 C C . ILE A 1 306 ? 5.078 -2.866 -16.576 1.00 94.12 306 ILE A C 1
ATOM 2393 O O . ILE A 1 306 ? 4.646 -3.576 -17.481 1.00 94.12 306 ILE A O 1
ATOM 2397 N N . GLU A 1 307 ? 5.553 -3.362 -15.433 1.00 92.69 307 GLU A N 1
ATOM 2398 C CA . GLU A 1 307 ? 5.780 -4.758 -15.031 1.00 92.69 307 GLU A CA 1
ATOM 2399 C C . GLU A 1 307 ? 6.783 -5.553 -15.875 1.00 92.69 307 GLU A C 1
ATOM 2401 O O . GLU A 1 307 ? 7.594 -6.275 -15.310 1.00 92.69 307 GLU A O 1
ATOM 2406 N N . SER A 1 308 ? 6.734 -5.481 -17.204 1.00 92.19 308 SER A N 1
ATOM 2407 C CA . SER A 1 308 ? 7.628 -6.241 -18.081 1.00 92.19 308 SER A CA 1
ATOM 2408 C C . SER A 1 308 ? 7.679 -5.651 -19.489 1.00 92.19 308 SER A C 1
ATOM 2410 O O . SER A 1 308 ? 6.756 -4.957 -19.914 1.00 92.19 308 SER A O 1
ATOM 2412 N N . MET A 1 309 ? 8.733 -5.985 -20.234 1.00 90.50 309 MET A N 1
ATOM 2413 C CA . MET A 1 309 ? 8.822 -5.763 -21.682 1.00 90.50 309 MET A CA 1
ATOM 2414 C C . MET A 1 309 ? 8.760 -7.043 -22.499 1.00 90.50 309 MET A C 1
ATOM 2416 O O . MET A 1 309 ? 8.955 -7.015 -23.710 1.00 90.50 309 MET A O 1
ATOM 2420 N N . SER A 1 310 ? 8.432 -8.159 -21.857 1.00 91.88 310 SER A N 1
ATOM 2421 C CA . SER A 1 310 ? 8.078 -9.382 -22.551 1.00 91.88 310 SER A CA 1
ATOM 2422 C C . SER A 1 310 ? 6.561 -9.489 -22.640 1.00 91.88 310 SER A C 1
ATOM 2424 O O . SER A 1 310 ? 5.879 -9.570 -21.614 1.00 91.88 310 SER A O 1
ATOM 2426 N N . GLN A 1 311 ? 6.015 -9.545 -23.860 1.00 94.25 311 GLN A N 1
ATOM 2427 C CA . GLN A 1 311 ? 4.570 -9.718 -24.048 1.00 94.25 311 GLN A CA 1
ATOM 2428 C C . GLN A 1 311 ? 4.069 -11.000 -23.365 1.00 94.25 311 GLN A C 1
ATOM 2430 O O . GLN A 1 311 ? 3.029 -10.981 -22.717 1.00 94.25 311 GLN A O 1
ATOM 2435 N N . LYS A 1 312 ? 4.862 -12.082 -23.399 1.00 94.38 312 LYS A N 1
ATOM 2436 C CA . LYS A 1 312 ? 4.548 -13.341 -22.703 1.00 94.38 312 LYS A CA 1
ATOM 2437 C C . LYS A 1 312 ? 4.346 -13.140 -21.198 1.00 94.38 312 LYS A C 1
ATOM 2439 O O . LYS A 1 312 ? 3.399 -13.682 -20.632 1.00 94.38 312 LYS A O 1
ATOM 2444 N N . SER A 1 313 ? 5.202 -12.347 -20.552 1.00 94.19 313 SER A N 1
ATOM 2445 C CA . SER A 1 313 ? 5.080 -12.050 -19.121 1.00 94.19 313 SER A CA 1
ATOM 2446 C C . SER A 1 313 ? 3.889 -11.126 -18.840 1.00 94.19 313 SER A C 1
ATOM 2448 O O . SER A 1 313 ? 3.136 -11.375 -17.901 1.00 94.19 313 SER A O 1
ATOM 2450 N N . LEU A 1 314 ? 3.637 -10.115 -19.683 1.00 95.50 314 LEU A N 1
ATOM 2451 C CA . LEU A 1 314 ? 2.443 -9.259 -19.572 1.00 95.50 314 LEU A CA 1
ATOM 2452 C C . LEU A 1 314 ? 1.136 -10.062 -19.694 1.00 95.50 314 LEU A C 1
ATOM 2454 O O . LEU A 1 314 ? 0.190 -9.833 -18.928 1.00 95.50 314 LEU A O 1
ATOM 2458 N N . ASP A 1 315 ? 1.098 -11.035 -20.604 1.00 96.06 315 ASP A N 1
ATOM 2459 C CA . ASP A 1 315 ? -0.030 -11.947 -20.801 1.00 96.06 315 ASP A CA 1
ATOM 2460 C C . ASP A 1 315 ? -0.184 -12.899 -19.608 1.00 96.06 315 ASP A C 1
ATOM 2462 O O . ASP A 1 315 ? -1.292 -13.091 -19.092 1.00 96.06 315 ASP A O 1
ATOM 2466 N N . PHE A 1 316 ? 0.929 -13.438 -19.095 1.00 94.62 316 PHE A N 1
ATOM 2467 C CA . PHE A 1 316 ? 0.946 -14.247 -17.876 1.00 94.62 316 PHE A CA 1
ATOM 2468 C C . PHE A 1 316 ? 0.360 -13.480 -16.683 1.00 94.62 316 PHE A C 1
ATOM 2470 O O . PHE A 1 316 ? -0.510 -14.005 -15.975 1.00 94.62 316 PHE A O 1
ATOM 2477 N N . TYR A 1 317 ? 0.755 -12.216 -16.520 1.00 95.31 317 TYR A N 1
ATOM 2478 C CA . TYR A 1 317 ? 0.232 -11.296 -15.512 1.00 95.31 317 TYR A CA 1
ATOM 2479 C C . TYR A 1 317 ? -1.208 -10.848 -15.768 1.00 95.31 317 TYR A C 1
ATOM 2481 O O . TYR A 1 317 ? -1.802 -10.207 -14.898 1.00 95.31 317 TYR A O 1
ATOM 2489 N N . ARG A 1 318 ? -1.788 -11.153 -16.937 1.00 96.12 318 ARG A N 1
ATOM 2490 C CA . ARG A 1 318 ? -3.083 -10.624 -17.395 1.00 96.12 318 ARG A CA 1
ATOM 2491 C C . ARG A 1 318 ? -3.150 -9.098 -17.297 1.00 96.12 318 ARG A C 1
ATOM 2493 O O . ARG A 1 318 ? -4.171 -8.538 -16.897 1.00 96.12 318 ARG A O 1
ATOM 2500 N N . LYS A 1 319 ? -2.048 -8.415 -17.622 1.00 95.44 319 LYS A N 1
ATOM 2501 C CA . LYS A 1 319 ? -1.972 -6.950 -17.535 1.00 95.44 319 LYS A CA 1
ATOM 2502 C C . LYS A 1 319 ? -2.891 -6.280 -18.562 1.00 95.44 319 LYS A C 1
ATOM 2504 O O . LYS A 1 319 ? -3.408 -5.194 -18.286 1.00 95.44 319 LYS A O 1
ATOM 2509 N N . GLY A 1 320 ? -3.121 -6.948 -19.697 1.00 95.31 320 GLY A N 1
ATOM 2510 C CA . GLY A 1 320 ? -4.004 -6.482 -20.768 1.00 95.31 320 GLY A CA 1
ATOM 2511 C C . GLY A 1 320 ? -3.447 -5.277 -21.525 1.00 95.31 320 GLY A C 1
ATOM 2512 O O . GLY A 1 320 ? -4.225 -4.456 -21.989 1.00 95.31 320 GLY A O 1
ATOM 2513 N N . ILE A 1 321 ? -2.118 -5.149 -21.584 1.00 96.19 321 ILE A N 1
ATOM 2514 C CA . ILE A 1 321 ? -1.408 -4.098 -22.323 1.00 96.19 321 ILE A CA 1
ATOM 2515 C C . ILE A 1 321 ? -0.315 -4.719 -23.181 1.00 96.19 321 ILE A C 1
ATOM 2517 O O . ILE A 1 321 ? 0.095 -5.864 -22.962 1.00 96.19 321 ILE A O 1
ATOM 2521 N N . THR A 1 322 ? 0.165 -3.934 -24.133 1.00 97.19 322 THR A N 1
ATOM 2522 C CA . THR A 1 322 ? 1.259 -4.293 -25.025 1.00 97.19 322 THR A CA 1
ATOM 2523 C C . THR A 1 322 ? 2.569 -3.640 -24.604 1.00 97.19 322 THR A C 1
ATOM 2525 O O . THR A 1 322 ? 2.589 -2.566 -23.999 1.00 97.19 322 THR A O 1
ATOM 2528 N N . VAL A 1 323 ? 3.679 -4.263 -24.993 1.00 95.50 323 VAL A N 1
ATOM 2529 C CA . VAL A 1 323 ? 5.027 -3.682 -24.871 1.00 95.50 323 VAL A CA 1
ATOM 2530 C C . VAL A 1 323 ? 5.108 -2.303 -25.546 1.00 95.50 323 VAL A C 1
ATOM 2532 O O . VAL A 1 323 ? 5.741 -1.391 -25.021 1.00 95.50 323 VAL A O 1
ATOM 2535 N N . GLU A 1 324 ? 4.410 -2.113 -26.666 1.00 96.19 324 GLU A N 1
ATOM 2536 C CA . GLU A 1 324 ? 4.358 -0.831 -27.377 1.00 96.19 324 GLU A CA 1
ATOM 2537 C C . GLU A 1 324 ? 3.661 0.267 -26.560 1.00 96.19 324 GLU A C 1
ATOM 2539 O O . GLU A 1 324 ? 4.136 1.398 -26.491 1.00 96.19 324 GLU A O 1
ATOM 2544 N N . GLN A 1 325 ? 2.570 -0.065 -25.859 1.00 97.44 325 GLN A N 1
ATOM 2545 C CA . GLN A 1 325 ? 1.923 0.877 -24.938 1.00 97.44 325 GLN A CA 1
ATOM 2546 C C . GLN A 1 325 ? 2.852 1.272 -23.784 1.00 97.44 325 GLN A C 1
ATOM 2548 O O . GLN A 1 325 ? 2.857 2.438 -23.389 1.00 97.44 325 GLN A O 1
ATOM 2553 N N . ASN A 1 326 ? 3.673 0.343 -23.281 1.00 96.44 326 ASN A N 1
ATOM 2554 C CA . ASN A 1 326 ? 4.700 0.662 -22.287 1.00 96.44 326 ASN A CA 1
ATOM 2555 C C . ASN A 1 326 ? 5.716 1.676 -22.832 1.00 96.44 326 ASN A C 1
ATOM 2557 O O . ASN A 1 326 ? 5.987 2.675 -22.163 1.00 96.44 326 ASN A O 1
ATOM 2561 N N . ARG A 1 327 ? 6.237 1.457 -24.049 1.00 95.38 327 ARG A N 1
ATOM 2562 C CA . ARG A 1 327 ? 7.189 2.376 -24.703 1.00 95.38 327 ARG A CA 1
ATOM 2563 C C . ARG A 1 327 ? 6.583 3.758 -24.911 1.00 95.38 327 ARG A C 1
ATOM 2565 O O . ARG A 1 327 ? 7.131 4.744 -24.422 1.00 95.38 327 ARG A O 1
ATOM 2572 N N . LYS A 1 328 ? 5.401 3.821 -25.524 1.00 97.12 328 LYS A N 1
ATOM 2573 C CA . LYS A 1 328 ? 4.695 5.077 -25.798 1.00 97.12 328 LYS A CA 1
ATOM 2574 C C . LYS A 1 328 ? 4.416 5.889 -24.531 1.00 97.12 328 LYS A C 1
ATOM 2576 O O . LYS A 1 328 ? 4.545 7.115 -24.544 1.00 97.12 328 LYS A O 1
ATOM 2581 N N . ALA A 1 329 ? 4.027 5.229 -23.439 1.00 97.69 329 ALA A N 1
ATOM 2582 C CA . ALA A 1 329 ? 3.784 5.894 -22.161 1.00 97.69 329 ALA A CA 1
ATOM 2583 C C . ALA A 1 329 ? 5.060 6.557 -21.624 1.00 97.69 329 ALA A C 1
ATOM 2585 O O . ALA A 1 329 ? 5.040 7.732 -21.264 1.00 97.69 329 ALA A O 1
ATOM 2586 N N . VAL A 1 330 ? 6.178 5.827 -21.633 1.00 95.88 330 VAL A N 1
ATOM 2587 C CA . VAL A 1 330 ? 7.486 6.333 -21.198 1.00 95.88 330 VAL A CA 1
ATOM 2588 C C . VAL A 1 330 ? 7.947 7.504 -22.066 1.00 95.88 330 VAL A C 1
ATOM 2590 O O . VAL A 1 330 ? 8.280 8.562 -21.537 1.00 95.88 330 VAL A O 1
ATOM 2593 N N . GLU A 1 331 ? 7.900 7.359 -23.391 1.00 96.50 331 GLU A N 1
ATOM 2594 C CA . GLU A 1 331 ? 8.267 8.421 -24.337 1.00 96.50 331 GLU A CA 1
ATOM 2595 C C . GLU A 1 331 ? 7.426 9.686 -24.138 1.00 96.50 331 GLU A C 1
ATOM 2597 O O . GLU A 1 331 ? 7.932 10.808 -24.214 1.00 96.50 331 GLU A O 1
ATOM 2602 N N . THR A 1 332 ? 6.134 9.516 -23.851 1.00 98.38 332 THR A N 1
ATOM 2603 C CA . THR A 1 332 ? 5.228 10.632 -23.575 1.00 98.38 332 THR A CA 1
ATOM 2604 C C . THR A 1 332 ? 5.622 11.356 -22.291 1.00 98.38 332 THR A C 1
ATOM 2606 O O . THR A 1 332 ? 5.716 12.582 -22.305 1.00 98.38 332 THR A O 1
ATOM 2609 N N . LEU A 1 333 ? 5.906 10.635 -21.204 1.00 97.81 333 LEU A N 1
ATOM 2610 C CA . LEU A 1 333 ? 6.314 11.244 -19.932 1.00 97.81 333 LEU A CA 1
ATOM 2611 C C . LEU A 1 333 ? 7.684 11.933 -20.030 1.00 97.81 333 LEU A C 1
ATOM 2613 O O . LEU A 1 333 ? 7.821 13.057 -19.550 1.00 97.81 333 LEU A O 1
ATOM 2617 N N . GLU A 1 334 ? 8.658 11.329 -20.719 1.00 96.31 334 GLU A N 1
ATOM 2618 C CA . GLU A 1 334 ? 9.967 11.943 -20.997 1.00 96.31 334 GLU A CA 1
ATOM 2619 C C . GLU A 1 334 ? 9.822 13.239 -21.811 1.00 96.31 334 GLU A C 1
ATOM 2621 O O . GLU A 1 334 ? 10.398 14.267 -21.456 1.00 96.31 334 GLU A O 1
ATOM 2626 N N . ARG A 1 335 ? 9.008 13.229 -22.877 1.00 97.62 335 ARG A N 1
ATOM 2627 C CA . ARG A 1 335 ? 8.753 14.415 -23.714 1.00 97.62 335 ARG A CA 1
ATOM 2628 C C . ARG A 1 335 ? 8.009 15.518 -22.968 1.00 97.62 335 ARG A C 1
ATOM 2630 O O . ARG A 1 335 ? 8.234 16.697 -23.232 1.00 97.62 335 ARG A O 1
ATOM 2637 N N . LEU A 1 336 ? 7.107 15.145 -22.065 1.00 98.25 336 LEU A N 1
ATOM 2638 C CA . LEU A 1 336 ? 6.401 16.087 -21.204 1.00 98.25 336 LEU A CA 1
ATOM 2639 C C . LEU A 1 336 ? 7.231 16.513 -19.995 1.00 98.25 336 LEU A C 1
ATOM 2641 O O . LEU A 1 336 ? 6.769 17.383 -19.260 1.00 98.25 336 LEU A O 1
ATOM 2645 N N . GLU A 1 337 ? 8.429 15.963 -19.795 1.00 97.25 337 GLU A N 1
ATOM 2646 C CA . GLU A 1 337 ? 9.298 16.247 -18.653 1.00 97.25 337 GLU A CA 1
ATOM 2647 C C . GLU A 1 337 ? 8.588 16.008 -17.307 1.00 97.25 337 GLU A C 1
ATOM 2649 O O . GLU A 1 337 ? 8.631 16.845 -16.398 1.00 97.25 337 GLU A O 1
ATOM 2654 N N . ILE A 1 338 ? 7.853 14.900 -17.216 1.00 97.38 338 ILE A N 1
ATOM 2655 C CA . ILE A 1 338 ? 7.161 14.447 -16.006 1.00 97.38 338 ILE A CA 1
ATOM 2656 C C . ILE A 1 338 ? 7.962 13.284 -15.440 1.00 97.38 338 ILE A C 1
ATOM 2658 O O . ILE A 1 338 ? 8.253 12.330 -16.163 1.00 97.38 338 ILE A O 1
ATOM 2662 N N . TYR A 1 339 ? 8.306 13.345 -14.152 1.00 95.00 339 TYR A N 1
ATOM 2663 C CA . TYR A 1 339 ? 9.026 12.243 -13.531 1.00 95.00 339 TYR A CA 1
ATOM 2664 C C . TYR A 1 339 ? 8.164 10.986 -13.490 1.00 95.00 339 TYR A C 1
ATOM 2666 O O . TYR A 1 339 ? 6.949 11.055 -13.302 1.00 95.00 339 TYR A O 1
ATOM 2674 N N . TYR A 1 340 ? 8.780 9.821 -13.631 1.00 93.50 340 TYR A N 1
ATOM 2675 C CA . TYR A 1 340 ? 8.068 8.565 -13.469 1.00 93.50 340 TYR A CA 1
ATOM 2676 C C . TYR A 1 340 ? 8.895 7.534 -12.726 1.00 93.50 340 TYR A C 1
ATOM 2678 O O . TYR A 1 340 ? 10.101 7.410 -12.923 1.00 93.50 340 TYR A O 1
ATOM 2686 N N . ARG A 1 341 ? 8.209 6.771 -11.880 1.00 90.56 341 ARG A N 1
ATOM 2687 C CA . ARG A 1 341 ? 8.745 5.624 -11.163 1.00 90.56 341 ARG A CA 1
ATOM 2688 C C . ARG A 1 341 ? 8.135 4.354 -11.753 1.00 90.56 341 ARG A C 1
ATOM 2690 O O . ARG A 1 341 ? 6.956 4.084 -11.509 1.00 90.56 341 ARG A O 1
ATOM 2697 N N . PRO A 1 342 ? 8.883 3.575 -12.536 1.00 89.44 342 PRO A N 1
ATOM 2698 C CA . PRO A 1 342 ? 8.360 2.361 -13.145 1.00 89.44 342 PRO A CA 1
ATOM 2699 C C . PRO A 1 342 ? 8.233 1.223 -12.119 1.00 89.44 342 PRO A C 1
ATOM 2701 O O . PRO A 1 342 ? 9.163 0.913 -11.375 1.00 89.44 342 PRO A O 1
ATOM 2704 N N . GLY A 1 343 ? 7.075 0.566 -12.101 1.00 89.50 343 GLY A N 1
ATOM 2705 C CA . GLY A 1 343 ? 6.917 -0.764 -11.515 1.00 89.50 343 GLY A CA 1
ATOM 2706 C C . GLY A 1 343 ? 7.420 -1.815 -12.501 1.00 89.50 343 GLY A C 1
ATOM 2707 O O . GLY A 1 343 ? 7.037 -1.778 -13.671 1.00 89.50 343 GLY A O 1
ATOM 2708 N N . PHE A 1 344 ? 8.289 -2.722 -12.055 1.00 89.31 344 PHE A N 1
ATOM 2709 C CA . PHE A 1 344 ?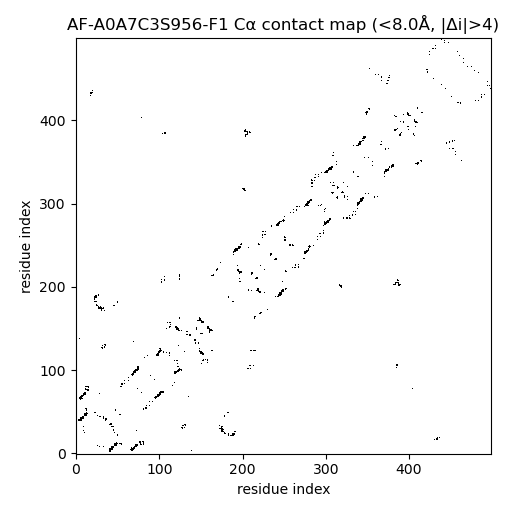 8.864 -3.770 -12.898 1.00 89.31 344 PHE A CA 1
ATOM 2710 C C . PHE A 1 344 ? 9.025 -5.074 -12.115 1.00 89.31 344 PHE A C 1
ATOM 2712 O O . PHE A 1 344 ? 9.483 -5.068 -10.973 1.00 89.31 344 PHE A O 1
ATOM 2719 N N . ILE A 1 345 ? 8.664 -6.186 -12.748 1.00 90.75 345 ILE A N 1
ATOM 2720 C CA . ILE A 1 345 ? 8.738 -7.541 -12.211 1.00 90.75 345 ILE A CA 1
ATOM 2721 C C . ILE A 1 345 ? 9.669 -8.334 -13.122 1.00 90.75 345 ILE A C 1
ATOM 2723 O O . ILE A 1 345 ? 9.266 -8.806 -14.187 1.00 90.75 345 ILE A O 1
ATOM 2727 N N . LEU A 1 346 ? 10.928 -8.460 -12.704 1.00 86.56 346 LEU A N 1
ATOM 2728 C CA . LEU A 1 346 ? 11.958 -9.068 -13.544 1.00 86.56 346 LEU A CA 1
ATOM 2729 C C . LEU A 1 346 ? 11.866 -10.597 -13.578 1.00 86.56 346 LEU A C 1
ATOM 2731 O O . LEU A 1 346 ? 12.182 -11.209 -14.596 1.00 86.56 346 LEU A O 1
ATOM 2735 N N . TYR A 1 347 ? 11.424 -11.202 -12.475 1.00 87.38 347 TYR A N 1
ATOM 2736 C CA . TYR A 1 347 ? 11.382 -12.653 -12.323 1.00 87.38 347 TYR A CA 1
ATOM 2737 C C . TYR A 1 347 ? 9.956 -13.155 -12.156 1.00 87.38 347 TYR A C 1
ATOM 2739 O O . TYR A 1 347 ? 9.239 -12.702 -11.266 1.00 87.38 347 TYR A O 1
ATOM 2747 N N . GLU A 1 348 ? 9.572 -14.132 -12.969 1.00 92.06 348 GLU A N 1
ATOM 2748 C CA . GLU A 1 348 ? 8.338 -14.901 -12.827 1.00 92.06 348 GLU A CA 1
ATOM 2749 C C . GLU A 1 348 ? 8.616 -16.390 -13.104 1.00 92.06 348 GLU A C 1
ATOM 2751 O O . GLU A 1 348 ? 9.654 -16.698 -13.689 1.00 92.06 348 GLU A O 1
ATOM 2756 N N . PRO A 1 349 ? 7.762 -17.328 -12.646 1.00 91.25 349 PRO A N 1
ATOM 2757 C CA . PRO A 1 349 ? 8.086 -18.758 -12.633 1.00 91.25 349 PRO A CA 1
ATOM 2758 C C . PRO A 1 349 ? 8.504 -19.361 -13.986 1.00 91.25 349 PRO A C 1
ATOM 2760 O O . PRO A 1 349 ? 9.192 -20.384 -13.999 1.00 91.25 349 PRO A O 1
ATOM 2763 N N . TYR A 1 350 ? 8.064 -18.764 -15.096 1.00 91.94 350 TYR A N 1
ATOM 2764 C CA . TYR A 1 350 ? 8.260 -19.241 -16.467 1.00 91.94 350 TYR A CA 1
ATOM 2765 C C . TYR A 1 350 ? 9.243 -18.394 -17.279 1.00 91.94 350 TYR A C 1
ATOM 2767 O O . TYR A 1 350 ? 9.407 -18.658 -18.472 1.00 91.94 350 TYR A O 1
ATOM 2775 N N . VAL A 1 351 ? 9.877 -17.390 -16.665 1.00 92.06 351 VAL A N 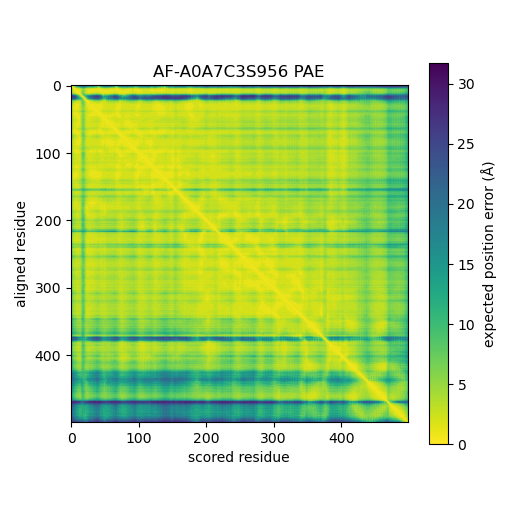1
ATOM 2776 C CA . VAL A 1 351 ? 10.791 -16.497 -17.380 1.00 92.06 351 VAL A CA 1
ATOM 2777 C C . VAL A 1 351 ? 11.987 -17.303 -17.879 1.00 92.06 351 VAL A C 1
ATOM 2779 O O . VAL A 1 351 ? 12.430 -18.222 -17.195 1.00 92.06 351 VAL A O 1
ATOM 2782 N N . THR A 1 352 ? 12.516 -16.967 -19.054 1.00 92.12 352 THR A N 1
ATOM 2783 C CA . THR A 1 352 ? 13.759 -17.546 -19.588 1.00 92.12 352 THR A CA 1
ATOM 2784 C C . THR A 1 352 ? 14.925 -16.563 -19.479 1.00 92.12 352 THR A C 1
ATOM 2786 O O . THR A 1 352 ? 14.722 -15.353 -19.344 1.00 92.12 352 THR A O 1
ATOM 2789 N N . LEU A 1 353 ? 16.166 -17.052 -19.597 1.00 90.75 353 LEU A N 1
ATOM 2790 C CA . LEU A 1 353 ? 17.347 -16.176 -19.653 1.00 90.75 353 LEU A CA 1
ATOM 2791 C C . LEU A 1 353 ? 17.283 -15.170 -20.818 1.00 90.75 353 LEU A C 1
ATOM 2793 O O . LEU A 1 353 ? 17.709 -14.029 -20.659 1.00 90.75 353 LEU A O 1
ATOM 2797 N N . ASP A 1 354 ? 16.696 -15.550 -21.958 1.00 89.56 354 ASP A N 1
ATOM 2798 C CA . ASP A 1 354 ? 16.486 -14.638 -23.092 1.00 89.56 354 ASP A CA 1
ATOM 2799 C C . ASP A 1 354 ? 15.522 -13.503 -22.737 1.00 89.56 354 ASP A C 1
ATOM 2801 O O . ASP A 1 354 ? 15.829 -12.338 -22.977 1.00 89.56 354 ASP A O 1
ATOM 2805 N N . GLN A 1 355 ? 14.396 -13.809 -22.083 1.00 90.00 355 GLN A N 1
ATOM 2806 C CA . GLN A 1 355 ? 13.463 -12.778 -21.617 1.00 90.00 355 GLN A CA 1
ATOM 2807 C C . GLN A 1 355 ? 14.101 -11.870 -20.556 1.00 90.00 355 GLN A C 1
ATOM 2809 O O . GLN A 1 355 ? 13.804 -10.676 -20.506 1.00 90.00 355 GLN A O 1
ATOM 2814 N N . ILE A 1 356 ? 14.991 -12.404 -19.712 1.00 90.69 356 ILE A N 1
ATOM 2815 C CA . ILE A 1 356 ? 15.781 -11.588 -18.781 1.00 90.69 356 ILE A CA 1
ATOM 2816 C C . ILE A 1 356 ? 16.695 -10.634 -19.565 1.00 90.69 356 ILE A C 1
ATOM 2818 O O . ILE A 1 356 ? 16.694 -9.443 -19.259 1.00 90.69 356 ILE A O 1
ATOM 2822 N N . ARG A 1 357 ? 17.408 -11.100 -20.605 1.00 88.62 357 ARG A N 1
ATOM 2823 C CA . ARG A 1 357 ? 18.228 -10.237 -21.484 1.00 88.62 357 ARG A CA 1
ATOM 2824 C C . ARG A 1 357 ? 17.393 -9.139 -22.152 1.00 88.62 357 ARG A C 1
ATOM 2826 O O . ARG A 1 357 ? 17.785 -7.974 -22.114 1.00 88.62 357 ARG A O 1
ATOM 2833 N N . GLU A 1 358 ? 16.233 -9.483 -22.712 1.00 87.31 358 GLU A N 1
ATOM 2834 C CA . GLU A 1 358 ? 15.304 -8.521 -23.329 1.00 87.31 358 GLU A CA 1
ATOM 2835 C C . GLU A 1 358 ? 14.852 -7.448 -22.329 1.00 87.31 358 GLU A C 1
ATOM 2837 O O . GLU A 1 358 ? 14.917 -6.248 -22.612 1.00 87.31 358 GLU A O 1
ATOM 2842 N N . ASN A 1 359 ? 14.438 -7.870 -21.129 1.00 89.94 359 ASN A N 1
ATOM 2843 C CA . ASN A 1 359 ? 14.035 -6.953 -20.069 1.00 89.94 359 ASN A CA 1
ATOM 2844 C C . ASN A 1 359 ? 15.201 -6.052 -19.636 1.00 89.94 359 ASN A C 1
ATOM 2846 O O . ASN A 1 359 ? 14.990 -4.853 -19.474 1.00 89.94 359 ASN A O 1
ATOM 2850 N N . LEU A 1 360 ? 16.422 -6.588 -19.497 1.00 88.56 360 LEU A N 1
ATOM 2851 C CA . LEU A 1 360 ? 17.618 -5.813 -19.143 1.00 88.56 360 LEU A CA 1
ATOM 2852 C C . LEU A 1 360 ? 17.951 -4.736 -20.178 1.00 88.56 360 LEU A C 1
ATOM 2854 O O . LEU A 1 360 ? 18.286 -3.613 -19.796 1.00 88.56 360 LEU A O 1
ATOM 2858 N N . GLY A 1 361 ? 17.799 -5.044 -21.469 1.00 87.38 361 GLY A N 1
ATOM 2859 C CA . GLY A 1 361 ? 17.967 -4.071 -22.549 1.00 87.38 361 GLY A CA 1
ATOM 2860 C C . GLY A 1 361 ? 17.039 -2.865 -22.389 1.00 87.38 361 GLY A C 1
ATOM 2861 O O . GLY A 1 361 ? 17.496 -1.724 -22.406 1.00 87.38 361 GLY A O 1
ATOM 2862 N N . PHE A 1 362 ? 15.751 -3.094 -22.129 1.00 84.56 362 PHE A N 1
ATOM 2863 C CA . PHE A 1 362 ? 14.816 -1.985 -21.912 1.00 84.56 362 PHE A CA 1
ATOM 2864 C C . PHE A 1 362 ? 15.028 -1.256 -20.590 1.00 84.56 362 PHE A C 1
ATOM 2866 O O . PHE A 1 362 ? 14.949 -0.035 -20.517 1.00 84.56 362 PHE A O 1
ATOM 2873 N N . ILE A 1 363 ? 15.308 -1.995 -19.525 1.00 86.19 363 ILE A N 1
ATOM 2874 C CA . ILE A 1 363 ? 15.678 -1.435 -18.231 1.00 86.19 363 ILE A CA 1
ATOM 2875 C C . ILE A 1 363 ? 16.832 -0.428 -18.400 1.00 86.19 363 ILE A C 1
ATOM 2877 O O . ILE A 1 363 ? 16.793 0.656 -17.818 1.00 86.19 363 ILE A O 1
ATOM 2881 N N . LYS A 1 364 ? 17.819 -0.746 -19.247 1.00 85.38 364 LYS A N 1
ATOM 2882 C CA . LYS A 1 364 ? 18.934 0.141 -19.602 1.00 85.38 364 LYS A CA 1
ATOM 2883 C C . LYS A 1 364 ? 18.470 1.417 -20.306 1.00 85.38 364 LYS A C 1
ATOM 2885 O O . LYS A 1 364 ? 18.995 2.493 -20.012 1.00 85.38 364 LYS A O 1
ATOM 2890 N N . GLU A 1 365 ? 17.482 1.319 -21.192 1.00 84.06 365 GLU A N 1
ATOM 2891 C CA . GLU A 1 365 ? 16.835 2.480 -21.820 1.00 84.06 365 GLU A CA 1
ATOM 2892 C C . GLU A 1 365 ? 16.131 3.347 -20.763 1.00 84.06 365 GLU A C 1
ATOM 2894 O O . GLU A 1 365 ? 16.358 4.555 -20.719 1.00 84.06 365 GLU A O 1
ATOM 2899 N N . LEU A 1 366 ? 15.372 2.735 -19.845 1.00 82.62 366 LEU A N 1
ATOM 2900 C CA . LEU A 1 366 ? 14.666 3.444 -18.774 1.00 82.62 366 LEU A CA 1
ATOM 2901 C C . LEU A 1 366 ? 15.610 4.198 -17.833 1.00 82.62 366 LEU A C 1
ATOM 2903 O O . LEU A 1 366 ? 15.398 5.383 -17.596 1.00 82.62 366 LEU A O 1
ATOM 2907 N N . VAL A 1 367 ? 16.672 3.556 -17.327 1.00 77.88 367 VAL A N 1
ATOM 2908 C CA . VAL A 1 367 ? 17.648 4.228 -16.434 1.00 77.88 367 VAL A CA 1
ATOM 2909 C C . VAL A 1 367 ? 18.457 5.314 -17.133 1.00 77.88 367 VAL A C 1
ATOM 2911 O O . VAL A 1 367 ? 19.091 6.137 -16.470 1.00 77.88 367 VAL A O 1
ATOM 2914 N N . SER A 1 368 ? 18.486 5.289 -18.466 1.00 80.69 368 SER A N 1
ATOM 2915 C CA . SER A 1 368 ? 19.123 6.323 -19.277 1.00 80.69 368 SER A CA 1
ATOM 2916 C C . SER A 1 368 ? 18.190 7.512 -19.534 1.00 80.69 368 SER A C 1
ATOM 2918 O O . SER A 1 368 ? 18.672 8.573 -19.937 1.00 80.69 368 SER A O 1
ATOM 2920 N N . GLY A 1 369 ? 16.889 7.359 -19.263 1.00 83.50 369 GLY A N 1
ATOM 2921 C CA . GLY A 1 369 ? 15.887 8.421 -19.307 1.00 83.50 369 GLY A CA 1
ATOM 2922 C C . GLY A 1 369 ? 16.202 9.563 -18.339 1.00 83.50 369 GLY A C 1
ATOM 2923 O O . GLY A 1 369 ? 16.830 9.373 -17.292 1.00 83.50 369 GLY A O 1
ATOM 2924 N N . ARG A 1 370 ? 15.799 10.787 -18.699 1.00 86.00 370 ARG A N 1
ATOM 2925 C CA . ARG A 1 370 ? 16.084 11.984 -17.889 1.00 86.00 370 ARG A CA 1
ATOM 2926 C C . ARG A 1 370 ? 15.100 12.142 -16.736 1.00 86.00 370 ARG A C 1
ATOM 2928 O O . ARG A 1 370 ? 15.456 12.759 -15.731 1.00 86.00 370 ARG A O 1
ATOM 2935 N N . TYR A 1 371 ? 13.899 11.590 -16.885 1.00 89.31 371 TYR A N 1
ATOM 2936 C CA . TYR A 1 371 ? 12.788 11.743 -15.952 1.00 89.31 371 TYR A CA 1
ATOM 2937 C C . TYR A 1 371 ? 12.400 10.426 -15.264 1.00 89.31 371 TYR A C 1
ATOM 2939 O O . TYR A 1 371 ? 11.519 10.418 -14.407 1.00 89.31 371 TYR A O 1
ATOM 2947 N N . CYS A 1 372 ? 13.097 9.322 -15.543 1.00 87.12 372 CYS A N 1
ATOM 2948 C CA . CYS A 1 372 ? 12.987 8.108 -14.740 1.00 87.12 372 CYS A CA 1
ATOM 2949 C C . CYS A 1 372 ? 13.555 8.337 -13.322 1.00 87.12 372 CYS A C 1
ATOM 2951 O O . CYS A 1 372 ? 14.764 8.493 -13.137 1.00 87.12 372 CYS A O 1
ATOM 2953 N N . ASN A 1 373 ? 12.688 8.316 -12.310 1.00 75.88 373 ASN A N 1
ATOM 2954 C CA . ASN A 1 373 ? 13.048 8.293 -10.892 1.00 75.88 373 ASN A CA 1
ATOM 2955 C C . ASN A 1 373 ? 13.035 6.852 -10.359 1.00 75.88 373 ASN A C 1
ATOM 2957 O O . ASN A 1 373 ? 12.317 6.012 -10.890 1.00 75.88 373 ASN A O 1
ATOM 2961 N N . LYS A 1 374 ? 13.808 6.600 -9.289 1.00 65.62 374 LYS A N 1
ATOM 2962 C CA . LYS A 1 374 ? 13.817 5.397 -8.425 1.00 65.62 374 LYS A CA 1
ATOM 2963 C C . LYS A 1 374 ? 13.495 4.066 -9.105 1.00 65.62 374 LYS A C 1
ATOM 2965 O O . LYS A 1 374 ? 12.338 3.753 -9.368 1.00 65.62 374 LYS A O 1
ATOM 2970 N N . PHE A 1 375 ? 14.488 3.198 -9.249 1.00 64.12 375 PHE A N 1
ATOM 2971 C CA . PHE A 1 375 ? 14.261 1.897 -9.866 1.00 64.12 375 PHE A CA 1
ATOM 2972 C C . PHE A 1 375 ? 14.887 0.758 -9.058 1.00 64.12 375 PHE A C 1
ATOM 2974 O O . PHE A 1 375 ? 16.100 0.695 -8.882 1.00 64.12 375 PHE A O 1
ATOM 2981 N N . HIS A 1 376 ? 14.050 -0.180 -8.602 1.00 61.16 376 HIS A N 1
ATOM 2982 C CA . HIS A 1 376 ? 14.485 -1.428 -7.970 1.00 61.16 376 HIS A CA 1
ATOM 2983 C C . HIS A 1 376 ? 14.282 -2.613 -8.931 1.00 61.16 376 HIS A C 1
ATOM 2985 O O . HIS A 1 376 ? 13.170 -3.112 -9.068 1.00 61.16 376 HIS A O 1
ATOM 2991 N N . PHE A 1 377 ? 15.346 -3.085 -9.586 1.00 63.72 377 PHE A N 1
ATOM 2992 C CA . PHE A 1 377 ? 15.277 -4.174 -10.582 1.00 63.72 377 PHE A CA 1
ATOM 2993 C C . PHE A 1 377 ? 15.393 -5.588 -9.987 1.00 63.72 377 PHE A C 1
ATOM 2995 O O . PHE A 1 377 ? 15.306 -6.577 -10.708 1.00 63.72 377 PHE A O 1
ATOM 3002 N N . PHE A 1 378 ? 15.590 -5.699 -8.671 1.00 62.22 378 PHE A N 1
ATOM 3003 C CA . PHE A 1 378 ? 15.821 -6.974 -7.978 1.00 62.22 378 PHE A CA 1
ATOM 3004 C C . PHE A 1 378 ? 14.543 -7.725 -7.613 1.00 62.22 378 PHE A C 1
ATOM 3006 O O . PHE A 1 378 ? 14.608 -8.842 -7.103 1.00 62.22 378 PHE A O 1
ATOM 3013 N N . LYS A 1 379 ? 13.374 -7.112 -7.812 1.00 69.69 379 LYS A N 1
ATOM 3014 C CA . LYS A 1 379 ? 12.126 -7.672 -7.304 1.00 69.69 379 LYS A CA 1
ATOM 3015 C C . LYS A 1 379 ? 11.595 -8.738 -8.256 1.00 69.69 379 LYS A C 1
ATOM 3017 O O . LYS A 1 379 ? 11.214 -8.465 -9.395 1.00 69.69 379 LYS A O 1
ATOM 3022 N N . GLY A 1 380 ? 11.567 -9.967 -7.752 1.00 79.62 380 GLY A N 1
ATOM 3023 C CA . GLY A 1 380 ? 10.768 -11.029 -8.339 1.00 79.62 380 GLY A CA 1
ATOM 3024 C C . GLY A 1 380 ? 9.283 -10.802 -8.089 1.00 79.62 380 GLY A C 1
ATOM 3025 O O . GLY A 1 380 ? 8.879 -10.000 -7.242 1.00 79.62 380 GLY A O 1
ATOM 3026 N N . LEU A 1 381 ? 8.466 -11.530 -8.837 1.00 88.94 381 LEU A N 1
ATOM 3027 C CA . LEU A 1 381 ? 7.025 -11.565 -8.669 1.00 88.94 381 LEU A CA 1
ATOM 3028 C C . LEU A 1 381 ? 6.689 -11.916 -7.221 1.00 88.94 381 LEU A C 1
ATOM 3030 O O . LEU A 1 381 ? 7.120 -12.952 -6.727 1.00 88.94 381 LEU A O 1
ATOM 3034 N N . ARG A 1 382 ? 5.903 -11.076 -6.547 1.00 88.19 382 ARG A N 1
ATOM 3035 C CA . ARG A 1 382 ? 5.274 -11.440 -5.275 1.00 88.19 382 ARG A CA 1
ATOM 3036 C C . ARG A 1 382 ? 3.936 -12.105 -5.571 1.00 88.19 382 ARG A C 1
ATOM 3038 O O . ARG A 1 382 ? 3.135 -11.578 -6.343 1.00 88.19 382 ARG A O 1
ATOM 3045 N N . VAL A 1 383 ? 3.692 -13.263 -4.967 1.00 91.75 383 VAL A N 1
ATOM 3046 C CA . VAL A 1 383 ? 2.442 -14.012 -5.141 1.00 91.75 383 VAL A CA 1
ATOM 3047 C C . VAL A 1 383 ? 1.535 -13.730 -3.953 1.00 91.75 383 VAL A C 1
ATOM 3049 O O . VAL A 1 383 ? 1.438 -14.540 -3.046 1.00 91.75 383 VAL A O 1
ATOM 3052 N N . TYR A 1 384 ? 0.862 -12.582 -3.938 1.00 91.94 384 TYR A N 1
ATOM 3053 C CA . TYR A 1 384 ? 0.001 -12.226 -2.807 1.00 91.94 384 TYR A CA 1
ATOM 3054 C C . TYR A 1 384 ? -1.033 -13.319 -2.491 1.00 91.94 384 TYR A C 1
ATOM 3056 O O . TYR A 1 384 ? -1.642 -13.893 -3.409 1.00 91.94 384 TYR A O 1
ATOM 3064 N N . ARG A 1 385 ? -1.257 -13.570 -1.196 1.00 90.56 385 ARG A N 1
ATOM 3065 C CA . ARG A 1 385 ? -2.339 -14.435 -0.697 1.00 90.56 385 ARG A CA 1
ATOM 3066 C C . ARG A 1 385 ? -3.690 -13.996 -1.272 1.00 90.56 385 ARG A C 1
ATOM 3068 O O . ARG A 1 385 ? -3.950 -12.805 -1.434 1.00 90.56 385 ARG A O 1
ATOM 3075 N N . GLY A 1 386 ? -4.541 -14.944 -1.639 1.00 89.31 386 GLY A N 1
ATOM 3076 C CA . GLY A 1 386 ? -5.848 -14.713 -2.256 1.00 89.31 386 GLY A CA 1
ATOM 3077 C C . GLY A 1 386 ? -5.810 -14.196 -3.702 1.00 89.31 386 GLY A C 1
ATOM 3078 O O . GLY A 1 386 ? -6.868 -13.946 -4.292 1.00 89.31 386 GLY A O 1
ATOM 3079 N N . SER A 1 387 ? -4.636 -14.002 -4.312 1.00 93.25 387 SER A N 1
ATOM 3080 C CA . SER A 1 387 ? -4.541 -13.533 -5.702 1.00 93.25 387 SER A CA 1
ATOM 3081 C C . SER A 1 387 ? -4.973 -14.614 -6.712 1.00 93.25 387 SER A C 1
ATOM 3083 O O . SER A 1 387 ? -4.818 -15.813 -6.467 1.00 93.25 387 SER A O 1
ATOM 3085 N N . PRO A 1 388 ? -5.478 -14.244 -7.907 1.00 94.19 388 PRO A N 1
ATOM 3086 C CA . PRO A 1 388 ? -5.719 -15.213 -8.979 1.00 94.19 388 PRO A CA 1
ATOM 3087 C C . PRO A 1 388 ? -4.470 -16.008 -9.379 1.00 94.19 388 PRO A C 1
ATOM 3089 O O . PRO A 1 388 ? -4.578 -17.117 -9.905 1.00 94.19 388 PRO A O 1
ATOM 3092 N N . LEU A 1 389 ? -3.289 -15.418 -9.194 1.00 95.06 389 LEU A N 1
ATOM 3093 C CA . LEU A 1 389 ? -2.015 -16.059 -9.460 1.00 95.06 389 LEU A CA 1
ATOM 3094 C C . LEU A 1 389 ? -1.710 -17.165 -8.449 1.00 95.06 389 LEU A C 1
ATOM 3096 O O . LEU A 1 389 ? -1.283 -18.229 -8.881 1.00 95.06 389 LEU A O 1
ATOM 3100 N N . GLU A 1 390 ? -1.973 -16.956 -7.158 1.00 95.12 390 GLU A N 1
ATOM 3101 C CA . GLU A 1 390 ? -1.796 -17.987 -6.126 1.00 95.12 390 GLU A CA 1
ATOM 3102 C C . GLU A 1 390 ? -2.514 -19.284 -6.518 1.00 95.12 390 GLU A C 1
ATOM 3104 O O . GLU A 1 390 ? -1.866 -20.315 -6.698 1.00 95.12 390 GLU A O 1
ATOM 3109 N N . LYS A 1 391 ? -3.826 -19.208 -6.787 1.00 93.56 391 LYS A N 1
ATOM 3110 C CA . LYS A 1 391 ? -4.637 -20.367 -7.207 1.00 93.56 391 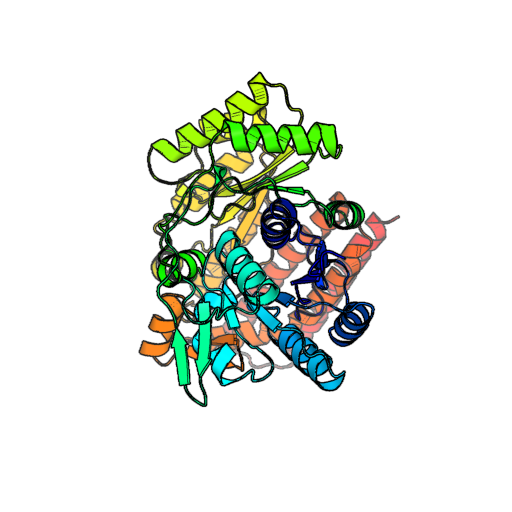LYS A CA 1
ATOM 3111 C C . LYS A 1 391 ? -4.103 -21.028 -8.478 1.00 93.56 391 LYS A C 1
ATOM 3113 O O . LYS A 1 391 ? -4.142 -22.247 -8.628 1.00 93.56 391 LYS A O 1
ATOM 3118 N N . ARG A 1 392 ? -3.598 -20.224 -9.420 1.00 95.12 392 ARG A N 1
ATOM 3119 C CA . ARG A 1 392 ? -3.030 -20.730 -10.677 1.00 95.12 392 ARG A CA 1
ATOM 3120 C C . ARG A 1 392 ? -1.734 -21.501 -10.442 1.00 95.12 392 ARG A C 1
ATOM 3122 O O . ARG A 1 392 ? -1.525 -22.517 -11.096 1.00 95.12 392 ARG A O 1
ATOM 3129 N N . LEU A 1 393 ? -0.857 -21.006 -9.571 1.00 95.44 393 LEU A N 1
ATOM 3130 C CA . LEU A 1 393 ? 0.402 -21.677 -9.252 1.00 95.44 393 LEU A CA 1
ATOM 3131 C C . LEU A 1 393 ? 0.170 -22.910 -8.379 1.00 95.44 393 LEU A C 1
ATOM 3133 O O . LEU A 1 393 ? 0.842 -23.917 -8.587 1.00 95.44 393 LEU A O 1
ATOM 3137 N N . GLU A 1 394 ? -0.806 -22.869 -7.473 1.00 95.44 394 GLU A N 1
ATOM 3138 C CA . GLU A 1 394 ? -1.224 -24.019 -6.665 1.00 95.44 394 GLU A CA 1
ATOM 3139 C C . GLU A 1 394 ? -1.746 -25.155 -7.550 1.00 95.44 394 GLU A C 1
ATOM 3141 O O . GLU A 1 394 ? -1.217 -26.262 -7.501 1.00 95.44 394 GLU A O 1
ATOM 3146 N N . GLY A 1 395 ? -2.674 -24.861 -8.469 1.00 95.75 395 GLY A N 1
ATOM 3147 C CA . GLY A 1 395 ? -3.204 -25.849 -9.419 1.00 95.75 395 GLY A CA 1
ATOM 3148 C C . GLY A 1 395 ? -2.171 -26.419 -10.401 1.00 95.75 395 GLY A C 1
ATOM 3149 O O . GLY A 1 395 ? -2.438 -27.417 -11.062 1.00 95.75 395 GLY A O 1
ATOM 3150 N N . ARG A 1 396 ? -0.986 -25.804 -10.501 1.00 94.38 396 ARG A N 1
ATOM 3151 C CA . ARG A 1 396 ? 0.153 -26.296 -11.294 1.00 94.38 396 ARG A CA 1
ATOM 3152 C C . ARG A 1 396 ? 1.246 -26.948 -10.440 1.00 94.38 396 ARG A C 1
ATOM 3154 O O . ARG A 1 396 ? 2.293 -27.297 -10.971 1.00 94.38 396 ARG A O 1
ATOM 3161 N N . GLY A 1 397 ? 1.044 -27.074 -9.128 1.00 94.62 397 GLY A N 1
ATOM 3162 C CA . GLY A 1 397 ? 2.036 -27.628 -8.203 1.00 94.62 397 GLY A CA 1
ATOM 3163 C C . GLY A 1 397 ? 3.281 -26.752 -8.005 1.00 94.62 397 GLY A C 1
ATOM 3164 O O . GLY A 1 397 ? 4.284 -27.229 -7.470 1.00 94.62 397 GLY A O 1
ATOM 3165 N N . LEU A 1 398 ? 3.238 -25.479 -8.421 1.00 93.75 398 LEU A N 1
ATOM 3166 C CA . LEU A 1 398 ? 4.372 -24.550 -8.367 1.00 93.75 398 LEU A CA 1
ATOM 3167 C C . LEU A 1 398 ? 4.382 -23.664 -7.128 1.00 93.75 398 LEU A C 1
ATOM 3169 O O . LEU A 1 398 ? 5.448 -23.174 -6.764 1.00 93.75 398 LEU A O 1
ATOM 3173 N N . LEU A 1 399 ? 3.230 -23.451 -6.487 1.00 95.44 399 LEU A N 1
ATOM 3174 C CA . LEU A 1 399 ? 3.143 -22.649 -5.268 1.00 95.44 399 LEU A CA 1
ATOM 3175 C C . LEU A 1 399 ? 3.908 -23.331 -4.127 1.00 95.44 399 LEU A C 1
ATOM 3177 O O . LEU A 1 399 ? 3.860 -24.551 -3.957 1.00 95.44 399 LEU A O 1
ATOM 3181 N N . ARG A 1 400 ? 4.611 -22.539 -3.329 1.00 93.56 400 ARG A N 1
ATOM 3182 C CA . ARG A 1 400 ? 5.247 -22.953 -2.081 1.00 93.56 400 ARG A CA 1
ATOM 3183 C C . ARG A 1 400 ? 4.830 -21.967 -0.999 1.00 93.56 400 ARG A C 1
ATOM 3185 O O . ARG A 1 400 ? 4.751 -20.773 -1.265 1.00 93.56 400 ARG A O 1
ATOM 3192 N N . ARG A 1 401 ? 4.550 -22.458 0.204 1.00 90.50 401 ARG A N 1
ATOM 3193 C CA . ARG A 1 401 ? 4.206 -21.620 1.358 1.00 90.50 401 ARG A CA 1
ATOM 3194 C C . ARG A 1 401 ? 5.368 -21.646 2.344 1.00 90.50 401 ARG A C 1
ATOM 3196 O O . ARG A 1 401 ? 5.919 -22.716 2.596 1.00 90.50 401 ARG A O 1
ATOM 3203 N N . ASN A 1 402 ? 5.749 -20.482 2.855 1.00 87.38 402 ASN A N 1
ATOM 3204 C CA . ASN A 1 402 ? 6.742 -20.330 3.910 1.00 87.38 402 ASN A CA 1
ATOM 3205 C C . ASN A 1 402 ? 6.146 -19.441 5.005 1.00 87.38 402 ASN A C 1
ATOM 3207 O O . ASN A 1 402 ? 6.127 -18.218 4.868 1.00 87.38 402 ASN A O 1
ATOM 3211 N N . GLY A 1 403 ? 5.598 -20.071 6.046 1.00 88.50 403 GLY A N 1
ATOM 3212 C CA . GLY A 1 403 ? 4.755 -19.381 7.021 1.00 88.50 403 GLY A CA 1
ATOM 3213 C C . GLY A 1 403 ? 3.582 -18.687 6.325 1.00 88.50 403 GLY A C 1
ATOM 3214 O O . GLY A 1 403 ? 2.857 -19.309 5.548 1.00 88.50 403 GLY A O 1
ATOM 3215 N N . TRP A 1 404 ? 3.460 -17.383 6.562 1.00 88.81 404 TRP A N 1
ATOM 3216 C CA . TRP A 1 404 ? 2.408 -16.523 6.017 1.00 88.81 404 TRP A CA 1
ATOM 3217 C C . TRP A 1 404 ? 2.626 -16.097 4.561 1.00 88.81 404 TRP A C 1
ATOM 3219 O O . TRP A 1 404 ? 1.713 -15.555 3.935 1.00 88.81 404 TRP A O 1
ATOM 3229 N N . HIS A 1 405 ? 3.817 -16.348 4.013 1.00 89.25 405 HIS A N 1
ATOM 3230 C CA . HIS A 1 405 ? 4.229 -15.853 2.703 1.00 89.25 405 HIS A CA 1
ATOM 3231 C C . HIS A 1 405 ? 4.145 -16.933 1.632 1.00 89.25 405 HIS A C 1
ATOM 3233 O O . HIS A 1 405 ? 4.496 -18.100 1.837 1.00 89.25 405 HIS A O 1
ATOM 3239 N N . ASN A 1 406 ? 3.761 -16.515 0.431 1.00 90.38 406 ASN A N 1
ATOM 3240 C CA . ASN A 1 406 ? 3.834 -17.357 -0.754 1.00 90.38 406 ASN A CA 1
ATOM 3241 C C . ASN A 1 406 ? 5.148 -17.147 -1.513 1.00 90.38 406 ASN A C 1
ATOM 3243 O O . ASN A 1 406 ? 5.585 -16.027 -1.777 1.00 90.38 406 ASN A O 1
ATOM 3247 N N . THR A 1 407 ? 5.705 -18.254 -1.980 1.00 89.19 407 THR A N 1
ATOM 3248 C CA . THR A 1 407 ? 6.787 -18.324 -2.960 1.00 89.19 407 THR A CA 1
ATOM 3249 C C . THR A 1 407 ? 6.423 -19.338 -4.049 1.00 89.19 407 THR A C 1
ATOM 3251 O O . THR A 1 407 ? 5.313 -19.878 -4.081 1.00 89.19 407 THR A O 1
ATOM 3254 N N . TYR A 1 408 ? 7.310 -19.568 -5.006 1.00 91.19 408 TYR A N 1
ATOM 3255 C CA . TYR A 1 408 ? 7.063 -20.470 -6.122 1.00 91.19 408 TYR A CA 1
ATOM 3256 C C . TYR A 1 408 ? 8.346 -21.108 -6.630 1.00 91.19 408 TYR A C 1
ATOM 3258 O O . TYR A 1 408 ? 9.448 -20.603 -6.427 1.00 91.19 408 TYR A O 1
ATOM 3266 N N . MET A 1 409 ? 8.185 -22.241 -7.306 1.00 89.25 409 MET A N 1
ATOM 3267 C CA . MET A 1 409 ? 9.285 -22.917 -7.977 1.00 89.25 409 MET A CA 1
ATOM 3268 C C . MET A 1 409 ? 9.558 -22.330 -9.358 1.00 89.25 409 MET A C 1
ATOM 3270 O O . MET A 1 409 ? 8.641 -22.146 -10.161 1.00 89.25 409 MET A O 1
ATOM 3274 N N . TRP A 1 410 ? 10.839 -22.144 -9.652 1.00 89.38 410 TRP A N 1
ATOM 3275 C CA . TRP A 1 410 ? 11.340 -21.861 -10.993 1.00 89.38 410 TRP A CA 1
ATOM 3276 C C . TRP A 1 410 ? 11.158 -23.078 -11.900 1.00 89.38 410 TRP A C 1
ATOM 3278 O O . TRP A 1 410 ? 11.371 -24.212 -11.471 1.00 89.38 410 TRP A O 1
ATOM 3288 N N . GLN A 1 411 ? 10.743 -22.853 -13.146 1.00 91.38 411 GLN A N 1
ATOM 3289 C CA . GLN A 1 411 ? 10.626 -23.923 -14.144 1.00 91.38 411 GLN A CA 1
ATOM 3290 C C . GLN A 1 411 ? 11.901 -24.128 -14.954 1.00 91.38 411 GLN A C 1
ATOM 3292 O O . GLN A 1 411 ? 12.162 -25.242 -15.397 1.00 91.38 411 GLN A O 1
ATOM 3297 N N . ASP A 1 412 ? 12.702 -23.079 -15.106 1.00 90.19 412 ASP A N 1
ATOM 3298 C CA . ASP A 1 412 ? 14.001 -23.142 -15.761 1.00 90.19 412 ASP A CA 1
ATOM 3299 C C . ASP A 1 412 ? 15.118 -23.206 -14.695 1.00 90.19 412 ASP A C 1
ATOM 3301 O O . ASP A 1 412 ? 15.324 -22.232 -13.956 1.00 90.19 412 ASP A O 1
ATOM 3305 N N . PRO A 1 413 ? 15.854 -24.332 -14.575 1.00 88.31 413 PRO A N 1
ATOM 3306 C CA . PRO A 1 413 ? 16.975 -24.452 -13.645 1.00 88.31 413 PRO A CA 1
ATOM 3307 C C . PRO A 1 413 ? 18.091 -23.436 -13.904 1.00 88.31 413 PRO A C 1
ATOM 3309 O O . PRO A 1 413 ? 18.756 -23.011 -12.957 1.00 88.31 413 PRO A O 1
ATOM 3312 N N . ALA A 1 414 ? 18.294 -23.018 -15.158 1.00 89.44 414 ALA A N 1
ATOM 3313 C CA . ALA A 1 414 ? 19.283 -22.004 -15.489 1.00 89.44 414 ALA A CA 1
ATOM 3314 C C . ALA A 1 414 ? 18.872 -20.648 -14.901 1.00 89.44 414 ALA A C 1
ATOM 3316 O O . ALA A 1 414 ? 19.700 -19.952 -14.320 1.00 89.44 414 ALA A O 1
ATOM 3317 N N . VAL A 1 415 ? 17.583 -20.308 -14.934 1.00 89.94 415 VAL A N 1
ATOM 3318 C CA . VAL A 1 415 ? 17.063 -19.099 -14.274 1.00 89.94 415 VAL A CA 1
ATOM 3319 C C . VAL A 1 415 ? 17.175 -19.191 -12.757 1.00 89.94 415 VAL A C 1
ATOM 3321 O O . VAL A 1 415 ? 17.629 -18.238 -12.126 1.00 89.94 415 VAL A O 1
ATOM 3324 N N . ALA A 1 416 ? 16.840 -20.338 -12.160 1.00 87.81 416 ALA A N 1
ATOM 3325 C CA . ALA A 1 416 ? 17.036 -20.547 -10.724 1.00 87.81 416 ALA A CA 1
ATOM 3326 C C . ALA A 1 416 ? 18.503 -20.317 -10.319 1.00 87.81 416 ALA A C 1
ATOM 3328 O O . ALA A 1 416 ? 18.789 -19.629 -9.336 1.00 87.81 416 ALA A O 1
ATOM 3329 N N . ARG A 1 417 ? 19.437 -20.840 -11.123 1.00 86.94 417 ARG A N 1
ATOM 3330 C CA . ARG A 1 417 ? 20.878 -20.646 -10.954 1.00 86.94 417 ARG A CA 1
ATOM 3331 C C . ARG A 1 417 ? 21.284 -19.177 -11.122 1.00 86.94 417 ARG A C 1
ATOM 3333 O O . ARG A 1 417 ? 22.044 -18.675 -10.299 1.00 86.94 417 ARG A O 1
ATOM 3340 N N . PHE A 1 418 ? 20.762 -18.478 -12.129 1.00 88.06 418 PHE A N 1
ATOM 3341 C CA . PHE A 1 418 ? 21.006 -17.046 -12.343 1.00 88.06 418 PHE A CA 1
ATOM 3342 C C . PHE A 1 418 ? 20.576 -16.202 -11.132 1.00 88.06 418 PHE A C 1
ATOM 3344 O O . PHE A 1 418 ? 21.343 -15.371 -10.640 1.00 88.06 418 PHE A O 1
ATOM 3351 N N . ILE A 1 419 ? 19.371 -16.446 -10.611 1.00 85.12 419 ILE A N 1
ATOM 3352 C CA . ILE A 1 419 ? 18.827 -15.735 -9.445 1.00 85.12 419 ILE A CA 1
ATOM 3353 C C . ILE A 1 419 ? 19.652 -16.031 -8.192 1.00 85.12 419 ILE A C 1
ATOM 3355 O O . ILE A 1 419 ? 19.958 -15.119 -7.431 1.00 85.12 419 ILE A O 1
ATOM 3359 N N . TYR A 1 420 ? 20.062 -17.285 -7.992 1.00 83.81 420 TYR A N 1
ATOM 3360 C CA . TYR A 1 420 ? 20.955 -17.647 -6.893 1.00 83.81 420 TYR A CA 1
ATOM 3361 C C . TYR A 1 420 ? 22.280 -16.870 -6.961 1.00 83.81 420 TYR A C 1
ATOM 3363 O O . TYR A 1 420 ? 22.675 -16.233 -5.986 1.00 83.81 420 TYR A O 1
ATOM 3371 N N . LEU A 1 421 ? 22.940 -16.862 -8.123 1.00 82.19 421 LEU A N 1
ATOM 3372 C CA . LEU A 1 421 ? 24.240 -16.209 -8.315 1.00 82.19 421 LEU A CA 1
ATOM 3373 C C . LEU A 1 421 ? 24.169 -14.689 -8.142 1.00 82.19 421 LEU A C 1
ATOM 3375 O O . LEU A 1 421 ? 25.032 -14.099 -7.494 1.00 82.19 421 LEU A O 1
ATOM 3379 N N . THR A 1 422 ? 23.134 -14.055 -8.689 1.00 80.56 422 THR A N 1
ATOM 3380 C CA . THR A 1 422 ? 22.901 -12.615 -8.501 1.00 80.56 422 THR A CA 1
ATOM 3381 C C . THR A 1 422 ? 22.508 -12.288 -7.058 1.00 80.56 422 THR A C 1
ATOM 3383 O O . THR A 1 422 ? 22.950 -11.274 -6.519 1.00 80.56 422 THR A O 1
ATOM 3386 N N . GLY A 1 423 ? 21.760 -13.172 -6.391 1.00 77.69 423 GLY A N 1
ATOM 3387 C CA . GLY A 1 423 ? 21.372 -13.048 -4.986 1.00 77.69 423 GLY A CA 1
ATOM 3388 C C . GLY A 1 423 ? 22.553 -13.053 -4.012 1.00 77.69 423 GLY A C 1
ATOM 3389 O O . GLY A 1 423 ? 22.537 -12.296 -3.046 1.00 77.69 423 GLY A O 1
ATOM 3390 N N . LEU A 1 424 ? 23.621 -13.813 -4.293 1.00 74.50 424 LEU A N 1
ATOM 3391 C CA . LEU A 1 424 ? 24.856 -13.794 -3.486 1.00 74.50 424 LEU A CA 1
ATOM 3392 C C . LEU A 1 424 ? 25.526 -12.411 -3.434 1.00 74.50 424 LEU A C 1
ATOM 3394 O O . LEU A 1 424 ? 26.297 -12.124 -2.518 1.00 74.50 424 LEU A O 1
ATOM 3398 N N . LEU A 1 425 ? 25.241 -11.550 -4.411 1.00 70.62 425 LEU A N 1
ATOM 3399 C CA . LEU A 1 425 ? 25.804 -10.207 -4.514 1.00 70.62 425 LEU A CA 1
ATOM 3400 C C . LEU A 1 425 ? 24.854 -9.127 -3.972 1.00 70.62 425 LEU A C 1
ATOM 3402 O O . LEU A 1 425 ? 25.292 -8.002 -3.738 1.00 70.62 425 LEU A O 1
ATOM 3406 N N . ALA A 1 426 ? 23.587 -9.461 -3.703 1.00 69.69 426 ALA A N 1
ATOM 3407 C CA . ALA A 1 426 ? 22.586 -8.525 -3.194 1.00 69.69 426 ALA A CA 1
ATOM 3408 C C . ALA A 1 426 ? 22.961 -7.858 -1.850 1.00 69.69 426 ALA A C 1
ATOM 3410 O O . ALA A 1 426 ? 22.773 -6.643 -1.748 1.00 69.69 426 ALA A O 1
ATOM 3411 N N . PRO A 1 427 ? 23.554 -8.553 -0.850 1.00 69.75 427 PRO A 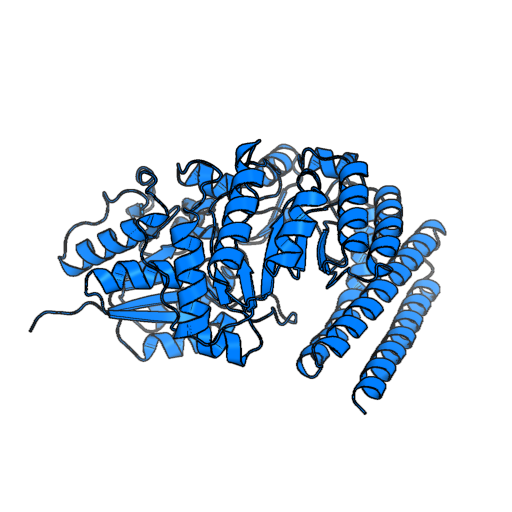N 1
ATOM 3412 C CA . PRO A 1 427 ? 23.954 -7.914 0.410 1.00 69.75 427 PRO A CA 1
ATOM 3413 C C . PRO A 1 427 ? 24.938 -6.754 0.215 1.00 69.75 427 PRO A C 1
ATOM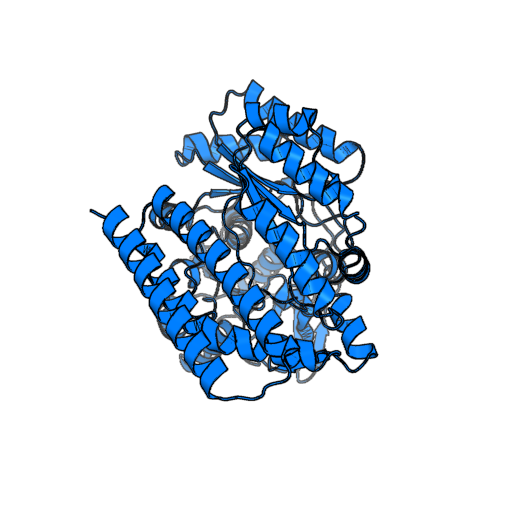 3415 O O . PRO A 1 427 ? 24.819 -5.722 0.869 1.00 69.75 427 PRO A O 1
ATOM 3418 N N . LYS A 1 428 ? 25.858 -6.882 -0.751 1.00 71.56 428 LYS A N 1
ATOM 3419 C CA . LYS A 1 428 ? 26.823 -5.828 -1.105 1.00 71.56 428 LYS A CA 1
ATOM 3420 C C . LYS A 1 428 ? 26.132 -4.579 -1.658 1.00 71.56 428 LYS A C 1
ATOM 3422 O O . LYS A 1 428 ? 26.608 -3.464 -1.493 1.00 71.56 428 LYS A O 1
ATOM 3427 N N . MET A 1 429 ? 25.001 -4.758 -2.334 1.00 67.31 429 MET A N 1
ATOM 3428 C CA . MET A 1 429 ? 24.207 -3.649 -2.864 1.00 67.31 429 MET A CA 1
ATOM 3429 C C . MET A 1 429 ? 23.435 -2.938 -1.759 1.00 67.31 429 MET A C 1
ATOM 3431 O O . MET A 1 429 ? 23.393 -1.708 -1.720 1.00 67.31 429 MET A O 1
ATOM 3435 N N . LEU A 1 430 ? 22.835 -3.725 -0.865 1.00 67.81 430 LEU A N 1
ATOM 3436 C CA . LEU A 1 430 ? 22.059 -3.223 0.263 1.00 67.81 430 LEU A CA 1
ATOM 3437 C C . LEU A 1 430 ? 22.933 -2.407 1.221 1.00 67.81 430 LEU A C 1
ATOM 3439 O O . LEU A 1 430 ? 22.524 -1.317 1.604 1.00 67.81 430 LEU A O 1
ATOM 3443 N N . SER A 1 431 ? 24.179 -2.822 1.476 1.00 69.94 431 SER A N 1
ATOM 3444 C CA . SER A 1 431 ? 25.101 -2.072 2.346 1.00 69.94 431 SER A CA 1
ATOM 3445 C C . SER A 1 431 ? 25.443 -0.663 1.840 1.00 69.94 431 SER A C 1
ATOM 3447 O O . SER A 1 431 ? 25.841 0.207 2.616 1.00 69.94 431 SER A O 1
ATOM 3449 N N . VAL A 1 432 ? 25.317 -0.406 0.532 1.00 68.06 432 VAL A N 1
ATOM 3450 C CA . VAL A 1 432 ? 25.450 0.953 -0.021 1.00 68.06 432 VAL A CA 1
ATOM 3451 C C . VAL A 1 432 ? 24.141 1.728 0.094 1.00 68.06 432 VAL A C 1
ATOM 3453 O O . VAL A 1 432 ? 24.180 2.928 0.360 1.00 68.06 432 VAL A O 1
ATOM 3456 N N . LYS A 1 433 ? 22.990 1.057 -0.046 1.00 65.44 433 LYS A N 1
ATOM 3457 C CA . LYS A 1 433 ? 21.673 1.678 0.161 1.00 65.44 433 LYS A CA 1
ATOM 3458 C C . LYS A 1 433 ? 21.449 2.116 1.604 1.00 65.44 433 LYS A C 1
ATOM 3460 O O . LYS A 1 433 ? 20.870 3.169 1.813 1.00 65.44 433 LYS A O 1
ATOM 3465 N N . GLU A 1 434 ? 21.981 1.402 2.591 1.00 65.69 434 GLU A N 1
ATOM 3466 C CA . GLU A 1 434 ? 21.929 1.812 4.007 1.00 65.69 434 GLU A CA 1
ATOM 3467 C C . GLU A 1 434 ? 22.574 3.190 4.258 1.00 65.69 434 GLU A C 1
ATOM 3469 O O . GLU A 1 434 ? 22.253 3.875 5.226 1.00 65.69 434 GLU A O 1
ATOM 3474 N N . LYS A 1 435 ? 23.452 3.646 3.354 1.00 66.00 435 LYS A N 1
ATOM 3475 C CA . LYS A 1 435 ? 24.079 4.974 3.409 1.00 66.00 435 LYS A CA 1
ATOM 3476 C C . LYS A 1 435 ? 23.218 6.074 2.762 1.00 66.00 435 LYS A C 1
ATOM 3478 O O . LYS A 1 435 ? 23.592 7.243 2.845 1.00 66.00 435 LYS A O 1
ATOM 3483 N N . GLU A 1 436 ? 22.072 5.742 2.149 1.00 65.75 436 GLU A N 1
ATOM 3484 C CA . GLU A 1 436 ? 21.130 6.701 1.533 1.00 65.75 436 GLU A CA 1
ATOM 3485 C C . GLU A 1 436 ? 20.515 7.675 2.541 1.00 65.75 436 GLU A C 1
ATOM 3487 O O . GLU A 1 436 ? 20.193 8.809 2.173 1.00 65.75 436 GLU A O 1
ATOM 3492 N N . ALA A 1 437 ? 20.366 7.259 3.801 1.00 60.75 437 ALA A N 1
ATOM 3493 C CA . ALA A 1 437 ? 19.738 8.059 4.850 1.00 60.75 437 ALA A CA 1
ATOM 3494 C C . ALA A 1 437 ? 20.432 9.421 5.053 1.00 60.75 437 ALA A C 1
ATOM 3496 O O . ALA A 1 437 ? 19.781 10.420 5.355 1.00 60.75 437 ALA A O 1
ATOM 3497 N N . ALA A 1 438 ? 21.750 9.476 4.826 1.00 64.12 438 ALA A N 1
ATOM 3498 C CA . ALA A 1 438 ? 22.568 10.677 4.988 1.00 64.12 438 ALA A CA 1
ATOM 3499 C C . ALA A 1 438 ? 22.595 11.598 3.751 1.00 64.12 438 ALA A C 1
ATOM 3501 O O . ALA A 1 438 ? 23.166 12.684 3.816 1.00 64.12 438 ALA A O 1
ATOM 3502 N N . LEU A 1 439 ? 22.010 11.173 2.628 1.00 67.69 439 LEU A N 1
ATOM 3503 C CA . LEU A 1 439 ? 22.077 11.876 1.345 1.00 67.69 439 LEU A CA 1
ATOM 3504 C C . LEU A 1 439 ? 20.863 12.786 1.131 1.00 67.69 439 LEU A C 1
ATOM 3506 O O . LEU A 1 439 ? 19.739 12.450 1.505 1.00 67.69 439 LEU A O 1
ATOM 3510 N N . ASN A 1 440 ? 21.045 13.915 0.447 1.00 68.00 440 ASN A N 1
ATOM 3511 C CA . ASN A 1 440 ? 19.923 14.736 -0.006 1.00 68.00 440 ASN A CA 1
ATOM 3512 C C . ASN A 1 440 ? 19.188 14.093 -1.201 1.00 68.00 440 ASN A C 1
ATOM 3514 O O . ASN A 1 440 ? 19.634 13.120 -1.809 1.00 68.00 440 ASN A O 1
ATOM 3518 N N . VAL A 1 441 ? 18.029 14.645 -1.576 1.00 65.44 441 VAL A N 1
ATOM 3519 C CA . VAL A 1 441 ? 17.167 14.093 -2.642 1.00 65.44 441 VAL A CA 1
ATOM 3520 C C . VAL A 1 441 ? 17.902 13.946 -3.982 1.00 65.44 441 VAL A C 1
ATOM 3522 O O . VAL A 1 441 ? 17.709 12.955 -4.690 1.00 65.44 441 VAL A O 1
ATOM 3525 N N . ARG A 1 442 ? 18.761 14.908 -4.341 1.00 68.75 442 ARG A N 1
ATOM 3526 C CA . ARG A 1 442 ? 19.506 14.880 -5.607 1.00 68.75 442 ARG A CA 1
ATOM 3527 C C . ARG A 1 442 ? 20.598 13.812 -5.583 1.00 68.75 442 ARG A C 1
ATOM 3529 O O . ARG A 1 442 ? 20.771 13.110 -6.578 1.00 68.75 442 ARG A O 1
ATOM 3536 N N . GLU A 1 443 ? 21.314 13.691 -4.472 1.00 72.44 443 GLU A N 1
ATOM 3537 C CA . GLU A 1 443 ? 22.335 12.663 -4.249 1.00 72.44 443 GLU A CA 1
ATOM 3538 C C . GLU A 1 443 ? 21.735 11.263 -4.254 1.00 72.44 443 GLU A C 1
ATOM 3540 O O . GLU A 1 443 ? 22.213 10.419 -5.008 1.00 72.44 443 GLU A O 1
ATOM 3545 N N . ARG A 1 444 ? 20.640 11.038 -3.515 1.00 71.19 444 ARG A N 1
ATOM 3546 C CA . ARG A 1 444 ? 19.913 9.759 -3.522 1.00 71.19 444 ARG A CA 1
ATOM 3547 C C . ARG A 1 444 ? 19.519 9.344 -4.931 1.00 71.19 444 ARG A C 1
ATOM 3549 O O . ARG A 1 444 ? 19.779 8.219 -5.335 1.00 71.19 444 ARG A O 1
ATOM 3556 N N . ARG A 1 445 ? 18.984 10.275 -5.728 1.00 70.69 445 ARG A N 1
ATOM 3557 C CA . ARG A 1 445 ? 18.623 9.998 -7.126 1.00 70.69 445 ARG A CA 1
ATOM 3558 C C . ARG A 1 445 ? 19.831 9.597 -7.977 1.00 70.69 445 ARG A C 1
ATOM 3560 O O . ARG A 1 445 ? 19.729 8.698 -8.810 1.00 70.69 445 ARG A O 1
ATOM 3567 N N . ASN A 1 446 ? 20.967 10.267 -7.795 1.00 74.00 446 ASN A N 1
ATOM 3568 C CA . ASN A 1 446 ? 22.191 9.916 -8.513 1.00 74.00 446 ASN A CA 1
ATOM 3569 C C . ASN A 1 446 ? 22.722 8.547 -8.071 1.00 74.00 446 ASN A C 1
ATOM 3571 O O . ASN A 1 446 ? 23.125 7.758 -8.925 1.00 74.00 446 ASN A O 1
ATOM 3575 N N . LEU A 1 447 ? 22.673 8.248 -6.770 1.00 76.06 447 LEU A N 1
ATOM 3576 C CA . LEU A 1 447 ? 23.044 6.949 -6.223 1.00 76.06 447 LEU A CA 1
ATOM 3577 C C . LEU A 1 447 ? 22.150 5.832 -6.773 1.00 76.06 447 LEU A C 1
ATOM 3579 O O . LEU A 1 447 ? 22.673 4.861 -7.311 1.00 76.06 447 LEU A O 1
ATOM 3583 N N . ASP A 1 448 ? 20.828 5.995 -6.739 1.00 74.31 448 ASP A N 1
ATOM 3584 C CA . ASP A 1 448 ? 19.875 5.030 -7.300 1.00 74.31 448 ASP A CA 1
ATOM 3585 C C . ASP A 1 448 ? 20.157 4.743 -8.779 1.00 74.31 448 ASP A C 1
ATOM 3587 O O . ASP A 1 448 ? 20.154 3.588 -9.208 1.00 74.31 448 ASP A O 1
ATOM 3591 N N . ARG A 1 449 ? 20.461 5.781 -9.566 1.00 75.12 449 ARG A N 1
ATOM 3592 C CA . ARG A 1 449 ? 20.823 5.620 -10.978 1.00 75.12 449 ARG A CA 1
ATOM 3593 C C . ARG A 1 449 ? 22.131 4.844 -11.148 1.00 75.12 449 ARG A C 1
ATOM 3595 O O . ARG A 1 449 ? 22.193 3.951 -11.992 1.00 75.12 449 ARG A O 1
ATOM 3602 N N . LEU A 1 450 ? 23.165 5.167 -10.370 1.00 77.25 450 LEU A N 1
ATOM 3603 C CA . LEU A 1 450 ? 24.454 4.467 -10.419 1.00 77.25 450 LEU A CA 1
ATOM 3604 C C . LEU A 1 450 ? 24.312 3.000 -9.999 1.00 77.25 450 LEU A C 1
ATOM 3606 O O . LEU A 1 450 ? 24.837 2.118 -10.680 1.00 77.25 450 LEU A O 1
ATOM 3610 N N . LEU A 1 451 ? 23.564 2.731 -8.927 1.00 76.94 451 LEU A N 1
ATOM 3611 C CA . LEU A 1 451 ? 23.260 1.376 -8.473 1.00 76.94 451 LEU A CA 1
ATOM 3612 C C . LEU A 1 451 ? 22.462 0.615 -9.528 1.00 76.94 451 LEU A C 1
ATOM 3614 O O . LEU A 1 451 ? 22.810 -0.523 -9.827 1.00 76.94 451 LEU A O 1
ATOM 3618 N N . GLY A 1 452 ? 21.455 1.232 -10.149 1.00 77.38 452 GLY A N 1
ATOM 3619 C CA . GLY A 1 452 ? 20.694 0.633 -11.246 1.00 77.38 452 GLY A CA 1
ATOM 3620 C C . GLY A 1 452 ? 21.583 0.246 -12.431 1.00 77.38 452 GLY A C 1
ATOM 3621 O O . GLY A 1 452 ? 21.560 -0.900 -12.869 1.00 77.38 452 GLY A O 1
ATOM 3622 N N . GLN A 1 453 ? 22.437 1.159 -12.902 1.00 79.00 453 GLN A N 1
ATOM 3623 C CA . GLN A 1 453 ? 23.386 0.886 -13.991 1.00 79.00 453 GLN A CA 1
ATOM 3624 C C . GLN A 1 453 ? 24.366 -0.240 -13.645 1.00 79.00 453 GLN A C 1
ATOM 3626 O O . GLN A 1 453 ? 24.637 -1.110 -14.474 1.00 79.00 453 GLN A O 1
ATOM 3631 N N . TRP A 1 454 ? 24.874 -0.248 -12.413 1.00 78.81 454 TRP A N 1
ATOM 3632 C CA . TRP A 1 454 ? 25.755 -1.306 -11.936 1.00 78.81 454 TRP A CA 1
ATOM 3633 C C . TRP A 1 454 ? 25.045 -2.662 -11.844 1.00 78.81 454 TRP A C 1
ATOM 3635 O O . TRP A 1 454 ? 25.609 -3.663 -12.281 1.00 78.81 454 TRP A O 1
ATOM 3645 N N . SER A 1 455 ? 23.796 -2.682 -11.368 1.00 79.38 455 SER A N 1
ATOM 3646 C CA . SER A 1 455 ? 22.942 -3.878 -11.295 1.00 79.38 455 SER A CA 1
ATOM 3647 C C . SER A 1 455 ? 22.794 -4.543 -12.661 1.00 79.38 455 SER A C 1
ATOM 3649 O O . SER A 1 455 ? 22.998 -5.745 -12.802 1.00 79.38 455 SER A O 1
ATOM 3651 N N . ILE A 1 456 ? 22.473 -3.738 -13.678 1.00 82.50 456 ILE A N 1
ATOM 3652 C CA . ILE A 1 456 ? 22.282 -4.201 -15.057 1.00 82.50 456 ILE A CA 1
ATOM 3653 C C . ILE A 1 456 ? 23.565 -4.836 -15.574 1.00 82.50 456 ILE A C 1
ATOM 3655 O O . ILE A 1 456 ? 23.544 -5.951 -16.088 1.00 82.50 456 ILE A O 1
ATOM 3659 N N . HIS A 1 457 ? 24.690 -4.144 -15.398 1.00 83.38 457 HIS A N 1
ATOM 3660 C CA . HIS A 1 457 ? 25.968 -4.631 -15.887 1.00 83.38 457 HIS A CA 1
ATOM 3661 C C . HIS A 1 457 ? 26.408 -5.920 -15.182 1.00 83.38 457 HIS A C 1
ATOM 3663 O O . HIS A 1 457 ? 26.924 -6.833 -15.822 1.00 83.38 457 HIS A O 1
ATOM 3669 N N . LEU A 1 458 ? 26.154 -6.023 -13.876 1.00 82.94 458 LEU A N 1
ATOM 3670 C CA . LEU A 1 458 ? 26.402 -7.245 -13.126 1.00 82.94 458 LEU A CA 1
ATOM 3671 C C . LEU A 1 458 ? 25.572 -8.416 -13.670 1.00 82.94 458 LEU A C 1
ATOM 3673 O O . LEU A 1 458 ? 26.087 -9.520 -13.821 1.00 82.94 458 LEU A O 1
ATOM 3677 N N . TYR A 1 459 ? 24.300 -8.182 -13.990 1.00 87.06 459 TYR A N 1
ATOM 3678 C CA . TYR A 1 459 ? 23.426 -9.215 -14.541 1.00 87.06 459 TYR A CA 1
ATOM 3679 C C . TYR A 1 459 ? 23.878 -9.662 -15.934 1.00 87.06 459 TYR A C 1
ATOM 3681 O O . TYR A 1 459 ? 23.909 -10.861 -16.202 1.00 87.06 459 TYR A O 1
ATOM 3689 N N . GLU A 1 460 ? 24.281 -8.722 -16.794 1.00 88.00 460 GLU A N 1
ATOM 3690 C CA . GLU A 1 460 ? 24.882 -9.017 -18.102 1.00 88.00 460 GLU A CA 1
ATOM 3691 C C . GLU A 1 460 ? 26.149 -9.887 -17.954 1.00 88.00 460 GLU A C 1
ATOM 3693 O O . GLU A 1 460 ? 26.312 -10.866 -18.681 1.00 88.00 460 GLU A O 1
ATOM 3698 N N . GLU A 1 461 ? 27.024 -9.587 -16.985 1.00 86.88 461 GLU A N 1
ATOM 3699 C CA . GLU A 1 461 ? 28.237 -10.379 -16.727 1.00 86.88 461 GLU A CA 1
ATOM 3700 C C . GLU A 1 461 ? 27.926 -11.791 -16.209 1.00 86.88 461 GLU A C 1
ATOM 3702 O O . GLU A 1 461 ? 28.556 -12.754 -16.650 1.00 86.88 461 GLU A O 1
ATOM 3707 N N . VAL A 1 462 ? 26.947 -11.942 -15.307 1.00 86.94 462 VAL A N 1
ATOM 3708 C CA . VAL A 1 462 ? 26.514 -13.266 -14.826 1.00 86.94 462 VAL A CA 1
ATOM 3709 C C . VAL A 1 462 ? 25.946 -14.097 -15.980 1.00 86.94 462 VAL A C 1
ATOM 3711 O O . VAL A 1 462 ? 26.304 -15.268 -16.107 1.00 86.94 462 VAL A O 1
ATOM 3714 N N . LEU A 1 463 ? 25.118 -13.502 -16.847 1.00 88.81 463 LEU A N 1
ATOM 3715 C CA . LEU A 1 463 ? 24.575 -14.180 -18.031 1.00 88.81 463 LEU A CA 1
ATOM 3716 C C . LEU A 1 463 ? 25.691 -14.647 -18.971 1.00 88.81 463 LEU A C 1
ATOM 3718 O O . LEU A 1 463 ? 25.709 -15.814 -19.358 1.00 88.81 463 LEU A O 1
ATOM 3722 N N . ALA A 1 464 ? 26.657 -13.776 -19.271 1.00 87.12 464 ALA A N 1
ATOM 3723 C CA . ALA A 1 464 ? 27.792 -14.118 -20.126 1.00 87.12 464 ALA A CA 1
ATOM 3724 C C . ALA A 1 464 ? 28.655 -15.248 -19.533 1.00 87.12 464 ALA A C 1
ATOM 3726 O O . ALA A 1 464 ? 29.104 -16.134 -20.255 1.00 87.12 464 ALA A O 1
ATOM 3727 N N . LEU A 1 465 ? 28.874 -15.260 -18.213 1.00 84.12 465 LEU A N 1
ATOM 3728 C CA . LEU A 1 465 ? 29.605 -16.347 -17.553 1.00 84.12 465 LEU A CA 1
ATOM 3729 C C . LEU A 1 465 ? 28.859 -17.677 -17.641 1.00 84.12 465 LEU A C 1
ATOM 3731 O O . LEU A 1 465 ? 29.483 -18.698 -17.935 1.00 84.12 465 LEU A O 1
ATOM 3735 N N . MET A 1 466 ? 27.542 -17.659 -17.427 1.00 84.19 466 MET A N 1
ATOM 3736 C CA . MET A 1 466 ? 26.700 -18.851 -17.528 1.00 84.19 466 MET A CA 1
ATOM 3737 C C . MET A 1 466 ? 26.687 -19.451 -18.941 1.00 84.19 466 MET A C 1
ATOM 3739 O O . MET A 1 466 ? 26.630 -20.668 -19.070 1.00 84.19 466 MET A O 1
ATOM 3743 N N . GLU A 1 467 ? 26.788 -18.632 -19.992 1.00 82.06 467 GLU A N 1
ATOM 3744 C CA . GLU A 1 467 ? 26.867 -19.098 -21.388 1.00 82.06 467 GLU A CA 1
ATOM 3745 C C . GLU A 1 467 ? 28.178 -19.824 -21.716 1.00 82.06 467 GLU A C 1
ATOM 3747 O O . GLU A 1 467 ? 28.213 -20.674 -22.601 1.00 82.06 467 GLU A O 1
ATOM 3752 N N . THR A 1 468 ? 29.267 -19.502 -21.013 1.00 75.50 468 THR A N 1
ATOM 3753 C CA . THR A 1 468 ? 30.586 -20.100 -21.287 1.00 75.50 468 THR A CA 1
ATOM 3754 C C . THR A 1 468 ? 30.782 -21.499 -20.691 1.00 75.50 468 THR A C 1
ATOM 3756 O O . THR A 1 468 ? 31.881 -22.038 -20.811 1.00 75.50 468 THR A O 1
ATOM 3759 N N . ASP A 1 469 ? 29.745 -22.062 -20.051 1.00 59.59 469 ASP A N 1
ATOM 3760 C CA . ASP A 1 469 ? 29.647 -23.412 -19.454 1.00 59.59 469 ASP A CA 1
ATOM 3761 C C . ASP A 1 469 ? 30.893 -23.864 -18.667 1.00 59.59 469 ASP A C 1
ATOM 3763 O O . ASP A 1 469 ? 31.262 -25.036 -18.598 1.00 59.59 469 ASP A O 1
ATOM 3767 N N . SER A 1 470 ? 31.598 -22.896 -18.081 1.00 55.66 470 SER A N 1
ATOM 3768 C CA . SER A 1 470 ? 32.794 -23.139 -17.296 1.00 55.66 470 SER A CA 1
ATOM 3769 C C . SER A 1 470 ? 32.448 -22.912 -15.830 1.00 55.66 470 SER A C 1
ATOM 3771 O O . SER A 1 470 ? 32.472 -21.773 -15.355 1.00 55.66 470 SER A O 1
ATOM 3773 N N . ASP A 1 471 ? 32.180 -23.987 -15.091 1.00 59.78 471 ASP A N 1
ATOM 3774 C CA . ASP A 1 471 ? 32.150 -24.002 -13.619 1.00 59.78 471 ASP A CA 1
ATOM 3775 C C . ASP A 1 471 ? 33.563 -23.807 -13.039 1.00 59.78 471 ASP A C 1
ATOM 3777 O O . ASP A 1 471 ? 34.012 -24.536 -12.163 1.00 59.78 471 ASP A O 1
ATOM 3781 N N . GLN A 1 472 ? 34.305 -22.826 -13.557 1.00 67.62 472 GLN A N 1
ATOM 3782 C CA . GLN A 1 472 ? 35.629 -22.448 -13.089 1.00 67.62 472 GLN A CA 1
ATOM 3783 C C . GLN A 1 472 ? 35.467 -21.509 -11.887 1.00 67.62 472 GLN A C 1
ATOM 3785 O O . GLN A 1 472 ? 35.042 -20.362 -12.077 1.00 67.62 472 GLN A O 1
ATOM 3790 N N . PRO A 1 473 ? 35.819 -21.943 -10.660 1.00 69.88 473 PRO A N 1
ATOM 3791 C CA . PRO A 1 473 ? 35.673 -21.123 -9.455 1.00 69.88 473 PRO A CA 1
ATOM 3792 C C . PRO A 1 473 ? 36.390 -19.770 -9.563 1.00 69.88 473 PRO A C 1
ATOM 3794 O O . PRO A 1 473 ? 35.881 -18.758 -9.083 1.00 69.88 473 PRO A O 1
ATOM 3797 N N . ASP A 1 474 ? 37.512 -19.725 -10.288 1.00 75.50 474 ASP A N 1
ATOM 3798 C CA . ASP A 1 474 ? 38.309 -18.513 -10.505 1.00 75.50 474 ASP A CA 1
ATOM 3799 C C . ASP A 1 474 ? 37.535 -17.403 -11.226 1.00 75.50 474 ASP A C 1
ATOM 3801 O O . ASP A 1 474 ? 37.723 -16.221 -10.938 1.00 75.50 474 ASP A O 1
ATOM 3805 N N . ARG A 1 475 ? 36.632 -17.745 -12.154 1.00 73.25 475 ARG A N 1
ATOM 3806 C CA . ARG A 1 475 ? 35.826 -16.743 -12.870 1.00 73.25 475 ARG A CA 1
ATOM 3807 C C . ARG A 1 475 ? 34.773 -16.115 -11.963 1.00 73.25 475 ARG A C 1
ATOM 3809 O O . ARG A 1 475 ? 34.584 -14.901 -12.011 1.00 73.25 475 ARG A O 1
ATOM 3816 N N . TRP A 1 476 ? 34.143 -16.917 -11.105 1.00 72.69 476 TRP A N 1
ATOM 3817 C CA . TRP A 1 476 ? 33.181 -16.436 -10.109 1.00 72.69 476 TRP A CA 1
ATOM 3818 C C . TRP A 1 476 ? 33.856 -15.585 -9.033 1.00 72.69 476 TRP A C 1
ATOM 3820 O O . TRP A 1 476 ? 33.346 -14.522 -8.676 1.00 72.69 476 TRP A O 1
ATOM 3830 N N . MET A 1 477 ? 35.043 -15.995 -8.579 1.00 74.62 477 MET A N 1
ATOM 3831 C CA . MET A 1 477 ? 35.863 -15.204 -7.662 1.00 74.62 477 MET A CA 1
ATOM 3832 C C . MET A 1 477 ? 36.257 -13.859 -8.289 1.00 74.62 477 MET A C 1
ATOM 3834 O O . MET A 1 477 ? 36.073 -12.814 -7.668 1.00 74.62 477 MET A O 1
ATOM 3838 N N . ASN A 1 478 ? 36.701 -13.862 -9.550 1.00 80.19 478 ASN A N 1
ATOM 3839 C CA . ASN A 1 478 ? 37.014 -12.637 -10.287 1.00 80.19 478 ASN A CA 1
ATOM 3840 C C . ASN A 1 478 ? 35.794 -11.721 -10.473 1.00 80.19 478 ASN A C 1
ATOM 3842 O O . ASN A 1 478 ? 35.935 -10.503 -10.366 1.00 80.19 478 ASN A O 1
ATOM 3846 N N . LEU A 1 479 ? 34.600 -12.269 -10.730 1.00 77.12 479 LEU A N 1
ATOM 3847 C CA . LEU A 1 479 ? 33.367 -11.477 -10.792 1.00 77.12 479 LEU A CA 1
ATOM 3848 C C . LEU A 1 479 ? 33.071 -10.811 -9.442 1.00 77.12 479 LEU A C 1
ATOM 3850 O O . LEU A 1 479 ? 32.787 -9.616 -9.404 1.00 77.12 479 LEU A O 1
ATOM 3854 N N . SER A 1 480 ? 33.175 -11.559 -8.339 1.00 74.56 480 SER A N 1
ATOM 3855 C CA . SER A 1 480 ? 32.976 -11.007 -6.995 1.00 74.56 480 SER A CA 1
ATOM 3856 C C . SER A 1 480 ? 33.967 -9.880 -6.691 1.00 74.56 480 SER A C 1
ATOM 3858 O O . SER A 1 480 ? 33.551 -8.836 -6.196 1.00 74.56 480 SER A O 1
ATOM 3860 N N . LEU A 1 481 ? 35.251 -10.054 -7.029 1.00 79.06 481 LEU A N 1
ATOM 3861 C CA . LEU A 1 481 ? 36.277 -9.021 -6.840 1.00 79.06 481 LEU A CA 1
ATOM 3862 C C . LEU A 1 481 ? 35.979 -7.762 -7.668 1.00 79.06 481 LEU A C 1
ATOM 3864 O O . LEU A 1 481 ? 36.024 -6.652 -7.146 1.00 79.06 481 LEU A O 1
ATOM 3868 N N . LYS A 1 482 ? 35.587 -7.918 -8.940 1.00 79.06 482 LYS A N 1
ATOM 3869 C CA . LYS A 1 482 ? 35.159 -6.789 -9.786 1.00 79.06 482 LYS A CA 1
ATOM 3870 C C . LYS A 1 482 ? 33.919 -6.086 -9.235 1.00 79.06 482 LYS A C 1
ATOM 3872 O O . LYS A 1 482 ? 33.806 -4.863 -9.344 1.00 79.06 482 LYS A O 1
ATOM 3877 N N . ALA A 1 483 ? 32.978 -6.840 -8.668 1.00 74.44 483 ALA A N 1
ATOM 3878 C CA . ALA A 1 483 ? 31.805 -6.280 -8.010 1.00 74.44 483 ALA A CA 1
ATOM 3879 C C . ALA A 1 483 ? 32.215 -5.416 -6.804 1.00 74.44 483 ALA A C 1
ATOM 3881 O O . ALA A 1 483 ? 31.725 -4.294 -6.691 1.00 74.44 483 ALA A O 1
ATOM 3882 N N . ASP A 1 484 ? 33.170 -5.876 -5.988 1.00 76.12 484 ASP A N 1
ATOM 3883 C CA . ASP A 1 484 ? 33.718 -5.119 -4.852 1.00 76.12 484 ASP A CA 1
ATOM 3884 C C . ASP A 1 484 ? 34.443 -3.839 -5.294 1.00 76.12 484 ASP A C 1
ATOM 3886 O O . ASP A 1 484 ? 34.213 -2.762 -4.742 1.00 76.12 484 ASP A O 1
ATOM 3890 N N . GLU A 1 485 ? 35.268 -3.909 -6.342 1.00 79.75 485 GLU A N 1
ATOM 3891 C CA . GLU A 1 485 ? 35.964 -2.736 -6.890 1.00 79.75 485 GLU A CA 1
ATOM 3892 C C . GLU A 1 485 ? 34.994 -1.665 -7.410 1.00 79.75 485 GLU A C 1
ATOM 3894 O O . GLU A 1 485 ? 35.192 -0.461 -7.189 1.00 79.75 485 GLU A O 1
ATOM 3899 N N . ARG A 1 486 ? 33.930 -2.089 -8.107 1.00 76.94 486 ARG A N 1
ATOM 3900 C CA . ARG A 1 486 ? 32.880 -1.186 -8.598 1.00 76.94 486 ARG A CA 1
ATOM 3901 C C . ARG A 1 486 ? 32.083 -0.585 -7.452 1.00 76.94 486 ARG A C 1
ATOM 3903 O O . ARG A 1 486 ? 31.840 0.621 -7.481 1.00 76.94 486 ARG A O 1
ATOM 3910 N N . LEU A 1 487 ? 31.740 -1.383 -6.444 1.00 73.38 487 LEU A N 1
ATOM 3911 C CA . LEU A 1 487 ? 31.058 -0.903 -5.249 1.00 73.38 487 LEU A CA 1
ATOM 3912 C C . LEU A 1 487 ? 31.884 0.180 -4.551 1.00 73.38 487 LEU A C 1
ATOM 3914 O O . LEU A 1 487 ? 31.392 1.287 -4.354 1.00 73.38 487 LEU A O 1
ATOM 3918 N N . ALA A 1 488 ? 33.174 -0.075 -4.316 1.00 75.69 488 ALA A N 1
ATOM 3919 C CA . ALA A 1 488 ? 34.090 0.899 -3.725 1.00 75.69 488 ALA A CA 1
ATOM 3920 C C . ALA A 1 488 ? 34.195 2.189 -4.561 1.00 75.69 488 ALA A C 1
ATOM 3922 O O . ALA A 1 488 ? 34.383 3.283 -4.028 1.00 75.69 488 ALA A O 1
ATOM 3923 N N . ARG A 1 489 ? 34.068 2.104 -5.894 1.00 79.12 489 ARG A N 1
ATOM 3924 C CA . ARG A 1 489 ? 34.002 3.289 -6.764 1.00 79.12 489 ARG A CA 1
ATOM 3925 C C . ARG A 1 489 ? 32.688 4.056 -6.604 1.00 79.12 489 ARG A C 1
ATOM 3927 O O . ARG A 1 489 ? 32.740 5.285 -6.574 1.00 79.12 489 ARG A O 1
ATOM 3934 N N . ILE A 1 490 ? 31.550 3.370 -6.508 1.00 74.25 490 ILE A N 1
ATOM 3935 C CA . ILE A 1 490 ? 30.248 4.002 -6.243 1.00 74.25 490 ILE A CA 1
ATOM 3936 C C . ILE A 1 490 ? 30.294 4.697 -4.883 1.00 74.25 490 ILE A C 1
ATOM 3938 O O . ILE A 1 490 ? 29.994 5.882 -4.811 1.00 74.25 490 ILE A O 1
ATOM 3942 N N . GLU A 1 491 ? 30.782 4.022 -3.843 1.00 69.81 491 GLU A N 1
ATOM 3943 C CA . GLU A 1 491 ? 30.929 4.596 -2.502 1.00 69.81 491 GLU A CA 1
ATOM 3944 C C . GLU A 1 491 ? 31.829 5.834 -2.489 1.00 69.81 491 GLU A C 1
ATOM 3946 O O . GLU A 1 491 ? 31.455 6.857 -1.920 1.00 69.81 491 GLU A O 1
ATOM 3951 N N . ARG A 1 492 ? 32.983 5.793 -3.172 1.00 73.81 492 ARG A N 1
ATOM 3952 C CA . ARG A 1 492 ? 33.845 6.977 -3.339 1.00 73.81 492 ARG A CA 1
ATOM 3953 C C . ARG A 1 492 ? 33.139 8.106 -4.080 1.00 73.81 492 ARG A C 1
ATOM 3955 O O . ARG A 1 492 ? 33.317 9.261 -3.720 1.00 73.81 492 ARG A O 1
ATOM 3962 N N . THR A 1 493 ? 32.355 7.784 -5.107 1.00 72.25 493 THR A N 1
ATOM 3963 C CA . THR A 1 493 ? 31.606 8.786 -5.879 1.00 72.25 493 THR A CA 1
ATOM 3964 C C . THR A 1 493 ? 30.553 9.452 -5.002 1.00 72.25 493 THR A C 1
ATOM 3966 O O . THR A 1 493 ? 30.481 10.671 -4.986 1.00 72.25 493 THR A O 1
ATOM 3969 N N . VAL A 1 494 ? 29.811 8.677 -4.208 1.00 64.50 494 VAL A N 1
ATOM 3970 C CA . VAL A 1 494 ? 28.860 9.205 -3.220 1.00 64.50 494 VAL A CA 1
ATOM 3971 C C . VAL A 1 494 ? 29.573 10.069 -2.181 1.00 64.50 494 VAL A C 1
ATOM 3973 O O . VAL A 1 494 ? 29.123 11.169 -1.894 1.00 64.50 494 VAL A O 1
ATOM 3976 N N . HIS A 1 495 ? 30.718 9.621 -1.657 1.00 62.31 495 HIS A N 1
ATOM 3977 C CA . HIS A 1 495 ? 31.479 10.382 -0.666 1.00 62.31 495 HIS A CA 1
ATOM 3978 C C . HIS A 1 495 ? 32.002 11.717 -1.219 1.00 62.31 495 HIS A C 1
ATOM 3980 O O . HIS A 1 495 ? 31.914 12.732 -0.540 1.00 62.31 495 HIS A O 1
ATOM 3986 N N . LEU A 1 496 ? 32.485 11.734 -2.466 1.00 62.03 496 LEU A N 1
ATOM 3987 C CA . LEU A 1 496 ? 32.903 12.956 -3.164 1.00 62.03 496 LEU A CA 1
ATOM 3988 C C . LEU A 1 496 ? 31.737 13.889 -3.509 1.00 62.03 496 LEU A C 1
ATOM 3990 O O . LEU A 1 496 ? 31.976 15.055 -3.788 1.00 62.03 496 LEU A O 1
ATOM 3994 N N . MET A 1 497 ? 30.501 13.389 -3.532 1.00 57.38 497 MET A N 1
ATOM 3995 C CA . MET A 1 497 ? 29.303 14.215 -3.708 1.00 57.38 497 MET A CA 1
ATOM 3996 C C . MET A 1 497 ? 28.827 14.840 -2.389 1.00 57.38 497 MET A C 1
ATOM 3998 O O . MET A 1 497 ? 28.069 15.800 -2.442 1.00 57.38 497 MET A O 1
ATOM 4002 N N . ASN A 1 498 ? 29.290 14.320 -1.245 1.00 49.81 498 ASN A N 1
ATOM 4003 C CA . ASN A 1 498 ? 28.974 14.817 0.099 1.00 49.81 498 ASN A CA 1
ATOM 4004 C C . ASN A 1 498 ? 29.986 15.858 0.631 1.00 49.81 498 ASN A C 1
ATOM 4006 O O . ASN A 1 498 ? 29.766 16.405 1.712 1.00 49.81 498 ASN A O 1
ATOM 4010 N N . LEU A 1 499 ? 31.098 16.083 -0.083 1.00 44.47 499 LEU A N 1
ATOM 4011 C CA . LEU A 1 499 ? 32.111 17.122 0.168 1.00 44.47 499 LEU A CA 1
ATOM 4012 C C . LEU A 1 499 ? 31.878 18.305 -0.774 1.00 44.47 499 LEU A C 1
ATOM 4014 O O . LEU A 1 499 ? 32.066 19.454 -0.315 1.00 44.47 499 LEU A O 1
#